Protein AF-A0AAI9WXQ4-F1 (afdb_monomer_lite)

Radius of gyration: 33.04 Å; chains: 1; bounding box: 94×79×83 Å

pLDDT: mean 75.21, std 23.81, range [31.05, 97.88]

Secondary structure (DSSP, 8-state):
----PPPPPB--SSGGGPPPHHHHTTTT--BEEEEEEEEEEEEES-SS-TTTSPEEEEEE-SSPPPTTBTTTTT-S-HHHHHHHHH-TTS-GGG-EEEEE-HHHHHHHHHHHHHH-PPSSEEEEEEEEEEEETTTEEEEEEEEEEE--TTTHHHHTTT-HHHHHHHHHHHHHHH-HHHHHHHHHHTT-HHHHHHH-TTHHHHHHHTT-GGGGS------------------------------------------------------------------------PPPPPPP---PPPPPPPP--PPP-----------S-TTS-----EEE-SHHHHHHHHHH-TT--S-EEEEEEEEEEEEEESSSS--EEEETTEEEEPPEEEEEE-TTS-EEEEEE-SHHHHHHHHT-SSGGGGGSHHHHHHHHHHHHHHHH--S-EEEEEEEEEEE-SSS-EEEEEEESS-HHHHHH-

Foldseek 3Di:
DPPPDPADEDEDLAQQQDDFLLVCVVSVHKYKYWAKWFWPDKDFPDPPCLQATKIKTKIFLLDFHPCQACLNVVVDDPVVVVVQVVCPLHDSRRIAMEIGHSVRSVVVVVVCVVQVDDPRWMKIFMWIWDDDPSRHIHTYGPDIGTDALPCPCVRCPPVLLSVLVSLVSVCVRVNDVVSVVVCVRSVCPVSCVVRVPDPVVVVVCVVDVPPPPDDPDDDDDDDDDDDDDDDDDDDDDDDDDDDDDDDDDDDDDDDDDDDDDDDDDDDDDDDDDDDDDDDDDDDDDDDDDDDDDDDDDDDDDDDDDDDDDDDDDDPPPPDPPPPDDPPDAAEAAAPVVVVVVVVVPPPDPDWRKHWYDQKAFAAKPSNQLWDWDDDPPAIFTQKMWIWIAGPVRDIFTAIQHGQVLVCQQAVHPGRRVPPPPVSVVVSRVLVVLRNPPPGGFIFMKIWDWDDDPDRDIDIHIHGPDYSVRRSVD

Sequence (473 aa):
MVTVIPPKTVTHDLIQELPHPRYIYPLNIKIRLDIPLIIVYAKSWDRDDKSKTPGLLLVTDLSMCPTYTCVRKGLLPPKVLEYISKYKVWPQDHIFSIEMSPKQHQDLSDEFERISPQDPIFARMNFDIRVKNKTAIDGLTNSLRICDRFNINEVMSGVEREFVNLLDRYEKLRGRLELEQVVEYFNLRGFIKRNGGLKEEIENISQFPEFNEERDMGETQFIDLTDEEEEEGEEEKEEKEGEGGGRKEVVELNIESQIGELNNSCDSDSDIDVSASNLTESEIFTAPPPNSFVEQRSAPAPKEATPPSVPTSPLNNTSVYDGLSPRLFEKINTVNKLNQWSKKKTSHTGHQLVNFGPVKLVGMLPFKPFTIRPYRRTLQFAPFRIILEDDNKDTIFVEISNDEEVCHFFNLIEIEDVFEQDRVEKMYNDITRLLDKNSKVQLRLKLQTRQLIGRYQMHYWTFHSTLEEILSS

Organism: NCBI:txid497107

Structure (mmCIF, N/CA/C/O backbone):
data_AF-A0AAI9WXQ4-F1
#
_entry.id   AF-A0AAI9WXQ4-F1
#
loop_
_atom_site.group_PDB
_atom_site.id
_atom_site.type_symbol
_atom_site.label_atom_id
_atom_site.label_alt_id
_atom_site.label_comp_id
_atom_site.label_asym_id
_atom_site.label_entity_id
_atom_site.label_seq_id
_atom_site.pdbx_PDB_ins_code
_atom_site.Cartn_x
_atom_site.Cartn_y
_atom_site.Cartn_z
_atom_site.occupancy
_atom_site.B_iso_or_equiv
_atom_site.auth_seq_id
_atom_site.auth_comp_id
_atom_site.auth_asym_id
_atom_site.auth_atom_id
_atom_site.pdbx_PDB_model_num
ATOM 1 N N . MET A 1 1 ? -30.256 -14.413 9.525 1.00 38.19 1 MET A N 1
ATOM 2 C CA . MET A 1 1 ? -29.745 -13.831 8.266 1.00 38.19 1 MET A CA 1
ATOM 3 C C . MET A 1 1 ? -28.360 -13.283 8.556 1.00 38.19 1 MET A C 1
ATOM 5 O O . MET A 1 1 ? -28.254 -12.390 9.383 1.00 38.19 1 MET A O 1
ATOM 9 N N . VAL A 1 2 ? -27.309 -13.874 7.985 1.00 34.47 2 VAL A N 1
ATOM 10 C CA . VAL A 1 2 ? -25.938 -13.356 8.120 1.00 34.47 2 VAL A CA 1
ATOM 11 C C . VAL A 1 2 ? -25.798 -12.235 7.101 1.00 34.47 2 VAL A C 1
ATOM 13 O O . VAL A 1 2 ? -25.844 -12.486 5.899 1.00 34.47 2 VAL A O 1
ATOM 16 N N . THR A 1 3 ? -25.716 -10.993 7.565 1.00 31.88 3 THR A N 1
ATOM 17 C CA . THR A 1 3 ? -25.446 -9.839 6.707 1.00 31.88 3 THR A CA 1
ATOM 18 C C . THR A 1 3 ? -24.022 -9.982 6.183 1.00 31.88 3 THR A C 1
ATOM 20 O O . THR A 1 3 ? -23.061 -9.791 6.925 1.00 31.88 3 THR A O 1
ATOM 23 N N . VAL A 1 4 ? -23.876 -10.374 4.917 1.00 38.50 4 VAL A N 1
ATOM 24 C CA . VAL A 1 4 ? -22.577 -10.391 4.239 1.00 38.50 4 VAL A CA 1
ATOM 25 C C . VAL A 1 4 ? -22.183 -8.935 4.021 1.00 38.50 4 VAL A C 1
ATOM 27 O O . VAL A 1 4 ? -22.691 -8.272 3.121 1.00 38.50 4 VAL A O 1
ATOM 30 N N . ILE A 1 5 ? -21.337 -8.406 4.904 1.00 45.78 5 ILE A N 1
ATOM 31 C CA . ILE A 1 5 ? -20.746 -7.082 4.721 1.00 45.78 5 ILE A CA 1
ATOM 32 C C . ILE A 1 5 ? -19.850 -7.185 3.479 1.00 45.78 5 ILE A C 1
ATOM 34 O O . ILE A 1 5 ? -18.974 -8.055 3.451 1.00 45.78 5 ILE A O 1
ATOM 38 N N . PRO A 1 6 ? -20.068 -6.362 2.438 1.00 47.44 6 PRO A N 1
ATOM 39 C CA . PRO A 1 6 ? -19.232 -6.411 1.252 1.00 47.44 6 PRO A CA 1
ATOM 40 C C . PRO A 1 6 ? -17.783 -6.100 1.648 1.00 47.44 6 PRO A C 1
ATOM 42 O O . PRO A 1 6 ? -17.551 -5.192 2.455 1.00 47.44 6 PRO A O 1
ATOM 45 N N . PRO A 1 7 ? -16.801 -6.848 1.121 1.00 54.16 7 PRO A N 1
ATOM 46 C CA . PRO A 1 7 ? -15.405 -6.626 1.453 1.00 54.16 7 PRO A CA 1
ATOM 47 C C . PRO A 1 7 ? -15.015 -5.195 1.079 1.00 54.16 7 PRO A C 1
ATOM 49 O O . PRO A 1 7 ? -15.236 -4.742 -0.043 1.00 54.16 7 PRO A O 1
ATOM 52 N N . LYS A 1 8 ? -14.451 -4.468 2.044 1.00 59.28 8 LYS A N 1
ATOM 53 C CA . LYS A 1 8 ? -13.984 -3.099 1.841 1.00 59.28 8 LYS A CA 1
ATOM 54 C C . LYS A 1 8 ? -12.694 -3.135 1.028 1.00 59.28 8 LYS A C 1
ATOM 56 O O . LYS A 1 8 ? -11.696 -3.655 1.518 1.00 59.28 8 LYS A O 1
ATOM 61 N N . THR A 1 9 ? -12.720 -2.571 -0.177 1.00 56.75 9 THR A N 1
ATOM 62 C CA . THR A 1 9 ? -11.514 -2.385 -0.989 1.00 56.75 9 THR A CA 1
ATOM 63 C C . THR A 1 9 ? -10.651 -1.299 -0.361 1.00 56.75 9 THR A C 1
ATOM 65 O O . THR A 1 9 ? -11.103 -0.167 -0.184 1.00 56.75 9 THR A O 1
ATOM 68 N N . VAL A 1 10 ? -9.419 -1.650 -0.007 1.00 64.06 10 VAL A N 1
ATOM 69 C CA . VAL A 1 10 ? -8.378 -0.695 0.387 1.00 64.06 10 VAL A CA 1
ATOM 70 C C . VAL A 1 10 ? -7.315 -0.713 -0.702 1.00 64.06 10 VAL A C 1
ATOM 72 O O . VAL A 1 10 ? -6.842 -1.790 -1.072 1.00 64.06 10 VAL A O 1
ATOM 75 N N . THR A 1 11 ? -6.993 0.464 -1.233 1.00 67.12 11 THR A N 1
ATOM 76 C CA . THR A 1 11 ? -5.933 0.669 -2.224 1.00 67.12 11 THR A CA 1
ATOM 77 C C . THR A 1 11 ? -4.661 1.116 -1.514 1.00 67.12 11 THR A C 1
ATOM 79 O O . THR A 1 11 ? -4.724 1.905 -0.571 1.00 67.12 11 THR A O 1
ATOM 82 N N . HIS A 1 12 ? -3.523 0.579 -1.944 1.00 70.44 12 HIS A N 1
ATOM 83 C CA . HIS A 1 12 ? -2.195 0.966 -1.472 1.00 70.44 12 HIS A CA 1
ATOM 84 C C . HIS A 1 12 ? -1.359 1.416 -2.662 1.00 70.44 12 HIS A C 1
ATOM 86 O O . HIS A 1 12 ? -1.439 0.793 -3.723 1.00 70.44 12 HIS A O 1
ATOM 92 N N . ASP A 1 13 ? -0.535 2.438 -2.447 1.00 77.12 13 ASP A N 1
ATOM 93 C CA . ASP A 1 13 ? 0.261 3.053 -3.512 1.00 77.12 13 ASP A CA 1
ATOM 94 C C . ASP A 1 13 ? 1.588 2.304 -3.738 1.00 77.12 13 ASP A C 1
ATOM 96 O O . ASP A 1 13 ? 2.159 2.366 -4.823 1.00 77.12 13 ASP A O 1
ATOM 100 N N . LEU A 1 14 ? 2.087 1.582 -2.721 1.00 90.19 14 LEU A N 1
ATOM 101 C CA . LEU A 1 14 ? 3.370 0.865 -2.745 1.00 90.19 14 LEU A CA 1
ATOM 102 C C . LEU A 1 14 ? 3.297 -0.488 -2.021 1.00 90.19 14 LEU A C 1
ATOM 104 O O . LEU A 1 14 ? 2.545 -0.662 -1.056 1.00 90.19 14 LEU A O 1
ATOM 108 N N . ILE A 1 15 ? 4.160 -1.427 -2.418 1.00 93.81 15 ILE A N 1
ATOM 109 C CA . ILE A 1 15 ? 4.261 -2.769 -1.815 1.00 93.81 15 ILE A CA 1
ATOM 110 C C . ILE A 1 15 ? 4.749 -2.697 -0.358 1.00 93.81 15 ILE A C 1
ATOM 112 O O . ILE A 1 15 ? 4.295 -3.468 0.492 1.00 93.81 15 ILE A O 1
ATOM 116 N N . GLN A 1 16 ? 5.620 -1.742 -0.025 1.00 93.81 16 GLN A N 1
ATOM 117 C CA . GLN A 1 16 ? 6.078 -1.520 1.355 1.00 93.81 16 GLN A CA 1
ATOM 118 C C . GLN A 1 16 ? 4.946 -1.177 2.343 1.00 93.81 16 GLN A C 1
ATOM 120 O O . GLN A 1 16 ? 5.120 -1.317 3.552 1.00 93.81 16 GLN A O 1
ATOM 125 N N . GLU A 1 17 ? 3.798 -0.703 1.848 1.00 90.62 17 GLU A N 1
ATOM 126 C CA . GLU A 1 17 ? 2.677 -0.230 2.674 1.00 90.62 17 GLU A CA 1
ATOM 127 C C . GLU A 1 17 ? 1.594 -1.285 2.887 1.00 90.62 17 GLU A C 1
ATOM 129 O O . GLU A 1 17 ? 0.577 -1.011 3.531 1.00 90.62 17 GLU A O 1
ATOM 134 N N . LEU A 1 18 ? 1.804 -2.494 2.360 1.00 91.19 18 LEU A N 1
ATOM 135 C CA . LEU A 1 18 ? 0.904 -3.614 2.586 1.00 91.19 18 LEU A CA 1
ATOM 136 C C . LEU A 1 18 ? 0.771 -3.888 4.090 1.00 91.19 18 LEU A C 1
ATOM 138 O O . LEU A 1 18 ? 1.756 -3.771 4.812 1.00 91.19 18 LEU A O 1
ATOM 142 N N . PRO A 1 19 ? -0.418 -4.259 4.591 1.00 89.12 19 PRO A N 1
ATOM 143 C CA . PRO A 1 19 ? -0.599 -4.535 6.005 1.00 89.12 19 PRO A CA 1
ATOM 144 C C . PRO A 1 19 ? -0.137 -5.931 6.400 1.00 89.12 19 PRO A C 1
ATOM 146 O O . PRO A 1 19 ? -0.158 -6.884 5.618 1.00 89.12 19 PRO A O 1
ATOM 149 N N . HIS A 1 20 ? 0.182 -6.079 7.685 1.00 91.50 20 HIS A N 1
ATOM 150 C CA . HIS A 1 20 ? 0.529 -7.376 8.248 1.00 91.50 20 HIS A CA 1
ATOM 151 C C . HIS A 1 20 ? -0.637 -8.381 8.085 1.00 91.50 20 HIS A C 1
ATOM 153 O O . HIS A 1 20 ? -1.782 -8.030 8.391 1.00 91.50 20 HIS A O 1
ATOM 159 N N . PRO A 1 21 ? -0.379 -9.657 7.715 1.00 92.31 21 PRO A N 1
ATOM 160 C CA . PRO A 1 21 ? -1.408 -10.678 7.482 1.00 92.31 21 PRO A CA 1
ATOM 161 C C . PRO A 1 21 ? -2.432 -10.828 8.615 1.00 92.31 21 PRO A C 1
ATOM 163 O O . PRO A 1 21 ? -3.599 -11.125 8.370 1.00 92.31 21 PRO A O 1
ATOM 166 N N . ARG A 1 22 ? -1.995 -10.580 9.859 1.00 90.38 22 ARG A N 1
ATOM 167 C CA . ARG A 1 22 ? -2.834 -10.586 11.074 1.00 90.38 22 ARG A CA 1
ATOM 168 C C . ARG A 1 22 ? -4.016 -9.616 11.022 1.00 90.38 22 ARG A C 1
ATOM 170 O O . ARG A 1 22 ? -4.983 -9.841 11.732 1.00 90.38 22 ARG A O 1
ATOM 177 N N . TYR A 1 23 ? -3.928 -8.558 10.220 1.00 86.12 23 TYR A N 1
ATOM 178 C CA . TYR A 1 23 ? -4.996 -7.575 10.044 1.00 86.12 23 TYR A CA 1
ATOM 179 C C . TYR A 1 23 ? -5.903 -7.906 8.859 1.00 86.12 23 TYR A C 1
ATOM 181 O O . TYR A 1 23 ? -7.068 -7.534 8.854 1.00 86.12 23 TYR A O 1
ATOM 189 N N . ILE A 1 24 ? -5.389 -8.639 7.871 1.00 86.12 24 ILE A N 1
ATOM 190 C CA . ILE A 1 24 ? -6.144 -9.016 6.672 1.00 86.12 24 ILE A CA 1
ATOM 191 C C . ILE A 1 24 ? -7.023 -10.237 6.964 1.00 86.12 24 ILE A C 1
ATOM 193 O O . ILE A 1 24 ? -8.219 -10.232 6.678 1.00 86.12 24 ILE A O 1
ATOM 197 N N . TYR A 1 25 ? -6.432 -11.280 7.561 1.00 83.50 25 TYR A N 1
ATOM 198 C CA . TYR A 1 25 ? -7.066 -12.591 7.711 1.00 83.50 25 TYR A CA 1
ATOM 199 C C . TYR A 1 25 ? -8.333 -12.580 8.592 1.00 83.50 25 TYR A C 1
ATOM 201 O O . TYR A 1 25 ? -9.342 -13.124 8.148 1.00 83.50 25 TYR A O 1
ATOM 209 N N . PRO A 1 26 ? -8.354 -11.970 9.796 1.00 81.00 26 PRO A N 1
ATOM 210 C CA . PRO A 1 26 ? -9.548 -11.988 10.646 1.00 81.00 26 PRO A CA 1
ATOM 211 C C . PRO A 1 26 ? -10.679 -11.104 10.118 1.00 81.00 26 PRO A C 1
ATOM 213 O O . PRO A 1 26 ? -11.846 -11.407 10.340 1.00 81.00 26 PRO A O 1
ATOM 216 N N . LEU A 1 27 ? -10.330 -10.014 9.430 1.00 76.44 27 LEU A N 1
ATOM 217 C CA . LEU A 1 27 ? -11.283 -9.002 8.975 1.00 76.44 27 LEU A CA 1
ATOM 218 C C . LEU A 1 27 ? -11.844 -9.292 7.575 1.00 76.44 27 LEU A C 1
ATOM 220 O O . LEU A 1 27 ? -12.714 -8.560 7.110 1.00 76.44 27 LEU A O 1
ATOM 224 N N . ASN A 1 28 ? -11.345 -10.335 6.898 1.00 79.38 28 ASN A N 1
ATOM 225 C CA . ASN A 1 28 ? -11.707 -10.695 5.524 1.00 79.38 28 ASN A CA 1
ATOM 226 C C . ASN A 1 28 ? -11.669 -9.484 4.565 1.00 79.38 28 ASN A C 1
ATOM 228 O O . ASN A 1 28 ? -12.548 -9.296 3.720 1.00 79.38 28 ASN A O 1
ATOM 232 N N . ILE A 1 29 ? -10.665 -8.616 4.742 1.00 83.19 29 ILE A N 1
ATOM 233 C CA . ILE A 1 29 ? -10.505 -7.398 3.943 1.00 83.19 29 ILE A CA 1
ATOM 234 C C . ILE A 1 29 ? -9.923 -7.782 2.589 1.00 83.19 29 ILE A C 1
ATOM 236 O O . ILE A 1 29 ? -8.884 -8.440 2.514 1.00 83.19 29 ILE A O 1
ATOM 240 N N . LYS A 1 30 ? -10.568 -7.321 1.516 1.00 88.56 30 LYS A N 1
ATOM 241 C CA . LYS A 1 30 ? -10.038 -7.450 0.164 1.00 88.56 30 LYS A CA 1
ATOM 242 C C . LYS A 1 30 ? -9.158 -6.246 -0.144 1.00 88.56 30 LYS A C 1
ATOM 244 O O . LYS A 1 30 ? -9.643 -5.123 -0.234 1.00 88.56 30 LYS A O 1
ATOM 249 N N . ILE A 1 31 ? -7.866 -6.487 -0.311 1.00 90.62 31 ILE A N 1
ATOM 250 C CA . ILE A 1 31 ? -6.901 -5.448 -0.668 1.00 90.62 31 ILE A CA 1
ATOM 251 C C . ILE A 1 31 ? -6.540 -5.628 -2.133 1.00 90.62 31 ILE A C 1
ATOM 253 O O . ILE A 1 31 ? -6.207 -6.740 -2.545 1.00 90.62 31 ILE A O 1
ATOM 257 N N . ARG A 1 32 ? -6.628 -4.543 -2.902 1.00 93.94 32 ARG A N 1
ATOM 258 C CA . ARG A 1 32 ? -6.326 -4.520 -4.333 1.00 93.94 32 ARG A CA 1
ATOM 259 C C . ARG A 1 32 ? -5.345 -3.401 -4.623 1.00 93.94 32 ARG A C 1
ATOM 261 O O . ARG A 1 32 ? -5.547 -2.280 -4.163 1.00 93.94 32 ARG A O 1
ATOM 268 N N . LEU A 1 33 ? -4.318 -3.716 -5.397 1.00 94.19 33 LEU A N 1
ATOM 269 C CA . LEU A 1 33 ? -3.322 -2.761 -5.859 1.00 94.19 33 LEU A CA 1
ATOM 270 C C . LEU A 1 33 ? -3.420 -2.641 -7.375 1.00 94.19 33 LEU A C 1
ATOM 272 O O . LEU A 1 33 ? -3.728 -3.623 -8.050 1.00 94.19 33 LEU A O 1
ATOM 276 N N . ASP A 1 34 ? -3.175 -1.436 -7.876 1.00 95.19 34 ASP A N 1
ATOM 277 C CA . ASP A 1 34 ? -2.993 -1.115 -9.291 1.00 95.19 34 ASP A CA 1
ATOM 278 C C . ASP A 1 34 ? -1.786 -0.187 -9.390 1.00 95.19 34 ASP A C 1
ATOM 280 O O . ASP A 1 34 ? -1.908 1.006 -9.126 1.00 95.19 34 ASP A O 1
ATOM 284 N N . ILE A 1 35 ? -0.611 -0.756 -9.651 1.00 96.25 35 ILE A N 1
ATOM 285 C CA . ILE A 1 35 ? 0.656 -0.028 -9.536 1.00 96.25 35 ILE A CA 1
ATOM 286 C C . ILE A 1 35 ? 1.579 -0.302 -10.730 1.00 96.25 35 ILE A C 1
ATOM 288 O O . ILE A 1 35 ? 1.525 -1.389 -11.324 1.00 96.25 35 ILE A O 1
ATOM 292 N N . PRO A 1 36 ? 2.448 0.661 -11.080 1.00 97.56 36 PRO A N 1
ATOM 293 C CA . PRO A 1 36 ? 3.586 0.413 -11.951 1.00 97.56 36 PRO A CA 1
ATOM 294 C C . PRO A 1 36 ? 4.649 -0.424 -11.232 1.00 97.56 36 PRO A C 1
ATOM 296 O O . PRO A 1 36 ? 4.919 -0.229 -10.045 1.00 97.56 36 PRO A O 1
ATOM 299 N N . LEU A 1 37 ? 5.273 -1.347 -11.958 1.00 97.62 37 LEU A N 1
ATOM 300 C CA . LEU A 1 37 ? 6.283 -2.264 -11.435 1.00 97.62 37 LEU A CA 1
ATOM 301 C C . LEU A 1 37 ? 7.265 -2.719 -12.523 1.00 97.62 37 LEU A C 1
ATOM 303 O O . LEU A 1 37 ? 7.068 -2.466 -13.711 1.00 97.62 37 LEU A O 1
ATOM 307 N N . ILE A 1 38 ? 8.322 -3.407 -12.100 1.00 97.38 38 ILE A N 1
ATOM 308 C CA . ILE A 1 38 ? 9.303 -4.076 -12.957 1.00 97.38 38 ILE A CA 1
ATOM 309 C C . ILE A 1 38 ? 9.118 -5.583 -12.806 1.00 97.38 38 ILE A C 1
ATOM 311 O O . ILE A 1 38 ? 9.073 -6.096 -11.682 1.00 97.38 38 ILE A O 1
ATOM 315 N N . ILE A 1 39 ? 9.017 -6.299 -13.925 1.00 96.31 39 ILE A N 1
ATOM 316 C CA . ILE A 1 39 ? 9.003 -7.762 -13.932 1.00 96.31 39 ILE A CA 1
ATOM 317 C C . ILE A 1 39 ? 10.442 -8.259 -13.798 1.00 96.31 39 ILE A C 1
ATOM 319 O O . ILE A 1 39 ? 11.284 -7.998 -14.649 1.00 96.31 39 ILE A O 1
ATOM 323 N N . VAL A 1 40 ? 10.709 -9.003 -12.728 1.00 93.38 40 VAL A N 1
ATOM 324 C CA . VAL A 1 40 ? 12.032 -9.571 -12.431 1.00 93.38 40 VAL A CA 1
ATOM 325 C C . VAL A 1 40 ? 12.164 -10.979 -13.003 1.00 93.38 40 VAL A C 1
ATOM 327 O O . VAL A 1 40 ? 13.234 -11.390 -13.449 1.00 93.38 40 VAL A O 1
ATOM 330 N N . TYR A 1 41 ? 11.086 -11.759 -12.931 1.00 90.19 41 TYR A N 1
ATOM 331 C CA . TYR A 1 41 ? 11.094 -13.158 -13.335 1.00 90.19 41 TYR A CA 1
ATOM 332 C C . TYR A 1 41 ? 9.675 -13.660 -13.581 1.00 90.19 41 TYR A C 1
ATOM 334 O O . TYR A 1 41 ? 8.785 -13.396 -12.777 1.00 90.19 41 TYR A O 1
ATOM 342 N N . ALA A 1 42 ? 9.478 -14.453 -14.629 1.00 88.56 42 ALA A N 1
ATOM 343 C CA . ALA A 1 42 ? 8.231 -15.166 -14.889 1.00 88.56 42 ALA A CA 1
ATOM 344 C C . ALA A 1 42 ? 8.533 -16.652 -15.104 1.00 88.56 42 ALA A C 1
ATOM 346 O O . ALA A 1 42 ? 9.482 -17.004 -15.810 1.00 88.56 42 ALA A O 1
ATOM 347 N N . LYS A 1 43 ? 7.757 -17.539 -14.472 1.00 83.25 43 LYS A N 1
ATOM 348 C CA . LYS A 1 43 ? 7.911 -18.987 -14.651 1.00 83.25 43 LYS A CA 1
ATOM 349 C C . LYS A 1 43 ? 6.613 -19.745 -14.408 1.00 83.25 43 LYS A C 1
ATOM 351 O O . LYS A 1 43 ? 5.900 -19.467 -13.446 1.00 83.25 43 LYS A O 1
ATOM 356 N N . SER A 1 44 ? 6.394 -20.792 -15.195 1.00 77.12 44 SER A N 1
ATOM 357 C CA . SER A 1 44 ? 5.414 -21.838 -14.903 1.00 77.12 44 SER A CA 1
ATOM 358 C C . SER A 1 44 ? 6.076 -23.001 -14.158 1.00 77.12 44 SER A C 1
ATOM 360 O O . SER A 1 44 ? 7.274 -23.267 -14.320 1.00 77.12 44 SER A O 1
ATOM 362 N N . TRP A 1 45 ? 5.310 -23.677 -13.301 1.00 65.38 45 TRP A N 1
ATOM 363 C CA . TRP A 1 45 ? 5.799 -24.803 -12.501 1.00 65.38 45 TRP A CA 1
ATOM 364 C C . TRP A 1 45 ? 5.950 -26.099 -13.293 1.00 65.38 45 TRP A C 1
ATOM 366 O O . TRP A 1 45 ? 6.724 -26.952 -12.858 1.00 65.38 45 TRP A O 1
ATOM 376 N N . ASP A 1 46 ? 5.282 -26.231 -14.440 1.00 62.09 46 ASP A N 1
ATOM 377 C CA . ASP A 1 46 ? 5.292 -27.464 -15.222 1.00 62.09 46 ASP A CA 1
ATOM 378 C C . ASP A 1 46 ? 5.958 -27.300 -16.589 1.00 62.09 46 ASP A C 1
ATOM 380 O O . ASP A 1 46 ? 5.730 -26.322 -17.307 1.00 62.09 46 ASP A O 1
ATOM 384 N N . ARG A 1 47 ? 6.801 -28.278 -16.934 1.00 56.81 47 ARG A N 1
ATOM 385 C CA . ARG A 1 47 ? 7.409 -28.396 -18.265 1.00 56.81 47 ARG A CA 1
ATOM 386 C C . ARG A 1 47 ? 6.524 -29.201 -19.213 1.00 56.81 47 ARG A C 1
ATOM 388 O O . ARG A 1 47 ? 6.600 -28.952 -20.413 1.00 56.81 47 ARG A O 1
ATOM 395 N N . ASP A 1 48 ? 5.669 -30.075 -18.678 1.00 57.91 48 ASP A N 1
ATOM 396 C CA . ASP A 1 48 ? 5.002 -31.109 -19.472 1.00 57.91 48 ASP A CA 1
ATOM 397 C C . ASP A 1 48 ? 3.501 -30.830 -19.676 1.00 57.91 48 ASP A C 1
ATOM 399 O O . ASP A 1 48 ? 2.948 -31.201 -20.709 1.00 57.91 48 ASP A O 1
ATOM 403 N N . ASP A 1 49 ? 2.843 -30.105 -18.760 1.00 60.91 49 ASP A N 1
ATOM 404 C CA . ASP A 1 49 ? 1.445 -29.672 -18.918 1.00 60.91 49 ASP A CA 1
ATOM 405 C C . ASP A 1 49 ? 1.253 -28.194 -18.528 1.00 60.91 49 ASP A C 1
ATOM 407 O O . ASP A 1 49 ? 0.681 -27.844 -17.489 1.00 60.91 49 ASP A O 1
ATOM 411 N N . LYS A 1 50 ? 1.719 -27.295 -19.412 1.00 58.09 50 LYS A N 1
ATOM 412 C CA . LYS A 1 50 ? 1.569 -25.829 -19.281 1.00 58.09 50 LYS A CA 1
ATOM 413 C C . LYS A 1 50 ? 0.118 -25.384 -19.032 1.00 58.09 50 LYS A C 1
ATOM 415 O O . LYS A 1 50 ? -0.099 -24.278 -18.545 1.00 58.09 50 LYS A O 1
ATOM 420 N N . SER A 1 51 ? -0.873 -26.225 -19.344 1.00 63.47 51 SER A N 1
ATOM 421 C CA . SER A 1 51 ? -2.291 -25.869 -19.276 1.00 63.47 51 SER A CA 1
ATOM 422 C C . SER A 1 51 ? -2.887 -25.892 -17.861 1.00 63.47 51 SER A C 1
ATOM 424 O O . SER A 1 51 ? -3.956 -25.315 -17.651 1.00 63.47 51 SER A O 1
ATOM 426 N N . LYS A 1 52 ? -2.222 -26.515 -16.873 1.00 71.25 52 LYS A N 1
ATOM 427 C CA . LYS A 1 52 ? -2.830 -26.751 -15.545 1.00 71.25 52 LYS A CA 1
ATOM 428 C C . LYS A 1 52 ? -2.141 -26.076 -14.374 1.00 71.25 52 LYS A C 1
ATOM 430 O O . LYS A 1 52 ? -2.809 -25.796 -13.377 1.00 71.25 52 LYS A O 1
ATOM 435 N N . THR A 1 53 ? -0.841 -25.809 -14.444 1.00 76.25 53 THR A N 1
ATOM 436 C CA . THR A 1 53 ? -0.140 -25.240 -13.289 1.00 76.25 53 THR A CA 1
ATOM 437 C C . THR A 1 53 ? -0.200 -23.718 -13.265 1.00 76.25 53 THR A C 1
ATOM 439 O O . THR A 1 53 ? 0.086 -23.089 -14.285 1.00 76.25 53 THR A O 1
ATOM 442 N N . PRO A 1 54 ? -0.528 -23.103 -12.114 1.00 84.25 54 PRO A N 1
ATOM 443 C CA . PRO A 1 54 ? -0.480 -21.653 -11.977 1.00 84.25 54 PRO A CA 1
ATOM 444 C C . PRO A 1 54 ? 0.933 -21.130 -12.257 1.00 84.25 54 PRO A C 1
ATOM 446 O O . PRO A 1 54 ? 1.923 -21.780 -11.929 1.00 84.25 54 PRO A O 1
ATOM 449 N N . GLY A 1 55 ? 1.033 -19.950 -12.857 1.00 90.00 55 GLY A N 1
ATOM 450 C CA . GLY A 1 55 ? 2.304 -19.261 -13.041 1.00 90.00 55 GLY A CA 1
ATOM 451 C C . GLY A 1 55 ? 2.751 -18.551 -11.765 1.00 90.00 55 GLY A C 1
ATOM 452 O O . GLY A 1 55 ? 1.932 -18.170 -10.927 1.00 90.00 55 GLY A O 1
ATOM 453 N N . LEU A 1 56 ? 4.057 -18.337 -11.633 1.00 93.75 56 LEU A N 1
ATOM 454 C CA . LEU A 1 56 ? 4.646 -17.430 -10.656 1.00 93.75 56 LEU A CA 1
ATOM 455 C C . LEU A 1 56 ? 5.301 -16.257 -11.388 1.00 93.75 56 LEU A C 1
ATOM 457 O O . LEU A 1 56 ? 6.134 -16.454 -12.274 1.00 93.75 56 LEU A O 1
ATOM 461 N N . LEU A 1 57 ? 4.960 -15.047 -10.958 1.00 95.56 57 LEU A N 1
ATOM 462 C CA . LEU A 1 57 ? 5.609 -13.807 -11.352 1.00 95.56 57 LEU A CA 1
ATOM 463 C C . LEU A 1 57 ? 6.351 -13.232 -10.143 1.00 95.56 57 LEU A C 1
ATOM 465 O O . LEU A 1 57 ? 5.801 -13.164 -9.043 1.00 95.56 57 LEU A O 1
ATOM 469 N N . LEU A 1 58 ? 7.600 -12.827 -10.337 1.00 95.88 58 LEU A N 1
ATOM 470 C CA . LEU A 1 58 ? 8.343 -12.009 -9.389 1.00 95.88 58 LEU A CA 1
ATOM 471 C C . LEU A 1 58 ? 8.439 -10.600 -9.948 1.00 95.88 58 LEU A C 1
ATOM 473 O O . LEU A 1 58 ? 8.845 -10.406 -11.095 1.00 95.88 58 LEU A O 1
ATOM 477 N N . VAL A 1 59 ? 8.086 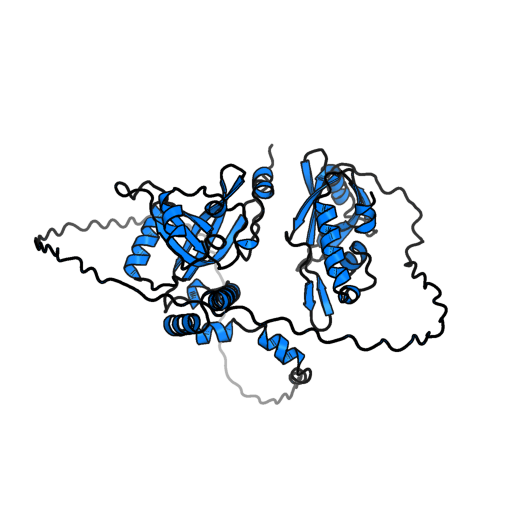-9.629 -9.120 1.00 96.94 59 VAL A N 1
ATOM 478 C CA . VAL A 1 59 ? 8.064 -8.215 -9.483 1.00 96.94 59 VAL A CA 1
ATOM 479 C C . VAL A 1 59 ? 8.754 -7.381 -8.421 1.00 96.94 59 VAL A C 1
ATOM 481 O O . VAL A 1 59 ? 8.969 -7.832 -7.294 1.00 96.94 59 VAL A O 1
ATOM 484 N N . THR A 1 60 ? 9.041 -6.133 -8.759 1.00 96.88 60 THR A N 1
ATOM 485 C CA . THR A 1 60 ? 9.457 -5.125 -7.790 1.00 96.88 60 THR A CA 1
ATOM 486 C C . THR A 1 60 ? 8.897 -3.757 -8.166 1.00 96.88 60 THR A C 1
ATOM 488 O O . THR A 1 60 ? 8.885 -3.383 -9.335 1.00 96.88 60 THR A O 1
ATOM 491 N N . ASP A 1 61 ? 8.433 -2.999 -7.175 1.00 96.50 61 ASP A N 1
ATOM 492 C CA . ASP A 1 61 ? 8.198 -1.554 -7.295 1.00 96.50 61 ASP A CA 1
ATOM 493 C C . ASP A 1 61 ? 9.388 -0.751 -6.734 1.00 96.50 61 ASP A C 1
ATOM 495 O O . ASP A 1 61 ? 9.284 0.460 -6.519 1.00 96.50 61 ASP A O 1
ATOM 499 N N . LEU A 1 62 ? 10.509 -1.435 -6.464 1.00 95.75 62 LEU A N 1
ATOM 500 C CA . LEU A 1 62 ? 11.728 -0.925 -5.838 1.00 95.75 62 LEU A CA 1
ATOM 501 C C . LEU A 1 62 ? 11.520 -0.348 -4.431 1.00 95.75 62 LEU A C 1
ATOM 503 O O . LEU A 1 62 ? 12.383 0.369 -3.926 1.00 95.75 62 LEU A O 1
ATOM 507 N N . SER A 1 63 ? 10.395 -0.656 -3.782 1.00 94.94 63 SER A N 1
ATOM 508 C CA . SER A 1 63 ? 10.187 -0.399 -2.358 1.00 94.94 63 SER A CA 1
ATOM 509 C C . SER A 1 63 ? 10.546 -1.633 -1.527 1.00 94.94 63 SER A C 1
ATOM 511 O O . SER A 1 63 ? 10.468 -2.774 -1.994 1.00 94.94 63 SER A O 1
ATOM 513 N N . MET A 1 64 ? 10.987 -1.414 -0.289 1.00 94.06 64 MET A N 1
ATOM 514 C CA . MET A 1 64 ? 11.354 -2.513 0.599 1.00 94.06 64 MET A CA 1
ATOM 515 C C . MET A 1 64 ? 10.094 -3.299 0.977 1.00 94.06 64 MET A C 1
ATOM 517 O O . MET A 1 64 ? 9.188 -2.785 1.635 1.00 94.06 64 MET A O 1
ATOM 521 N N . CYS A 1 65 ? 10.037 -4.567 0.585 1.00 93.38 65 CYS A N 1
ATOM 522 C CA . CYS A 1 65 ? 8.925 -5.447 0.898 1.00 93.38 65 CYS A CA 1
ATOM 523 C C . CYS A 1 65 ? 8.853 -5.721 2.408 1.00 93.38 65 CYS A C 1
ATOM 525 O O . CYS A 1 65 ? 9.880 -5.980 3.049 1.00 93.38 65 CYS A O 1
ATOM 527 N N . PRO A 1 66 ? 7.642 -5.778 2.990 1.00 89.81 66 PRO A N 1
ATOM 528 C CA . PRO A 1 66 ? 7.494 -6.138 4.390 1.00 89.81 66 PRO A CA 1
ATOM 529 C C . PRO A 1 66 ? 8.063 -7.531 4.694 1.00 89.81 66 PRO A C 1
ATOM 531 O O . PRO A 1 66 ? 8.003 -8.448 3.875 1.00 89.81 66 PRO A O 1
ATOM 534 N N . THR A 1 67 ? 8.549 -7.747 5.917 1.00 89.88 67 THR A N 1
ATOM 535 C CA . THR A 1 67 ? 9.190 -9.017 6.332 1.00 89.88 67 THR A CA 1
ATOM 536 C C . THR A 1 67 ? 8.273 -10.244 6.261 1.00 89.88 67 THR A C 1
ATOM 538 O O . THR A 1 67 ? 8.728 -11.381 6.382 1.00 89.88 67 THR A O 1
ATOM 541 N N . TYR A 1 68 ? 6.975 -10.029 6.059 1.00 92.38 68 TYR A N 1
ATOM 542 C CA . TYR A 1 68 ? 5.941 -11.049 5.979 1.00 92.38 68 TYR A CA 1
ATOM 543 C C . TYR A 1 68 ? 5.460 -11.350 4.552 1.00 92.38 68 TYR A C 1
ATOM 545 O O . TYR A 1 68 ? 4.382 -11.914 4.390 1.00 92.38 68 TYR A O 1
ATOM 553 N N . THR A 1 69 ? 6.219 -11.028 3.507 1.00 94.38 69 THR A N 1
ATOM 554 C CA . THR A 1 69 ? 5.927 -11.524 2.147 1.00 94.38 69 THR A CA 1
ATOM 555 C C . THR A 1 69 ? 6.424 -12.960 1.951 1.00 94.38 69 THR A C 1
ATOM 557 O O . THR A 1 69 ? 7.297 -13.442 2.679 1.00 94.38 69 THR A O 1
ATOM 560 N N . CYS A 1 70 ? 5.876 -13.679 0.968 1.00 94.88 70 CYS A N 1
ATOM 561 C CA . CYS A 1 70 ? 6.278 -15.066 0.697 1.00 94.88 70 CYS A CA 1
ATOM 562 C C . CYS A 1 70 ? 7.758 -15.201 0.313 1.00 94.88 70 CYS A C 1
ATOM 564 O O . CYS A 1 70 ? 8.415 -16.136 0.773 1.00 94.88 70 CYS A O 1
ATOM 566 N N . VAL A 1 71 ? 8.293 -14.243 -0.451 1.00 93.12 71 VAL A N 1
ATOM 567 C CA . VAL A 1 71 ? 9.724 -14.150 -0.787 1.00 93.12 71 VAL A CA 1
ATOM 568 C C . VAL A 1 71 ? 10.564 -13.998 0.484 1.00 93.12 71 VAL A C 1
ATOM 570 O O . VAL A 1 71 ? 11.463 -14.802 0.732 1.00 93.12 71 VAL A O 1
ATOM 573 N N . ARG A 1 72 ? 10.230 -13.016 1.336 1.00 93.00 72 ARG A N 1
ATOM 574 C CA . ARG A 1 72 ? 10.946 -12.714 2.589 1.00 93.00 72 ARG A CA 1
ATOM 575 C C . ARG A 1 72 ? 10.902 -13.854 3.606 1.00 93.00 72 ARG A C 1
ATOM 577 O O . ARG A 1 72 ? 11.833 -13.988 4.395 1.00 93.00 72 ARG A O 1
ATOM 584 N N . LYS A 1 73 ? 9.836 -14.659 3.596 1.00 93.25 73 LYS A N 1
ATOM 585 C CA . LYS A 1 73 ? 9.678 -15.835 4.465 1.00 93.25 73 LYS A CA 1
ATOM 586 C C . LYS A 1 73 ? 10.239 -17.132 3.880 1.00 93.25 73 LYS A C 1
ATOM 588 O O . LYS A 1 73 ? 10.120 -18.165 4.532 1.00 93.25 73 LYS A O 1
ATOM 593 N N . GLY A 1 74 ? 10.804 -17.108 2.670 1.00 92.62 74 GLY A N 1
ATOM 594 C CA . GLY A 1 74 ? 11.322 -18.315 2.021 1.00 92.62 74 GLY A CA 1
ATOM 595 C C . GLY A 1 74 ? 10.237 -19.357 1.729 1.00 92.62 74 GLY A C 1
ATOM 596 O O . GLY A 1 74 ? 10.504 -20.551 1.766 1.00 92.62 74 GLY A O 1
ATOM 597 N N . LEU A 1 75 ? 9.000 -18.915 1.474 1.00 92.50 75 LEU A N 1
ATOM 598 C CA . LEU A 1 75 ? 7.862 -19.799 1.185 1.00 92.50 75 LEU A CA 1
ATOM 599 C C . LEU A 1 75 ? 7.705 -20.104 -0.309 1.00 92.50 75 LEU A C 1
ATOM 601 O O . LEU A 1 75 ? 6.777 -20.812 -0.701 1.00 92.50 75 LEU A O 1
ATOM 605 N N . LEU A 1 76 ? 8.581 -19.548 -1.145 1.00 89.88 76 LEU A N 1
ATOM 606 C CA . LEU A 1 76 ? 8.643 -19.888 -2.559 1.00 89.88 76 LEU A CA 1
ATOM 607 C C . LEU A 1 76 ? 9.380 -21.216 -2.760 1.00 89.88 76 LEU A C 1
ATOM 609 O O . LEU A 1 76 ? 10.253 -21.564 -1.965 1.00 89.88 76 LEU A O 1
ATOM 613 N N . PRO A 1 77 ? 9.082 -21.956 -3.838 1.00 87.75 77 PRO A N 1
ATOM 614 C CA . PRO A 1 77 ? 9.796 -23.190 -4.121 1.00 87.75 77 PRO A CA 1
ATOM 615 C C . PRO A 1 77 ? 11.320 -23.002 -4.251 1.00 87.75 77 PRO A C 1
ATOM 617 O O . PRO A 1 77 ? 11.769 -21.992 -4.806 1.00 87.75 77 PRO A O 1
ATOM 620 N N . PRO A 1 78 ? 12.133 -23.986 -3.811 1.00 85.06 78 PRO A N 1
ATOM 621 C CA . PRO A 1 78 ? 13.583 -23.824 -3.655 1.00 85.06 78 PRO A CA 1
ATOM 622 C C . PRO A 1 78 ? 14.321 -23.344 -4.908 1.00 85.06 78 PRO A C 1
ATOM 624 O O . PRO A 1 78 ? 15.181 -22.477 -4.815 1.00 85.06 78 PRO A O 1
ATOM 627 N N . LYS A 1 79 ? 13.940 -23.838 -6.096 1.00 85.50 79 LYS A N 1
ATOM 628 C CA . LYS A 1 79 ? 14.559 -23.435 -7.374 1.00 85.50 79 LYS A CA 1
ATOM 629 C C . LYS A 1 79 ? 14.377 -21.947 -7.687 1.00 85.50 79 LYS A C 1
ATOM 631 O O . LYS A 1 79 ? 15.205 -21.363 -8.375 1.00 85.50 79 LYS A O 1
ATOM 636 N N . VAL A 1 80 ? 13.283 -21.342 -7.224 1.00 85.12 80 VAL A N 1
ATOM 637 C CA . VAL A 1 80 ? 13.029 -19.908 -7.414 1.00 85.12 80 VAL A CA 1
ATOM 638 C C . VAL A 1 80 ? 13.823 -19.090 -6.408 1.00 85.12 80 VAL A C 1
ATOM 640 O O . VAL A 1 80 ? 14.412 -18.085 -6.786 1.00 85.12 80 VAL A O 1
ATOM 643 N N . LEU A 1 81 ? 13.910 -19.544 -5.156 1.00 82.12 81 LEU A N 1
ATOM 644 C CA . LEU A 1 81 ? 14.772 -18.903 -4.161 1.00 82.12 81 LEU A CA 1
ATOM 645 C C . LEU A 1 81 ? 16.240 -18.924 -4.602 1.00 82.12 81 LEU A C 1
ATOM 647 O O . LEU A 1 81 ? 16.904 -17.897 -4.535 1.00 82.12 81 LEU A O 1
ATOM 651 N N . GLU A 1 82 ? 16.715 -20.051 -5.134 1.00 83.25 82 GLU A N 1
ATOM 652 C CA . GLU A 1 82 ? 18.063 -20.167 -5.696 1.00 83.25 82 GLU A CA 1
ATOM 653 C C . GLU A 1 82 ? 18.281 -19.196 -6.867 1.00 83.25 82 GLU A C 1
ATOM 655 O O . GLU A 1 82 ? 19.327 -18.552 -6.943 1.00 83.25 82 GLU A O 1
ATOM 660 N N . TYR A 1 83 ? 17.293 -19.057 -7.759 1.00 82.12 83 TYR A N 1
ATOM 661 C CA . TYR A 1 83 ? 17.346 -18.084 -8.851 1.00 82.12 83 TYR A CA 1
ATOM 662 C C . TYR A 1 83 ? 17.465 -16.653 -8.319 1.00 82.12 83 TYR A C 1
ATOM 664 O O . TYR A 1 83 ? 18.377 -15.937 -8.721 1.00 82.12 83 TYR A O 1
ATOM 672 N N . ILE A 1 84 ? 16.610 -16.264 -7.366 1.00 81.44 84 ILE A N 1
ATOM 673 C CA . ILE A 1 84 ? 16.646 -14.937 -6.734 1.00 81.44 84 ILE A CA 1
ATOM 674 C C . ILE A 1 84 ? 18.015 -14.679 -6.093 1.00 81.44 84 ILE A C 1
ATOM 676 O O . ILE A 1 84 ? 18.594 -13.619 -6.294 1.00 81.44 84 ILE A O 1
ATOM 680 N N . SER A 1 85 ? 18.572 -15.653 -5.367 1.00 78.12 85 SER A N 1
ATOM 681 C CA . SER A 1 85 ? 19.885 -15.508 -4.725 1.00 78.12 85 SER A CA 1
ATOM 682 C C . SER A 1 85 ? 21.040 -15.365 -5.723 1.00 78.12 85 SER A C 1
ATOM 684 O O . SER A 1 85 ? 22.046 -14.732 -5.404 1.00 78.12 85 SER A O 1
ATOM 686 N N . LYS A 1 86 ? 20.919 -15.943 -6.925 1.00 79.31 86 LYS A N 1
ATOM 687 C CA . LYS A 1 86 ? 21.908 -15.790 -8.006 1.00 79.31 86 LYS A CA 1
ATOM 688 C C . LYS A 1 86 ? 21.754 -14.464 -8.749 1.00 79.31 86 LYS A C 1
ATOM 690 O O . LYS A 1 86 ? 22.750 -13.906 -9.210 1.00 79.31 86 LYS A O 1
ATOM 695 N N . TYR A 1 87 ? 20.531 -13.952 -8.850 1.00 71.56 87 TYR A N 1
ATOM 696 C CA . TYR A 1 87 ? 20.219 -12.710 -9.546 1.00 71.56 87 TYR A CA 1
ATOM 697 C C . TYR A 1 87 ? 20.550 -11.492 -8.670 1.00 71.56 87 TYR A C 1
ATOM 699 O O . TYR A 1 87 ? 19.692 -10.899 -8.027 1.00 71.56 87 TYR A O 1
ATOM 707 N N . LYS A 1 88 ? 21.827 -11.085 -8.661 1.00 70.69 88 LYS A N 1
ATOM 708 C CA . LYS A 1 88 ? 22.323 -9.938 -7.867 1.00 70.69 88 LYS A CA 1
ATOM 709 C C . LYS A 1 88 ? 21.768 -8.569 -8.294 1.00 70.69 88 LYS A C 1
ATOM 711 O O . LYS A 1 88 ? 22.049 -7.573 -7.639 1.00 70.69 88 LYS A O 1
ATOM 716 N N . VAL A 1 89 ? 21.028 -8.522 -9.399 1.00 77.88 89 VAL A N 1
ATOM 717 C CA . VAL A 1 89 ? 20.497 -7.304 -10.032 1.00 77.88 89 VAL A CA 1
ATOM 718 C C . VAL A 1 89 ? 19.490 -6.595 -9.120 1.00 77.88 89 VAL A C 1
ATOM 720 O O . VAL A 1 89 ? 19.489 -5.366 -9.064 1.00 77.88 89 VAL A O 1
ATOM 723 N N . TRP A 1 90 ? 18.682 -7.361 -8.380 1.00 84.88 90 TRP A N 1
ATOM 724 C CA . TRP A 1 90 ? 17.602 -6.849 -7.538 1.00 84.88 90 TRP A CA 1
ATOM 725 C C . TRP A 1 90 ? 17.766 -7.351 -6.102 1.00 84.88 90 TRP A C 1
ATOM 727 O O . TRP A 1 90 ? 17.884 -8.562 -5.897 1.00 84.88 90 TRP A O 1
ATOM 737 N N . PRO A 1 91 ? 17.751 -6.473 -5.086 1.00 87.88 91 PRO A N 1
ATOM 738 C CA . PRO A 1 91 ? 17.823 -6.930 -3.708 1.00 87.88 91 PRO A CA 1
ATOM 739 C C . PRO A 1 91 ? 16.601 -7.794 -3.358 1.00 87.88 91 PRO A C 1
ATOM 741 O O . PRO A 1 91 ? 15.458 -7.430 -3.638 1.00 87.88 91 PRO A O 1
ATOM 744 N N . GLN A 1 92 ? 16.830 -8.949 -2.725 1.00 88.56 92 GLN A N 1
ATOM 745 C CA . GLN A 1 92 ? 15.773 -9.924 -2.419 1.00 88.56 92 GLN A CA 1
ATOM 746 C C . GLN A 1 92 ? 14.635 -9.338 -1.570 1.00 88.56 92 GLN A C 1
ATOM 748 O O . GLN A 1 92 ? 13.487 -9.767 -1.672 1.00 88.56 92 GLN A O 1
ATOM 753 N N . ASP A 1 93 ? 14.944 -8.367 -0.718 1.00 92.31 93 ASP A N 1
ATOM 754 C CA . ASP A 1 93 ? 13.985 -7.673 0.130 1.00 92.31 93 ASP A CA 1
ATOM 755 C C . ASP A 1 93 ? 13.121 -6.645 -0.606 1.00 92.31 93 ASP A C 1
ATOM 757 O O . ASP A 1 93 ? 12.210 -6.114 0.011 1.00 92.31 93 ASP A O 1
ATOM 761 N N . HIS A 1 94 ? 13.340 -6.417 -1.899 1.00 94.25 94 HIS A N 1
ATOM 762 C CA . HIS A 1 94 ? 12.497 -5.582 -2.759 1.00 94.25 94 HIS A CA 1
ATOM 763 C C . HIS A 1 94 ? 11.638 -6.411 -3.727 1.00 94.25 94 HIS A C 1
ATOM 765 O O . HIS A 1 94 ? 10.862 -5.851 -4.501 1.00 94.25 94 HIS A O 1
ATOM 771 N N . ILE A 1 95 ? 11.773 -7.742 -3.708 1.00 95.69 95 ILE A N 1
ATOM 772 C CA . ILE A 1 95 ? 11.054 -8.642 -4.612 1.00 95.69 95 ILE A CA 1
ATOM 773 C C . ILE A 1 95 ? 9.756 -9.116 -3.958 1.00 95.69 95 ILE A C 1
ATOM 775 O O . ILE A 1 95 ? 9.742 -9.656 -2.846 1.00 95.69 95 ILE A O 1
ATOM 779 N N . PHE A 1 96 ? 8.666 -8.978 -4.704 1.00 97.00 96 PHE A N 1
ATOM 780 C CA . PHE A 1 96 ? 7.341 -9.465 -4.358 1.00 97.00 96 PHE A CA 1
ATOM 781 C C . PHE A 1 96 ? 6.925 -10.579 -5.318 1.00 97.00 96 PHE A C 1
ATOM 783 O O . PHE A 1 96 ? 7.232 -10.540 -6.508 1.00 97.00 96 PHE A O 1
ATOM 790 N N . SER A 1 97 ? 6.243 -11.592 -4.798 1.00 96.94 97 SER A N 1
ATOM 791 C CA . SER A 1 97 ? 5.694 -12.675 -5.609 1.00 96.94 97 SER A CA 1
ATOM 792 C C . SER A 1 97 ? 4.231 -12.403 -5.939 1.00 96.94 97 SER A C 1
ATOM 794 O O . SER A 1 97 ? 3.520 -11.737 -5.185 1.00 96.94 97 SER A O 1
ATOM 796 N N . ILE A 1 98 ? 3.785 -12.906 -7.085 1.00 97.25 98 ILE A N 1
ATOM 797 C CA . ILE A 1 98 ? 2.394 -12.882 -7.518 1.00 97.25 98 ILE A CA 1
ATOM 798 C C . ILE A 1 98 ? 2.089 -14.204 -8.226 1.00 97.25 98 ILE A C 1
ATOM 800 O O . ILE A 1 98 ? 2.832 -14.646 -9.104 1.00 97.25 98 ILE A O 1
ATOM 804 N N . GLU A 1 99 ? 0.973 -14.828 -7.871 1.00 95.56 99 GLU A N 1
ATOM 805 C CA . GLU A 1 99 ? 0.446 -15.989 -8.580 1.00 95.56 99 GLU A CA 1
ATOM 806 C C . GLU A 1 99 ? -0.420 -15.582 -9.775 1.00 95.56 99 GLU A C 1
ATOM 808 O O . GLU A 1 99 ? -1.253 -14.676 -9.692 1.00 95.56 99 GLU A O 1
ATOM 813 N N . MET A 1 100 ? -0.263 -16.321 -10.870 1.00 95.00 100 MET A N 1
ATOM 814 C CA . MET A 1 100 ? -1.031 -16.184 -12.104 1.00 95.00 100 MET A CA 1
ATOM 815 C C . MET A 1 100 ? -1.799 -17.471 -12.389 1.00 95.00 100 MET A C 1
ATOM 817 O O . MET A 1 100 ? -1.322 -18.573 -12.112 1.00 95.00 100 MET A O 1
ATOM 821 N N . SER A 1 101 ? -2.973 -17.356 -13.001 1.00 93.69 101 SER A N 1
ATOM 822 C CA . SER A 1 101 ? -3.625 -18.517 -13.615 1.00 93.69 101 SER A CA 1
ATOM 823 C C . SER A 1 101 ? -2.789 -19.060 -14.790 1.00 93.69 101 SER A C 1
ATOM 825 O O . SER A 1 101 ? -1.999 -18.309 -15.370 1.00 93.69 101 SER A O 1
ATOM 827 N N . PRO A 1 102 ? -2.967 -20.336 -15.186 1.00 91.62 102 PRO A N 1
ATOM 828 C CA . PRO A 1 102 ? -2.262 -20.904 -16.340 1.00 91.62 102 PRO A CA 1
ATOM 829 C C . PRO A 1 102 ? -2.470 -20.083 -17.618 1.00 91.62 102 PRO A C 1
ATOM 831 O O . PRO A 1 102 ? -1.515 -19.794 -18.331 1.00 91.62 102 PRO A O 1
ATOM 834 N N . LYS A 1 103 ? -3.707 -19.622 -17.854 1.00 92.25 103 LYS A N 1
ATOM 835 C CA . LYS A 1 103 ? -4.043 -18.760 -18.992 1.00 92.25 103 LYS A CA 1
ATOM 836 C C . LYS A 1 103 ? -3.265 -17.441 -18.960 1.00 92.25 103 LYS A C 1
ATOM 838 O O . LYS A 1 103 ? -2.596 -17.123 -19.927 1.00 92.25 103 LYS A O 1
ATOM 843 N N . GLN A 1 104 ? -3.281 -16.726 -17.831 1.00 94.25 104 GLN A N 1
ATOM 844 C CA . GLN A 1 104 ? -2.532 -15.467 -17.688 1.00 94.25 104 GLN A CA 1
ATOM 845 C C . GLN A 1 104 ? -1.023 -15.654 -17.899 1.00 94.25 104 GLN A C 1
ATOM 847 O O . GLN A 1 104 ? -0.369 -14.775 -18.447 1.00 94.25 104 GLN A O 1
ATOM 852 N N . HIS A 1 105 ? -0.459 -16.785 -17.465 1.00 93.06 105 HIS A N 1
ATOM 853 C CA . HIS A 1 105 ? 0.947 -17.093 -17.718 1.00 93.06 105 HIS A CA 1
ATOM 854 C C . HIS A 1 105 ? 1.218 -17.341 -19.209 1.00 93.06 105 HIS A C 1
ATOM 856 O O . HIS A 1 105 ? 2.256 -16.916 -19.716 1.00 93.06 105 HIS A O 1
ATOM 862 N N . GLN A 1 106 ? 0.325 -18.050 -19.904 1.00 91.12 106 GLN A N 1
ATOM 863 C CA . GLN A 1 106 ? 0.456 -18.268 -21.344 1.00 91.12 106 GLN A CA 1
ATOM 864 C C . GLN A 1 106 ? 0.350 -16.943 -22.105 1.00 91.12 106 GLN A C 1
ATOM 866 O O . GLN A 1 106 ? 1.262 -16.634 -22.860 1.00 91.12 106 GLN A O 1
ATOM 871 N N . ASP A 1 107 ? -0.662 -16.122 -21.802 1.00 92.94 107 ASP A N 1
ATOM 872 C CA . ASP A 1 107 ? -0.845 -14.794 -22.402 1.00 92.94 107 ASP A CA 1
ATOM 873 C C . ASP A 1 107 ? 0.415 -13.918 -22.213 1.00 92.94 107 ASP A C 1
ATOM 875 O O . ASP A 1 107 ? 0.886 -13.275 -23.149 1.00 92.94 107 ASP A O 1
ATOM 879 N N . LEU A 1 108 ? 1.018 -13.951 -21.015 1.00 93.88 108 LEU A N 1
ATOM 880 C CA . LEU A 1 108 ? 2.286 -13.273 -20.721 1.00 93.88 108 LEU A CA 1
ATOM 881 C C . LEU A 1 108 ? 3.462 -13.826 -21.542 1.00 93.88 108 LEU A C 1
ATOM 883 O O . LEU A 1 108 ? 4.324 -13.067 -21.980 1.00 93.88 108 LEU A O 1
ATOM 887 N N . SER A 1 109 ? 3.524 -15.145 -21.726 1.00 91.62 109 SER A N 1
ATOM 888 C CA . SER A 1 109 ? 4.598 -15.792 -22.491 1.00 91.62 109 SER A CA 1
ATOM 889 C C . SER A 1 109 ? 4.519 -15.401 -23.967 1.00 91.62 109 SER A C 1
ATOM 891 O O . SER A 1 109 ? 5.525 -14.992 -24.541 1.00 91.62 109 SER A O 1
ATOM 893 N N . ASP A 1 110 ? 3.316 -15.437 -24.540 1.00 92.00 110 ASP A N 1
ATOM 894 C CA . ASP A 1 110 ? 3.055 -15.027 -25.922 1.00 92.00 110 ASP A CA 1
ATOM 895 C C . ASP A 1 110 ? 3.384 -13.535 -26.118 1.00 92.00 110 ASP A C 1
ATOM 897 O O . ASP A 1 110 ? 3.959 -13.127 -27.130 1.00 92.00 110 ASP A O 1
ATOM 901 N N . GLU A 1 111 ? 3.075 -12.696 -25.122 1.00 93.31 111 GLU A N 1
ATOM 902 C CA . GLU A 1 111 ? 3.419 -11.275 -25.145 1.00 93.31 111 GLU A CA 1
ATOM 903 C C . GLU A 1 111 ? 4.936 -11.030 -25.062 1.00 93.31 111 GLU A C 1
ATOM 905 O O . GLU A 1 111 ? 5.455 -10.170 -25.778 1.00 93.31 111 GLU A O 1
ATOM 910 N N . PHE A 1 112 ? 5.666 -11.807 -24.257 1.00 92.81 112 PHE A N 1
ATOM 911 C CA . PHE A 1 112 ? 7.131 -11.759 -24.203 1.00 92.81 112 PHE A CA 1
ATOM 912 C C . PHE A 1 112 ? 7.776 -12.173 -25.526 1.00 92.81 112 PHE A C 1
ATOM 914 O O . PHE A 1 112 ? 8.716 -11.510 -25.963 1.00 92.81 112 PHE A O 1
ATOM 921 N N . GLU A 1 113 ? 7.264 -13.212 -26.186 1.00 90.88 113 GLU A N 1
ATOM 922 C CA . GLU A 1 113 ? 7.737 -13.626 -27.512 1.00 90.88 113 GLU A CA 1
ATOM 923 C C . GLU A 1 113 ? 7.465 -12.548 -28.569 1.00 90.88 113 GLU A C 1
ATOM 925 O O . GLU A 1 113 ? 8.320 -12.264 -29.408 1.00 90.88 113 GLU A O 1
ATOM 930 N N . ARG A 1 114 ? 6.301 -11.888 -28.495 1.00 91.69 114 ARG A N 1
ATOM 931 C CA . ARG A 1 114 ? 5.907 -10.827 -29.431 1.00 91.69 114 ARG A CA 1
ATOM 932 C C . ARG A 1 114 ? 6.725 -9.545 -29.269 1.00 91.69 114 ARG A C 1
ATOM 934 O O . ARG A 1 114 ? 7.103 -8.939 -30.269 1.00 91.69 114 ARG A O 1
ATOM 941 N N . ILE A 1 115 ? 6.919 -9.079 -28.035 1.00 89.12 115 ILE A N 1
ATOM 942 C CA . ILE A 1 115 ? 7.569 -7.786 -27.753 1.00 89.12 115 ILE A CA 1
ATOM 943 C C . ILE A 1 115 ? 9.094 -7.938 -27.687 1.00 89.12 115 ILE A C 1
ATOM 945 O O . ILE A 1 115 ? 9.810 -6.983 -27.985 1.00 89.12 115 ILE A O 1
ATOM 949 N N . SER A 1 116 ? 9.598 -9.120 -27.311 1.00 88.94 116 SER A N 1
ATOM 950 C CA . SER A 1 116 ? 11.010 -9.352 -26.980 1.00 88.94 116 SER A CA 1
ATOM 951 C C . SER A 1 116 ? 11.553 -8.260 -26.038 1.00 88.94 116 SER A C 1
ATOM 953 O O . SER A 1 116 ? 12.483 -7.528 -26.406 1.00 88.94 116 SER A O 1
ATOM 955 N N . PRO A 1 117 ? 10.942 -8.092 -24.848 1.00 85.38 117 PRO A N 1
ATOM 956 C CA . PRO A 1 117 ? 11.206 -6.949 -23.986 1.00 85.38 117 PRO A CA 1
ATOM 957 C C . PRO A 1 117 ? 12.669 -6.914 -23.526 1.00 85.38 117 PRO A C 1
ATOM 959 O O . PRO A 1 117 ? 13.272 -7.946 -23.231 1.00 85.38 117 PRO A O 1
ATOM 962 N N . GLN A 1 118 ? 13.230 -5.707 -23.462 1.00 85.00 118 GLN A N 1
ATOM 963 C CA . GLN A 1 118 ? 14.561 -5.459 -22.909 1.00 85.00 118 GLN A CA 1
ATOM 964 C C . GLN A 1 118 ? 14.456 -5.215 -21.399 1.00 85.00 118 GLN A C 1
ATOM 966 O O . GLN A 1 118 ? 13.475 -4.638 -20.932 1.00 85.00 118 GLN A O 1
ATOM 971 N N . ASP A 1 119 ? 15.459 -5.651 -20.638 1.00 86.06 119 ASP A N 1
ATOM 972 C CA . ASP A 1 119 ? 15.570 -5.339 -19.207 1.00 86.06 119 ASP A CA 1
ATOM 973 C C . ASP A 1 119 ? 15.935 -3.844 -19.050 1.00 86.06 119 ASP A C 1
ATOM 975 O O . ASP A 1 119 ? 16.858 -3.390 -19.735 1.00 86.06 119 ASP A O 1
ATOM 979 N N . PRO A 1 120 ? 15.250 -3.056 -18.197 1.00 93.81 120 PRO A N 1
ATOM 980 C CA . PRO A 1 120 ? 14.116 -3.411 -17.338 1.00 93.81 120 PRO A CA 1
ATOM 981 C C . PRO A 1 120 ? 12.770 -3.557 -18.059 1.00 93.81 120 PRO A C 1
ATOM 983 O O . PRO A 1 120 ? 12.344 -2.693 -18.827 1.00 93.81 120 PRO A O 1
ATOM 986 N N . ILE A 1 121 ? 12.035 -4.615 -17.699 1.00 95.94 121 ILE A N 1
ATOM 987 C CA . ILE A 1 121 ? 10.676 -4.874 -18.193 1.00 95.94 121 ILE A CA 1
ATOM 988 C C . ILE A 1 121 ? 9.661 -4.138 -17.311 1.00 95.94 121 ILE A C 1
ATOM 990 O O . ILE A 1 121 ? 9.199 -4.668 -16.295 1.00 95.94 121 ILE A O 1
ATOM 994 N N . PHE A 1 122 ? 9.299 -2.913 -17.689 1.00 97.31 122 PHE A N 1
ATOM 995 C CA . PHE A 1 122 ? 8.231 -2.176 -17.011 1.00 97.31 122 PHE A CA 1
ATOM 996 C C . PHE A 1 122 ? 6.852 -2.739 -17.347 1.00 97.31 122 PHE A C 1
ATOM 998 O O . PHE A 1 122 ? 6.569 -3.130 -18.480 1.00 97.31 122 PHE A O 1
ATOM 1005 N N . ALA A 1 123 ? 5.968 -2.739 -16.358 1.00 97.88 123 ALA A N 1
ATOM 1006 C CA . ALA A 1 123 ? 4.578 -3.112 -16.530 1.00 97.88 123 ALA A CA 1
ATOM 1007 C C . ALA A 1 123 ? 3.685 -2.352 -15.547 1.00 97.88 123 ALA A C 1
ATOM 1009 O O . ALA A 1 123 ? 4.135 -1.861 -14.510 1.00 97.88 123 ALA A O 1
ATOM 1010 N N . ARG A 1 124 ? 2.390 -2.299 -15.849 1.00 97.44 124 ARG A N 1
ATOM 1011 C CA . ARG A 1 124 ? 1.352 -1.939 -14.882 1.00 97.44 124 ARG A CA 1
ATOM 1012 C C . ARG A 1 124 ? 0.571 -3.179 -14.513 1.00 97.44 124 ARG A C 1
ATOM 1014 O O . ARG A 1 124 ? 0.160 -3.946 -15.390 1.00 97.44 124 ARG A O 1
ATOM 1021 N N . MET A 1 125 ? 0.320 -3.351 -13.223 1.00 96.94 125 MET A N 1
ATOM 1022 C CA . MET A 1 125 ? -0.347 -4.546 -12.748 1.00 96.94 125 MET A CA 1
ATOM 1023 C C . MET A 1 125 ? -1.428 -4.253 -11.723 1.00 96.94 125 MET A C 1
ATOM 1025 O O . MET A 1 125 ? -1.207 -3.531 -10.754 1.00 96.94 125 MET A O 1
ATOM 1029 N N . ASN A 1 126 ? -2.572 -4.910 -11.918 1.00 96.00 126 ASN A N 1
ATOM 1030 C CA . ASN A 1 126 ? -3.655 -4.970 -10.955 1.00 96.00 126 ASN A CA 1
ATOM 1031 C C . ASN A 1 126 ? -3.676 -6.351 -10.295 1.00 96.00 126 ASN A C 1
ATOM 1033 O O . ASN A 1 126 ? -3.751 -7.370 -10.991 1.00 96.00 126 ASN A O 1
ATOM 1037 N N . PHE A 1 127 ? -3.646 -6.404 -8.967 1.00 96.94 127 PHE A N 1
ATOM 1038 C CA . PHE A 1 127 ? -3.689 -7.664 -8.228 1.00 96.94 127 PHE A CA 1
ATOM 1039 C C . PHE A 1 127 ? -4.383 -7.547 -6.882 1.00 96.94 127 PHE A C 1
ATOM 1041 O O . PHE A 1 127 ? -4.395 -6.496 -6.244 1.00 96.94 127 PHE A O 1
ATOM 1048 N N . ASP A 1 128 ? -4.948 -8.669 -6.451 1.00 95.88 128 ASP A N 1
ATOM 1049 C CA . ASP A 1 128 ? -5.512 -8.829 -5.119 1.00 95.88 128 ASP A CA 1
ATOM 1050 C C . ASP A 1 128 ? -4.446 -9.415 -4.177 1.00 95.88 128 ASP A C 1
ATOM 1052 O O . ASP A 1 128 ? -3.685 -10.307 -4.553 1.00 95.88 128 ASP A O 1
ATOM 1056 N N . ILE A 1 129 ? -4.391 -8.943 -2.932 1.00 95.88 129 ILE A N 1
ATOM 1057 C CA . ILE A 1 129 ? -3.510 -9.523 -1.911 1.00 95.88 129 ILE A CA 1
ATOM 1058 C C . ILE A 1 129 ? -4.135 -10.796 -1.352 1.00 95.88 129 ILE A C 1
ATOM 1060 O O . ILE A 1 129 ? -5.289 -10.806 -0.918 1.00 95.88 129 ILE A O 1
ATOM 1064 N N . ARG A 1 130 ? -3.337 -11.862 -1.281 1.00 94.69 130 ARG A N 1
ATOM 1065 C CA . ARG A 1 130 ? -3.712 -13.133 -0.662 1.00 94.69 130 ARG A CA 1
ATOM 1066 C C . ARG A 1 130 ? -2.839 -13.428 0.547 1.00 94.69 130 ARG A C 1
ATOM 1068 O O . ARG A 1 130 ? -1.615 -13.402 0.473 1.00 94.69 130 ARG A O 1
ATOM 1075 N N . VAL A 1 131 ? -3.470 -13.803 1.657 1.00 95.06 131 VAL A N 1
ATOM 1076 C CA . VAL A 1 131 ? -2.758 -14.322 2.829 1.00 95.06 131 VAL A CA 1
ATOM 1077 C C . VAL A 1 131 ? -2.486 -15.818 2.647 1.00 95.06 131 VAL A C 1
ATOM 1079 O O . VAL A 1 131 ? -3.418 -16.614 2.541 1.00 95.06 131 VAL A O 1
ATOM 1082 N N . LYS A 1 132 ? -1.213 -16.223 2.662 1.00 92.50 132 LYS A N 1
ATOM 1083 C CA . LYS A 1 132 ? -0.771 -17.625 2.687 1.00 92.50 132 LYS A CA 1
ATOM 1084 C C . LYS A 1 132 ? -0.402 -18.056 4.104 1.00 92.50 132 LYS A C 1
ATOM 1086 O O . LYS A 1 132 ? 0.260 -17.329 4.847 1.00 92.50 132 LYS A O 1
ATOM 1091 N N . ASN A 1 133 ? -0.833 -19.258 4.488 1.00 91.38 133 ASN A N 1
ATOM 1092 C CA . ASN A 1 133 ? -0.517 -19.891 5.776 1.00 91.38 133 ASN A CA 1
ATOM 1093 C C . ASN A 1 133 ? -0.747 -18.981 6.999 1.00 91.38 133 ASN A C 1
ATOM 1095 O O . ASN A 1 133 ? -0.005 -19.069 7.975 1.00 91.38 133 ASN A O 1
ATOM 1099 N N . LYS A 1 134 ? -1.724 -18.059 6.927 1.00 91.69 134 LYS A N 1
ATOM 1100 C CA . LYS A 1 134 ? -2.053 -17.031 7.945 1.00 91.69 134 LYS A CA 1
ATOM 1101 C C . LYS A 1 134 ? -0.901 -16.100 8.354 1.00 91.69 134 LYS A C 1
ATOM 1103 O O . LYS A 1 134 ? -1.063 -15.274 9.247 1.00 91.69 134 LYS A O 1
ATOM 1108 N N . THR A 1 135 ? 0.264 -16.237 7.734 1.00 92.69 135 THR A N 1
ATOM 1109 C CA . THR A 1 135 ? 1.516 -15.650 8.218 1.00 92.69 135 THR A CA 1
ATOM 1110 C C . THR A 1 135 ? 2.268 -14.911 7.130 1.00 92.69 135 THR A C 1
ATOM 1112 O O . THR A 1 135 ? 3.141 -14.121 7.479 1.00 92.69 135 THR A O 1
ATOM 1115 N N . ALA A 1 136 ? 1.959 -15.138 5.856 1.00 95.88 136 ALA A N 1
ATOM 1116 C CA . ALA A 1 136 ? 2.596 -14.457 4.744 1.00 95.88 136 ALA A CA 1
ATOM 1117 C C . ALA A 1 136 ? 1.572 -13.841 3.795 1.00 95.88 136 ALA A C 1
ATOM 1119 O O . ALA A 1 136 ? 0.424 -14.282 3.758 1.00 95.88 136 ALA A O 1
ATOM 1120 N N . ILE A 1 137 ? 1.998 -12.850 3.021 1.00 96.06 137 ILE A N 1
ATOM 1121 C CA . ILE A 1 137 ? 1.218 -12.292 1.914 1.00 96.06 137 ILE A CA 1
ATOM 1122 C C . ILE A 1 137 ? 1.878 -12.572 0.566 1.00 96.06 137 ILE A C 1
ATOM 1124 O O . ILE A 1 137 ? 3.104 -12.684 0.466 1.00 96.06 137 ILE A O 1
ATOM 1128 N N . ASP A 1 138 ? 1.032 -12.685 -0.448 1.00 95.88 138 ASP A N 1
ATOM 1129 C CA . ASP A 1 138 ? 1.374 -12.851 -1.856 1.00 95.88 138 ASP A CA 1
ATOM 1130 C C . ASP A 1 138 ? 0.374 -12.077 -2.729 1.00 95.88 138 ASP A C 1
ATOM 1132 O O . ASP A 1 138 ? -0.686 -11.678 -2.233 1.00 95.88 138 ASP A O 1
ATOM 1136 N N . GLY A 1 139 ? 0.676 -11.884 -4.010 1.00 96.88 139 GLY A N 1
ATOM 1137 C CA . GLY A 1 139 ? -0.278 -11.338 -4.980 1.00 96.88 139 GLY A CA 1
ATOM 1138 C C . GLY A 1 139 ? -1.078 -12.416 -5.718 1.00 96.88 139 GLY A C 1
ATOM 1139 O O . GLY A 1 139 ? -0.614 -13.542 -5.889 1.00 96.88 139 GLY A O 1
ATOM 1140 N N . LEU A 1 140 ? -2.270 -12.061 -6.197 1.00 96.56 140 LEU A N 1
ATOM 1141 C CA . LEU A 1 140 ? -3.043 -12.818 -7.183 1.00 96.56 140 LEU A CA 1
ATOM 1142 C C . LEU A 1 140 ? -3.399 -11.896 -8.352 1.00 96.56 140 LEU A C 1
ATOM 1144 O O . LEU A 1 140 ? -4.107 -10.905 -8.162 1.00 96.56 140 LEU A O 1
ATOM 1148 N N . THR A 1 141 ? -2.905 -12.213 -9.548 1.00 97.06 141 THR A N 1
ATOM 1149 C CA . THR A 1 141 ? -3.057 -11.348 -10.725 1.00 97.06 141 THR A CA 1
ATOM 1150 C C . THR A 1 141 ? -4.514 -11.202 -11.147 1.00 97.06 141 THR A C 1
ATOM 1152 O O . THR A 1 141 ? -5.196 -12.191 -11.419 1.00 97.06 141 THR A O 1
ATOM 1155 N N . ASN A 1 142 ? -4.958 -9.954 -11.306 1.00 96.00 142 ASN A N 1
ATOM 1156 C CA . ASN A 1 142 ? -6.205 -9.623 -11.992 1.00 96.00 142 ASN A CA 1
ATOM 1157 C C . ASN A 1 142 ? -5.917 -9.237 -13.450 1.00 96.00 142 ASN A C 1
ATOM 1159 O O . ASN A 1 142 ? -6.480 -9.832 -14.365 1.00 96.00 142 ASN A O 1
ATOM 1163 N N . SER A 1 143 ? -5.006 -8.282 -13.667 1.00 96.31 143 SER A N 1
ATOM 1164 C CA . SER A 1 143 ? -4.579 -7.836 -14.999 1.00 96.31 143 SER A CA 1
ATOM 1165 C C . SER A 1 143 ? -3.110 -7.422 -15.007 1.00 96.31 143 SER A C 1
ATOM 1167 O O . SER A 1 143 ? -2.619 -6.864 -14.026 1.00 96.31 143 SER A O 1
ATOM 1169 N N . LEU A 1 144 ? -2.440 -7.624 -16.137 1.00 97.31 144 LEU A N 1
ATOM 1170 C CA . LEU A 1 144 ? -1.049 -7.246 -16.378 1.00 97.31 144 LEU A CA 1
ATOM 1171 C C . LEU A 1 144 ? -0.956 -6.612 -17.769 1.00 97.31 144 LEU A C 1
ATOM 1173 O O . LEU A 1 144 ? -1.577 -7.111 -18.702 1.00 97.31 144 LEU A O 1
ATOM 1177 N N . ARG A 1 145 ? -0.225 -5.501 -17.888 1.00 96.88 145 ARG A N 1
ATOM 1178 C CA . ARG A 1 145 ? 0.065 -4.832 -19.163 1.00 96.88 145 ARG A CA 1
ATOM 1179 C C . ARG A 1 145 ? 1.540 -4.465 -19.212 1.00 96.88 145 ARG A C 1
ATOM 1181 O O . ARG A 1 145 ? 2.000 -3.738 -18.330 1.00 96.88 145 ARG A O 1
ATOM 1188 N N . ILE A 1 146 ? 2.261 -4.959 -20.214 1.00 97.25 146 ILE A N 1
ATOM 1189 C CA . ILE A 1 146 ? 3.696 -4.706 -20.382 1.00 97.25 146 ILE A CA 1
ATOM 1190 C C . ILE A 1 146 ? 3.910 -3.420 -21.173 1.00 97.25 146 ILE A C 1
ATOM 1192 O O . ILE A 1 146 ? 3.203 -3.136 -22.142 1.00 97.25 146 ILE A O 1
ATOM 1196 N N . CYS A 1 147 ? 4.899 -2.641 -20.748 1.00 95.75 147 CYS A N 1
ATOM 1197 C CA . CYS A 1 147 ? 5.329 -1.461 -21.470 1.00 95.75 147 CYS A CA 1
ATOM 1198 C C . CYS A 1 147 ? 6.325 -1.818 -22.571 1.00 95.75 147 CYS A C 1
ATOM 1200 O O . CYS A 1 147 ? 7.290 -2.550 -22.358 1.00 95.75 147 CYS A O 1
ATOM 1202 N N . ASP A 1 148 ? 6.137 -1.191 -23.721 1.00 93.94 148 ASP A N 1
ATOM 1203 C CA . ASP A 1 148 ? 7.131 -1.035 -24.765 1.00 93.94 148 ASP A CA 1
ATOM 1204 C C . ASP A 1 148 ? 7.363 0.463 -25.037 1.00 93.94 148 ASP A C 1
ATOM 1206 O O . ASP A 1 148 ? 6.775 1.349 -24.406 1.00 93.94 148 ASP A O 1
ATOM 1210 N N . ARG A 1 149 ? 8.253 0.770 -25.984 1.00 92.81 149 ARG A N 1
ATOM 1211 C CA . ARG A 1 149 ? 8.588 2.155 -26.354 1.00 92.81 149 ARG A CA 1
ATOM 1212 C C . ARG A 1 149 ? 7.429 2.947 -26.978 1.00 92.81 149 ARG A C 1
ATOM 1214 O O . ARG A 1 149 ? 7.552 4.155 -27.157 1.00 92.81 149 ARG A O 1
ATOM 1221 N N . PHE A 1 150 ? 6.339 2.288 -27.364 1.00 94.75 150 PHE A N 1
ATOM 1222 C CA . PHE A 1 150 ? 5.216 2.886 -28.085 1.00 94.75 150 PHE A CA 1
ATOM 1223 C C . PHE A 1 150 ? 3.977 3.061 -27.203 1.00 94.75 150 PHE A C 1
ATOM 1225 O O . PHE A 1 150 ? 3.250 4.040 -27.363 1.00 94.75 150 PHE A O 1
ATOM 1232 N N . ASN A 1 151 ? 3.744 2.150 -26.258 1.00 95.38 151 ASN A N 1
ATOM 1233 C CA . ASN A 1 151 ? 2.507 2.078 -25.481 1.00 95.38 151 ASN A CA 1
ATOM 1234 C C . ASN A 1 151 ? 2.628 2.636 -24.050 1.00 95.38 151 ASN A C 1
ATOM 1236 O O . ASN A 1 151 ? 1.643 2.647 -23.314 1.00 95.38 151 ASN A O 1
ATOM 1240 N N . ILE A 1 152 ? 3.805 3.118 -23.635 1.00 95.06 152 ILE A N 1
ATOM 1241 C CA . ILE A 1 152 ? 4.056 3.486 -22.233 1.00 95.06 152 ILE A CA 1
ATOM 1242 C C . ILE A 1 152 ? 3.073 4.528 -21.679 1.00 95.06 152 ILE A C 1
ATOM 1244 O O . ILE A 1 152 ? 2.620 4.405 -20.543 1.00 95.06 152 ILE A O 1
ATOM 1248 N N . ASN A 1 153 ? 2.672 5.509 -22.498 1.00 95.25 153 ASN A N 1
ATOM 1249 C CA . ASN A 1 153 ? 1.676 6.515 -22.112 1.00 95.25 153 ASN A CA 1
ATOM 1250 C C . ASN A 1 153 ? 0.294 5.890 -21.859 1.00 95.25 153 ASN A C 1
ATOM 1252 O O . ASN A 1 153 ? -0.404 6.292 -20.935 1.00 95.25 153 ASN A O 1
ATOM 1256 N N . GLU A 1 154 ? -0.101 4.914 -22.677 1.00 96.69 154 GLU A N 1
ATOM 1257 C CA . GLU A 1 154 ? -1.390 4.231 -22.558 1.00 96.69 154 GLU A CA 1
ATOM 1258 C C . GLU A 1 154 ? -1.409 3.314 -21.331 1.00 96.69 154 GLU A C 1
ATOM 1260 O O . GLU A 1 154 ? -2.335 3.359 -20.517 1.00 96.69 154 GLU A O 1
ATOM 1265 N N . VAL A 1 155 ? -0.357 2.507 -21.161 1.00 96.88 155 VAL A N 1
ATOM 1266 C CA . VAL A 1 155 ? -0.246 1.557 -20.047 1.00 96.88 155 VAL A CA 1
ATOM 1267 C C . VAL A 1 155 ? -0.244 2.292 -18.704 1.00 96.88 155 VAL A C 1
ATOM 1269 O O . VAL A 1 155 ? -0.961 1.891 -17.780 1.00 96.88 155 VAL A O 1
ATOM 1272 N N . MET A 1 156 ? 0.493 3.402 -18.609 1.00 96.81 156 MET A N 1
ATOM 1273 C CA . MET A 1 156 ? 0.656 4.176 -17.373 1.00 96.81 156 MET A CA 1
ATOM 1274 C C . MET A 1 156 ? -0.440 5.222 -17.131 1.00 96.81 156 MET A C 1
ATOM 1276 O O . MET A 1 156 ? -0.354 5.972 -16.162 1.00 96.81 156 MET A O 1
ATOM 1280 N N . SER A 1 157 ? -1.493 5.257 -17.955 1.00 95.06 157 SER A N 1
ATOM 1281 C CA . SER A 1 157 ? -2.564 6.249 -17.819 1.00 95.06 157 SER A CA 1
ATOM 1282 C C . SER A 1 157 ? -3.288 6.165 -16.465 1.00 95.06 157 SER A C 1
ATOM 1284 O O . SER A 1 157 ? -3.826 5.117 -16.102 1.00 95.06 157 SER A O 1
ATOM 1286 N N . GLY A 1 158 ? -3.326 7.261 -15.713 1.00 91.56 158 GLY A N 1
ATOM 1287 C CA . GLY A 1 158 ? -3.896 7.342 -14.365 1.00 91.56 158 GLY A CA 1
ATOM 1288 C C . GLY A 1 158 ? -2.985 6.852 -13.231 1.00 91.56 158 GLY A C 1
ATOM 1289 O O . GLY A 1 158 ? -3.433 6.839 -12.088 1.00 91.56 158 GLY A O 1
ATOM 1290 N N . VAL A 1 159 ? -1.750 6.429 -13.531 1.00 93.75 159 VAL A N 1
ATOM 1291 C CA . VAL A 1 159 ? -0.696 6.097 -12.547 1.00 93.75 159 VAL A CA 1
ATOM 1292 C C . VAL A 1 159 ? 0.648 6.731 -12.934 1.00 93.75 159 VAL A C 1
ATOM 1294 O O . VAL A 1 159 ? 1.731 6.205 -12.659 1.00 93.75 159 VAL A O 1
ATOM 1297 N N . GLU A 1 160 ? 0.598 7.850 -13.660 1.00 94.12 160 GLU A N 1
ATOM 1298 C CA . GLU A 1 160 ? 1.772 8.458 -14.276 1.00 94.12 160 GLU A CA 1
ATOM 1299 C C . GLU A 1 160 ? 2.778 8.928 -13.229 1.00 94.12 160 GLU A C 1
ATOM 1301 O O . GLU A 1 160 ? 3.988 8.767 -13.399 1.00 94.12 160 GLU A O 1
ATOM 1306 N N . ARG A 1 161 ? 2.278 9.483 -12.124 1.00 90.06 161 ARG A N 1
ATOM 1307 C CA . ARG A 1 161 ? 3.108 9.994 -11.035 1.00 90.06 161 ARG A CA 1
ATOM 1308 C C . ARG A 1 161 ? 3.785 8.863 -10.271 1.00 90.06 161 ARG A C 1
ATOM 1310 O O . ARG A 1 161 ? 4.960 8.962 -9.925 1.00 90.06 161 ARG A O 1
ATOM 1317 N N . GLU A 1 162 ? 3.068 7.777 -10.021 1.00 92.38 162 GLU A N 1
ATOM 1318 C CA . GLU A 1 162 ? 3.586 6.560 -9.402 1.00 92.38 162 GLU A CA 1
ATOM 1319 C C . GLU A 1 162 ? 4.695 5.957 -10.265 1.00 92.38 162 GLU A C 1
ATOM 1321 O O . GLU A 1 162 ? 5.699 5.483 -9.728 1.00 92.38 162 GLU A O 1
ATOM 1326 N N . PHE A 1 163 ? 4.551 6.033 -11.593 1.00 95.88 163 PHE A N 1
ATOM 1327 C CA . PHE A 1 163 ? 5.569 5.566 -12.525 1.00 95.88 163 PHE A CA 1
ATOM 1328 C C . PHE A 1 163 ? 6.813 6.461 -12.505 1.00 95.88 163 PHE A C 1
ATOM 1330 O O . PHE A 1 163 ? 7.921 5.938 -12.423 1.00 95.88 163 PHE A O 1
ATOM 1337 N N . VAL A 1 164 ? 6.669 7.792 -12.463 1.00 95.06 164 VAL A N 1
ATOM 1338 C CA . VAL A 1 164 ? 7.832 8.681 -12.261 1.00 95.06 164 VAL A CA 1
ATOM 1339 C C . VAL A 1 164 ? 8.523 8.388 -10.926 1.00 95.06 164 VAL A C 1
ATOM 1341 O O . VAL A 1 164 ? 9.739 8.225 -10.886 1.00 95.06 164 VAL A O 1
ATOM 1344 N N . ASN A 1 165 ? 7.763 8.194 -9.845 1.00 93.12 165 ASN A N 1
ATOM 1345 C CA . ASN A 1 165 ? 8.335 7.821 -8.549 1.00 93.12 165 ASN A CA 1
ATOM 1346 C C . ASN A 1 165 ? 9.078 6.468 -8.597 1.00 93.12 165 ASN A C 1
ATOM 1348 O O . ASN A 1 165 ? 10.014 6.256 -7.822 1.00 93.12 165 ASN A O 1
ATOM 1352 N N . LEU A 1 166 ? 8.645 5.526 -9.446 1.00 96.00 166 LEU A N 1
ATOM 1353 C CA . LEU A 1 166 ? 9.354 4.267 -9.691 1.00 96.00 166 LEU A CA 1
ATOM 1354 C C . LEU A 1 166 ? 10.690 4.518 -10.404 1.00 96.00 166 LEU A C 1
ATOM 1356 O O . LEU A 1 166 ? 11.690 3.928 -10.000 1.00 96.00 166 LEU A O 1
ATOM 1360 N N . LEU A 1 167 ? 10.732 5.416 -11.394 1.00 96.31 167 LEU A N 1
ATOM 1361 C CA . LEU A 1 167 ? 11.970 5.812 -12.081 1.00 96.31 167 LEU A CA 1
ATOM 1362 C C . LEU A 1 167 ? 12.964 6.494 -11.130 1.00 96.31 167 LEU A C 1
ATOM 1364 O O . LEU A 1 167 ? 14.149 6.173 -11.161 1.00 96.31 167 LEU A O 1
ATOM 1368 N N . ASP A 1 168 ? 12.493 7.333 -10.206 1.00 93.88 168 ASP A N 1
ATOM 1369 C CA . ASP A 1 168 ? 13.348 7.928 -9.167 1.00 93.88 168 ASP A CA 1
ATOM 1370 C C . ASP A 1 168 ? 13.975 6.861 -8.256 1.00 93.88 168 ASP A C 1
ATOM 1372 O O . ASP A 1 168 ? 15.126 6.968 -7.824 1.00 93.88 168 ASP A O 1
ATOM 1376 N N . ARG A 1 169 ? 13.211 5.813 -7.910 1.00 94.50 169 ARG A N 1
ATOM 1377 C CA . ARG A 1 169 ? 13.741 4.676 -7.138 1.00 94.50 169 ARG A CA 1
ATOM 1378 C C . ARG A 1 169 ? 14.702 3.836 -7.975 1.00 94.50 169 ARG A C 1
ATOM 1380 O O . ARG A 1 169 ? 15.701 3.362 -7.435 1.00 94.50 169 ARG A O 1
ATOM 1387 N N . TYR A 1 170 ? 14.435 3.701 -9.272 1.00 95.25 170 TYR A N 1
ATOM 1388 C CA . TYR A 1 170 ? 15.325 3.043 -10.222 1.00 95.25 170 TYR A CA 1
ATOM 1389 C C . TYR A 1 170 ? 16.677 3.747 -10.282 1.00 95.25 170 TYR A C 1
ATOM 1391 O O . TYR A 1 170 ? 17.697 3.092 -10.097 1.00 95.25 170 TYR A O 1
ATOM 1399 N N . GLU A 1 171 ? 16.698 5.074 -10.433 1.00 94.75 171 GLU A N 1
ATOM 1400 C CA . GLU A 1 171 ? 17.934 5.867 -10.446 1.00 94.75 171 GLU A CA 1
ATOM 1401 C C . GLU A 1 171 ? 18.767 5.652 -9.185 1.00 94.75 171 GLU A C 1
ATOM 1403 O O . GLU A 1 171 ? 19.975 5.439 -9.261 1.00 94.75 171 GLU A O 1
ATOM 1408 N N . LYS A 1 172 ? 18.126 5.664 -8.013 1.00 92.56 172 LYS A N 1
ATOM 1409 C CA . LYS A 1 172 ? 18.822 5.470 -6.733 1.00 92.56 172 LYS A CA 1
ATOM 1410 C C . LYS A 1 172 ? 19.463 4.092 -6.618 1.00 92.56 172 LYS A C 1
ATOM 1412 O O . LYS A 1 172 ? 20.501 3.968 -5.975 1.00 92.56 172 LYS A O 1
ATOM 1417 N N . LEU A 1 173 ? 18.839 3.071 -7.203 1.00 91.50 173 LEU A N 1
ATOM 1418 C CA . LEU A 1 173 ? 19.318 1.694 -7.119 1.00 91.50 173 LEU A CA 1
ATOM 1419 C C . LEU A 1 173 ? 20.343 1.353 -8.211 1.00 91.50 173 LEU A C 1
ATOM 1421 O O . LEU A 1 173 ? 21.316 0.654 -7.940 1.00 91.50 173 LEU A O 1
ATOM 1425 N N . ARG A 1 174 ? 20.109 1.815 -9.441 1.00 91.75 174 ARG A N 1
ATOM 1426 C CA . ARG A 1 174 ? 20.845 1.436 -10.661 1.00 91.75 174 ARG A CA 1
ATOM 1427 C C . ARG A 1 174 ? 21.816 2.509 -11.148 1.00 91.75 174 ARG A C 1
ATOM 1429 O O . ARG A 1 174 ? 22.716 2.243 -11.936 1.00 91.75 174 ARG A O 1
ATOM 1436 N N . GLY A 1 175 ? 21.674 3.721 -10.628 1.00 93.44 175 GLY A N 1
ATOM 1437 C CA . GLY A 1 175 ? 22.456 4.877 -11.020 1.00 93.44 175 GLY A CA 1
ATOM 1438 C C . GLY A 1 175 ? 21.871 5.607 -12.225 1.00 93.44 175 GLY A C 1
ATOM 1439 O O . GLY A 1 175 ? 21.115 5.073 -13.039 1.00 93.44 175 GLY A O 1
ATOM 1440 N N . ARG A 1 176 ? 22.279 6.869 -12.350 1.00 93.81 176 ARG A N 1
ATOM 1441 C CA . ARG A 1 176 ? 21.791 7.796 -13.375 1.00 93.81 176 ARG A CA 1
ATOM 1442 C C . ARG A 1 176 ? 22.107 7.370 -14.807 1.00 93.81 176 ARG A C 1
ATOM 1444 O O . ARG A 1 176 ? 21.284 7.572 -15.688 1.00 93.81 176 ARG A O 1
ATOM 1451 N N . LEU A 1 177 ? 23.280 6.779 -15.046 1.00 95.50 177 LEU A N 1
ATOM 1452 C CA . LEU A 1 177 ? 23.682 6.349 -16.392 1.00 95.50 177 LEU A CA 1
ATOM 1453 C C . LEU A 1 177 ? 22.737 5.283 -16.955 1.00 95.50 177 LEU A C 1
ATOM 1455 O O . LEU A 1 177 ? 22.352 5.360 -18.118 1.00 95.50 177 LEU A O 1
ATOM 1459 N N . GLU A 1 178 ? 22.341 4.318 -16.126 1.00 94.56 178 GLU A N 1
ATOM 1460 C CA . GLU A 1 178 ? 21.406 3.272 -16.531 1.00 94.56 178 GLU A CA 1
ATOM 1461 C C . GLU A 1 178 ? 19.991 3.835 -16.711 1.00 94.56 178 GLU A C 1
ATOM 1463 O O . GLU A 1 178 ? 19.312 3.494 -17.678 1.00 94.56 178 GLU A O 1
ATOM 1468 N N . LEU A 1 179 ? 19.566 4.767 -15.845 1.00 95.56 179 LEU A N 1
ATOM 1469 C CA . LEU A 1 179 ? 18.297 5.470 -16.038 1.00 95.56 179 LEU A CA 1
ATOM 1470 C C . LEU A 1 179 ? 18.267 6.241 -17.370 1.00 95.56 179 LEU A C 1
ATOM 1472 O O . LEU A 1 179 ? 17.260 6.185 -18.063 1.00 95.56 179 LEU A O 1
ATOM 1476 N N . GLU A 1 180 ? 19.333 6.944 -17.760 1.00 94.81 180 GLU A N 1
ATOM 1477 C CA . GLU A 1 180 ? 19.355 7.689 -19.031 1.00 94.81 180 GLU A CA 1
ATOM 1478 C C . GLU A 1 180 ? 19.196 6.761 -20.247 1.00 94.81 180 GLU A C 1
ATOM 1480 O O . GLU A 1 180 ? 18.458 7.100 -21.171 1.00 94.81 180 GLU A O 1
ATOM 1485 N N . GLN A 1 181 ? 19.798 5.564 -20.221 1.00 96.12 181 GLN A N 1
ATOM 1486 C CA . GLN A 1 181 ? 19.606 4.550 -21.271 1.00 96.12 181 GLN A CA 1
ATOM 1487 C C . GLN A 1 181 ? 18.145 4.095 -21.352 1.00 96.12 181 GLN A C 1
ATOM 1489 O O . GLN A 1 181 ? 17.570 4.005 -22.437 1.00 96.12 181 GLN A O 1
ATOM 1494 N N . VAL A 1 182 ? 17.521 3.861 -20.196 1.00 95.75 182 VAL A N 1
ATOM 1495 C CA . VAL A 1 182 ? 16.095 3.529 -20.090 1.00 95.75 182 VAL A CA 1
ATOM 1496 C C . VAL A 1 182 ? 15.222 4.670 -20.621 1.00 95.75 182 VAL A C 1
ATOM 1498 O O . VAL A 1 182 ? 14.296 4.442 -21.401 1.00 95.75 182 VAL A O 1
ATOM 1501 N N . VAL A 1 183 ? 15.527 5.910 -20.236 1.00 95.69 183 VAL A N 1
ATOM 1502 C CA . VAL A 1 183 ? 14.797 7.110 -20.658 1.00 95.69 183 VAL A CA 1
ATOM 1503 C C . VAL A 1 183 ? 14.883 7.315 -22.164 1.00 95.69 183 VAL A C 1
ATOM 1505 O O . VAL A 1 183 ? 13.885 7.692 -22.780 1.00 95.69 183 VAL A O 1
ATOM 1508 N N . GLU A 1 184 ? 16.044 7.064 -22.760 1.00 95.38 184 GLU A N 1
ATOM 1509 C CA . GLU A 1 184 ? 16.242 7.129 -24.203 1.00 95.38 184 GLU A CA 1
ATOM 1510 C C . GLU A 1 184 ? 15.474 6.015 -24.925 1.00 95.38 184 GLU A C 1
ATOM 1512 O O . GLU A 1 184 ? 14.689 6.306 -25.829 1.00 95.38 184 GLU A O 1
ATOM 1517 N N . TYR A 1 185 ? 15.616 4.763 -24.480 1.00 95.06 185 TYR A N 1
ATOM 1518 C CA . TYR A 1 185 ? 14.972 3.605 -25.107 1.00 95.06 185 TYR A CA 1
ATOM 1519 C C . TYR A 1 185 ? 13.438 3.706 -25.118 1.00 95.06 185 TYR A C 1
ATOM 1521 O O . TYR A 1 185 ? 12.805 3.484 -26.153 1.00 95.06 185 TYR A O 1
ATOM 1529 N N . PHE A 1 186 ? 12.833 4.079 -23.985 1.00 94.75 186 PHE A N 1
ATOM 1530 C CA . PHE A 1 186 ? 11.379 4.222 -23.840 1.00 94.75 186 PHE A CA 1
ATOM 1531 C C . PHE A 1 186 ? 10.855 5.622 -24.216 1.00 94.75 186 PHE A C 1
ATOM 1533 O O . PHE A 1 186 ? 9.663 5.889 -24.063 1.00 94.75 186 PHE A O 1
ATOM 1540 N N . ASN A 1 187 ? 11.719 6.532 -24.686 1.00 94.88 187 ASN A N 1
ATOM 1541 C CA . ASN A 1 187 ? 11.382 7.928 -24.995 1.00 94.88 187 ASN A CA 1
ATOM 1542 C C . ASN A 1 187 ? 10.650 8.655 -23.839 1.00 94.88 187 ASN A C 1
ATOM 1544 O O . ASN A 1 187 ? 9.644 9.349 -24.018 1.00 94.88 187 ASN A O 1
ATOM 1548 N N . LEU A 1 188 ? 11.161 8.498 -22.616 1.00 95.38 188 LEU A N 1
ATOM 1549 C CA . LEU A 1 188 ? 10.502 8.961 -21.389 1.00 95.38 188 LEU A CA 1
ATOM 1550 C C . LEU A 1 188 ? 10.684 10.450 -21.102 1.00 95.38 188 LEU A C 1
ATOM 1552 O O . LEU A 1 188 ? 10.021 10.966 -20.207 1.00 95.38 188 LEU A O 1
ATOM 1556 N N . ARG A 1 189 ? 11.525 11.182 -21.844 1.00 94.81 189 ARG A N 1
ATOM 1557 C CA . ARG A 1 189 ? 11.802 12.603 -21.549 1.00 94.81 189 ARG A CA 1
ATOM 1558 C C . ARG A 1 189 ? 10.525 13.447 -21.517 1.00 94.81 189 ARG A C 1
ATOM 1560 O O . ARG A 1 189 ? 10.303 14.203 -20.575 1.00 94.81 189 ARG A O 1
ATOM 1567 N N . GLY A 1 190 ? 9.658 13.283 -22.518 1.00 92.62 190 GLY A N 1
ATOM 1568 C CA . GLY A 1 190 ? 8.370 13.981 -22.575 1.00 92.62 190 GLY A CA 1
ATOM 1569 C C . GLY A 1 190 ? 7.361 13.487 -21.533 1.00 92.62 190 GLY A C 1
ATOM 1570 O O . GLY A 1 190 ? 6.503 14.251 -21.096 1.00 92.62 190 GLY A O 1
ATOM 1571 N N . PHE A 1 191 ? 7.460 12.223 -21.116 1.00 93.50 191 PHE A N 1
ATOM 1572 C CA . PHE A 1 191 ? 6.638 11.664 -20.044 1.00 93.50 191 PHE A CA 1
ATOM 1573 C C . PHE A 1 191 ? 7.029 12.264 -18.688 1.00 93.50 191 PHE A C 1
ATOM 1575 O O . PHE A 1 191 ? 6.189 12.841 -18.004 1.00 93.50 191 PHE A O 1
ATOM 1582 N N . ILE A 1 192 ? 8.317 12.202 -18.342 1.00 93.88 192 ILE A N 1
ATOM 1583 C CA . ILE A 1 192 ? 8.869 12.719 -17.085 1.00 93.88 192 ILE A CA 1
ATOM 1584 C C . ILE A 1 192 ? 8.641 14.225 -16.987 1.00 93.88 192 ILE A C 1
ATOM 1586 O O . ILE A 1 192 ? 8.157 14.694 -15.966 1.00 93.88 192 ILE A O 1
ATOM 1590 N N . LYS A 1 193 ? 8.890 14.992 -18.057 1.00 90.50 193 LYS A N 1
ATOM 1591 C CA . LYS A 1 193 ? 8.662 16.445 -18.046 1.00 90.50 193 LYS A CA 1
ATOM 1592 C C . LYS A 1 193 ? 7.208 16.820 -17.735 1.00 90.50 193 LYS A C 1
ATOM 1594 O O . LYS A 1 193 ? 6.975 17.824 -17.076 1.00 90.50 193 LYS A O 1
ATOM 1599 N N . ARG A 1 194 ? 6.233 16.042 -18.220 1.00 91.00 194 ARG A N 1
ATOM 1600 C CA . ARG A 1 194 ? 4.802 16.307 -17.986 1.00 91.00 194 ARG A CA 1
ATOM 1601 C C . ARG A 1 194 ? 4.330 15.866 -16.601 1.00 91.00 194 ARG A C 1
ATOM 1603 O O . ARG A 1 194 ? 3.443 16.504 -16.053 1.00 91.00 194 ARG A O 1
ATOM 1610 N N . ASN A 1 195 ? 4.909 14.793 -16.058 1.00 89.38 195 ASN A N 1
ATOM 1611 C CA . ASN A 1 195 ? 4.369 14.096 -14.883 1.00 89.38 195 ASN A CA 1
ATOM 1612 C C . ASN A 1 195 ? 5.272 14.148 -13.634 1.00 89.38 195 ASN A C 1
ATOM 1614 O O . ASN A 1 195 ? 4.839 13.757 -12.553 1.00 89.38 195 ASN A O 1
ATOM 1618 N N . GLY A 1 196 ? 6.525 14.591 -13.767 1.00 79.06 196 GLY A N 1
ATOM 1619 C CA . GLY A 1 196 ? 7.543 14.587 -12.707 1.00 79.06 196 GLY A CA 1
ATOM 1620 C C . GLY A 1 196 ? 7.650 15.877 -11.895 1.00 79.06 196 GLY A C 1
ATOM 1621 O O . GLY A 1 196 ? 8.442 15.952 -10.958 1.00 79.06 196 GLY A O 1
ATOM 1622 N N . GLY A 1 197 ? 6.845 16.888 -12.219 1.00 61.56 197 GLY A N 1
ATOM 1623 C CA . GLY A 1 197 ? 6.798 18.144 -11.478 1.00 61.56 197 GLY A CA 1
ATOM 1624 C C . GLY A 1 197 ? 6.171 17.947 -10.102 1.00 61.56 197 GLY A C 1
ATOM 1625 O O . GLY A 1 197 ? 4.985 17.646 -10.003 1.00 61.56 197 GLY A O 1
ATOM 1626 N N . LEU A 1 198 ? 6.989 18.078 -9.051 1.00 53.25 198 LEU A N 1
ATOM 1627 C CA . LEU A 1 198 ? 6.589 18.630 -7.748 1.00 53.25 198 LEU A CA 1
ATOM 1628 C C . LEU A 1 198 ? 7.798 18.898 -6.841 1.00 53.25 198 LEU A C 1
ATOM 1630 O O . LEU A 1 198 ? 7.720 19.805 -6.031 1.00 53.25 198 LEU A O 1
ATOM 1634 N N . LYS A 1 199 ? 8.928 18.184 -6.950 1.00 50.94 199 LYS A N 1
ATOM 1635 C CA . LYS A 1 199 ? 10.040 18.408 -6.002 1.00 50.94 199 LYS A CA 1
ATOM 1636 C C . LYS A 1 199 ? 10.872 19.659 -6.315 1.00 50.94 199 LYS A C 1
ATOM 1638 O O . LYS A 1 199 ? 11.001 20.521 -5.456 1.00 50.94 199 LYS A O 1
ATOM 1643 N N . GLU A 1 200 ? 11.335 19.805 -7.555 1.00 46.00 200 GLU A N 1
ATOM 1644 C CA . GLU A 1 200 ? 12.071 21.006 -7.985 1.00 46.00 200 GLU A CA 1
ATOM 1645 C C . GLU A 1 200 ? 11.156 22.228 -8.148 1.00 46.00 200 GLU A C 1
ATOM 1647 O O . GLU A 1 200 ? 11.576 23.348 -7.888 1.00 46.00 200 GLU A O 1
ATOM 1652 N N . GLU A 1 201 ? 9.884 22.044 -8.516 1.00 47.41 201 GLU A N 1
ATOM 1653 C CA . GLU A 1 201 ? 8.918 23.150 -8.561 1.00 47.41 201 GLU A CA 1
ATOM 1654 C C . GLU A 1 201 ? 8.553 23.648 -7.159 1.00 47.41 201 GLU A C 1
ATOM 1656 O O . GLU A 1 201 ? 8.468 24.852 -6.973 1.00 47.41 201 GLU A O 1
ATOM 1661 N N . ILE A 1 202 ? 8.416 22.784 -6.144 1.00 48.81 202 ILE A N 1
ATOM 1662 C CA . ILE A 1 202 ? 8.222 23.247 -4.758 1.00 48.81 202 ILE A CA 1
ATOM 1663 C C . ILE A 1 202 ? 9.465 23.993 -4.254 1.00 48.81 202 ILE A C 1
ATOM 1665 O O . ILE A 1 202 ? 9.320 25.043 -3.633 1.00 48.81 202 ILE A O 1
ATOM 1669 N N . GLU A 1 203 ? 10.674 23.496 -4.532 1.00 45.53 203 GLU A N 1
ATOM 1670 C CA . GLU A 1 203 ? 11.917 24.164 -4.119 1.00 45.53 203 GLU A CA 1
ATOM 1671 C C . GLU A 1 203 ? 12.126 25.504 -4.851 1.00 45.53 203 GLU A C 1
ATOM 1673 O O . GLU A 1 203 ? 12.500 26.487 -4.214 1.00 45.53 203 GLU A O 1
ATOM 1678 N N . ASN A 1 204 ? 11.783 25.597 -6.140 1.00 42.75 204 ASN A N 1
ATOM 1679 C CA . ASN A 1 204 ? 11.889 26.839 -6.914 1.00 42.75 204 ASN A CA 1
ATOM 1680 C C . ASN A 1 204 ? 10.759 27.841 -6.611 1.00 42.75 204 ASN A C 1
ATOM 1682 O O . ASN A 1 204 ? 11.019 29.039 -6.516 1.00 42.75 204 ASN A O 1
ATOM 1686 N N . ILE A 1 205 ? 9.522 27.384 -6.381 1.00 45.41 205 ILE A N 1
ATOM 1687 C CA . ILE A 1 205 ? 8.398 28.241 -5.951 1.00 45.41 205 ILE A CA 1
ATOM 1688 C C . ILE A 1 205 ? 8.624 28.745 -4.516 1.00 45.41 205 ILE A C 1
ATOM 1690 O O . ILE A 1 205 ? 8.255 29.870 -4.186 1.00 45.41 205 ILE A O 1
ATOM 1694 N N . SER A 1 206 ? 9.286 27.955 -3.664 1.00 43.66 206 SER A N 1
ATOM 1695 C CA . SER A 1 206 ? 9.667 28.371 -2.309 1.00 43.66 206 SER A CA 1
ATOM 1696 C C . SER A 1 206 ? 10.793 29.415 -2.282 1.00 43.66 206 SER A C 1
ATOM 1698 O O . SER A 1 206 ? 10.958 30.068 -1.251 1.00 43.66 206 SER A O 1
ATOM 1700 N N . GLN A 1 207 ? 11.565 29.579 -3.364 1.00 43.72 207 GLN A N 1
ATOM 1701 C CA . GLN A 1 207 ? 12.659 30.558 -3.444 1.00 43.72 207 GLN A CA 1
ATOM 1702 C C . GLN A 1 207 ? 12.281 31.865 -4.159 1.00 43.72 207 GLN A C 1
ATOM 1704 O O . GLN A 1 207 ? 13.007 32.847 -4.018 1.00 43.72 207 GLN A O 1
ATOM 1709 N N . PHE A 1 208 ? 11.134 31.924 -4.849 1.00 38.88 208 PHE A N 1
ATOM 1710 C CA . PHE A 1 208 ? 10.658 33.133 -5.533 1.00 38.88 208 PHE A CA 1
ATOM 1711 C C . PHE A 1 208 ? 9.151 33.362 -5.308 1.00 38.88 208 PHE A C 1
ATOM 1713 O O . PHE A 1 208 ? 8.331 32.980 -6.144 1.00 38.88 208 PHE A O 1
ATOM 1720 N N . PRO A 1 209 ? 8.753 34.006 -4.192 1.00 41.34 209 PRO A N 1
ATOM 1721 C CA . PRO A 1 209 ? 7.345 34.262 -3.880 1.00 41.34 209 PRO A CA 1
ATOM 1722 C C . PRO A 1 209 ? 6.654 35.269 -4.820 1.00 41.34 209 PRO A C 1
ATOM 1724 O O . PRO A 1 209 ? 5.430 35.352 -4.797 1.00 41.34 209 PRO A O 1
ATOM 1727 N N . GLU A 1 210 ? 7.398 36.003 -5.653 1.00 42.06 210 GLU A N 1
ATOM 1728 C CA . GLU A 1 210 ? 6.857 37.034 -6.558 1.00 42.06 210 GLU A CA 1
ATOM 1729 C C . GLU A 1 210 ? 6.270 36.474 -7.867 1.00 42.06 210 GLU A C 1
ATOM 1731 O O . GLU A 1 210 ? 5.605 37.194 -8.600 1.00 42.06 210 GLU A O 1
ATOM 1736 N N . PHE A 1 211 ? 6.443 35.182 -8.172 1.00 40.91 211 PHE A N 1
ATOM 1737 C CA . PHE A 1 211 ? 6.043 34.632 -9.479 1.00 40.91 211 PHE A CA 1
ATOM 1738 C C . PHE A 1 211 ? 4.544 34.298 -9.631 1.00 40.91 211 PHE A C 1
ATOM 1740 O O . PHE A 1 211 ? 4.135 33.827 -10.690 1.00 40.91 211 PHE A O 1
ATOM 1747 N N . ASN A 1 212 ? 3.720 34.531 -8.601 1.00 40.72 212 ASN A N 1
ATOM 1748 C CA . ASN A 1 212 ? 2.272 34.267 -8.639 1.00 40.72 212 ASN A CA 1
ATOM 1749 C C . ASN A 1 212 ? 1.392 35.526 -8.555 1.00 40.72 212 ASN A C 1
ATOM 1751 O O . ASN A 1 212 ? 0.168 35.401 -8.503 1.00 40.72 212 ASN A O 1
ATOM 1755 N N . GLU A 1 213 ? 1.973 36.725 -8.599 1.00 47.25 213 GLU A N 1
ATOM 1756 C CA . GLU A 1 213 ? 1.223 37.965 -8.824 1.00 47.25 213 GLU A CA 1
ATOM 1757 C C . GLU A 1 213 ? 1.383 38.397 -10.282 1.00 47.25 213 GLU A C 1
ATOM 1759 O O . GLU A 1 213 ? 2.178 39.270 -10.576 1.00 47.25 213 GLU A O 1
ATOM 1764 N N . GLU A 1 214 ? 0.674 37.738 -11.204 1.00 47.47 214 GLU A N 1
ATOM 1765 C CA . GLU A 1 214 ? 0.190 38.336 -12.463 1.00 47.47 214 GLU A CA 1
ATOM 1766 C C . GLU A 1 214 ? -0.562 37.279 -13.285 1.00 47.47 214 GLU A C 1
ATOM 1768 O O . GLU A 1 214 ? -0.013 36.596 -14.149 1.00 47.47 214 GLU A O 1
ATOM 1773 N N . ARG A 1 215 ? -1.855 37.123 -12.980 1.00 43.19 215 ARG A N 1
ATOM 1774 C CA . ARG A 1 215 ? -2.931 36.793 -13.936 1.00 43.19 215 ARG A CA 1
ATOM 1775 C C . ARG A 1 215 ? -4.280 36.957 -13.241 1.00 43.19 215 ARG A C 1
ATOM 1777 O O . ARG A 1 215 ? -5.092 36.043 -13.170 1.00 43.19 215 ARG A O 1
ATOM 1784 N N . ASP A 1 216 ? -4.491 38.161 -12.729 1.00 46.38 216 ASP A N 1
ATOM 1785 C CA . ASP A 1 216 ? -5.827 38.697 -12.514 1.00 46.38 216 ASP A CA 1
ATOM 1786 C C . ASP A 1 216 ? -5.898 40.023 -13.270 1.00 46.38 216 ASP A C 1
ATOM 1788 O O . ASP A 1 216 ? -5.453 41.061 -12.794 1.00 46.38 216 ASP A O 1
ATOM 1792 N N . MET A 1 217 ? -6.353 39.949 -14.517 1.00 38.75 217 MET A N 1
ATOM 1793 C CA . MET A 1 217 ? -6.850 41.100 -15.264 1.00 38.75 217 MET A CA 1
ATOM 1794 C C . MET A 1 217 ? -8.144 40.642 -15.919 1.00 38.75 217 MET A C 1
ATOM 1796 O O . MET A 1 217 ? -8.172 40.164 -17.053 1.00 38.75 217 MET A O 1
ATOM 1800 N N . GLY A 1 218 ? -9.222 40.738 -15.146 1.00 40.75 218 GLY A N 1
ATOM 1801 C CA . GLY A 1 218 ? -10.538 40.923 -15.720 1.00 40.75 218 GLY A CA 1
ATOM 1802 C C . GLY A 1 218 ? -10.586 42.274 -16.430 1.00 40.75 218 GLY A C 1
ATOM 1803 O O . GLY A 1 218 ? -10.403 43.310 -15.803 1.00 40.75 218 GLY A O 1
ATOM 1804 N N . GLU A 1 219 ? -10.894 42.261 -17.721 1.00 38.97 219 GLU A N 1
ATOM 1805 C CA . GLU A 1 219 ? -11.528 43.396 -18.384 1.00 38.97 219 GLU A CA 1
ATOM 1806 C C . GLU A 1 219 ? -12.840 42.916 -18.995 1.00 38.97 219 GLU A C 1
ATOM 1808 O O . GLU A 1 219 ? -12.902 42.189 -19.986 1.00 38.97 219 GLU A O 1
ATOM 1813 N N . THR A 1 220 ? -13.917 43.307 -18.325 1.00 40.00 220 THR A N 1
ATOM 1814 C CA . THR A 1 220 ? -15.278 43.267 -18.838 1.00 40.00 220 THR A CA 1
ATOM 1815 C C . THR A 1 220 ? -15.531 44.504 -19.702 1.00 40.00 220 THR A C 1
ATOM 1817 O O . THR A 1 220 ? -15.341 45.620 -19.235 1.00 40.00 220 THR A O 1
ATOM 1820 N N . GLN A 1 221 ? -16.101 44.250 -20.884 1.00 40.34 221 GLN A N 1
ATOM 1821 C CA . GLN A 1 221 ? -17.012 45.092 -21.677 1.00 40.34 221 GLN A CA 1
ATOM 1822 C C . GLN A 1 221 ? -16.449 46.304 -22.440 1.00 40.34 221 GLN A C 1
ATOM 1824 O O . GLN A 1 221 ? -16.245 47.374 -21.883 1.00 40.34 221 GLN A O 1
ATOM 1829 N N . PHE A 1 222 ? -16.468 46.183 -23.771 1.00 31.05 222 PHE A N 1
ATOM 1830 C CA . PHE A 1 222 ? -17.125 47.181 -24.615 1.00 31.05 222 PHE A CA 1
ATOM 1831 C C . PHE A 1 222 ? -18.035 46.466 -25.620 1.00 31.05 222 PHE A C 1
ATOM 1833 O O . PHE A 1 222 ? -17.601 45.602 -26.378 1.00 31.05 222 PHE A O 1
ATOM 1840 N N . ILE A 1 223 ? -19.321 46.797 -25.533 1.00 39.22 223 ILE A N 1
ATOM 1841 C CA . ILE A 1 223 ? -20.358 46.503 -26.517 1.00 39.22 223 ILE A CA 1
ATOM 1842 C C . ILE A 1 223 ? -20.152 47.509 -27.647 1.00 39.22 223 ILE A C 1
ATOM 1844 O O . ILE A 1 223 ? -20.110 48.706 -27.364 1.00 39.22 223 ILE A O 1
ATOM 1848 N N . ASP A 1 224 ? -20.069 47.042 -28.889 1.00 34.59 224 ASP A N 1
ATOM 1849 C CA . ASP A 1 224 ? -20.398 47.885 -30.032 1.00 34.59 224 ASP A CA 1
ATOM 1850 C C . ASP A 1 224 ? -21.403 47.154 -30.920 1.00 34.59 224 ASP A C 1
ATOM 1852 O O . ASP A 1 224 ? -21.252 45.972 -31.237 1.00 34.59 224 ASP A O 1
ATOM 1856 N N . LEU A 1 225 ? -22.485 47.872 -31.195 1.00 48.50 225 LEU A N 1
ATOM 1857 C CA . LEU A 1 225 ? -23.628 47.468 -31.993 1.00 48.50 225 LEU A CA 1
ATOM 1858 C C . LEU A 1 225 ? -23.267 47.671 -33.459 1.00 48.50 225 LEU A C 1
ATOM 1860 O O . LEU A 1 225 ? -22.807 48.745 -33.835 1.00 48.50 225 LEU A O 1
ATOM 1864 N N . THR A 1 226 ? -23.552 46.694 -34.306 1.00 35.97 226 THR A N 1
ATOM 1865 C CA . THR A 1 226 ? -23.957 46.991 -35.681 1.00 35.97 226 THR A CA 1
ATOM 1866 C C . THR A 1 226 ? -24.829 45.862 -36.194 1.00 35.97 226 THR A C 1
ATOM 1868 O O . THR A 1 226 ? -24.458 44.690 -36.151 1.00 35.97 226 THR A O 1
ATOM 1871 N N . ASP A 1 227 ? -26.027 46.277 -36.588 1.00 45.56 227 ASP A N 1
ATOM 1872 C CA . ASP A 1 227 ? -27.019 45.528 -37.332 1.00 45.56 227 ASP A CA 1
ATOM 1873 C C . ASP A 1 227 ? -26.421 45.023 -38.647 1.00 45.56 227 ASP A C 1
ATOM 1875 O O . ASP A 1 227 ? -25.696 45.765 -39.304 1.00 45.56 227 ASP A O 1
ATOM 1879 N N . GLU A 1 228 ? -26.780 43.810 -39.054 1.00 49.25 228 GLU A N 1
ATOM 1880 C CA . GLU A 1 228 ? -27.102 43.528 -40.450 1.00 49.25 228 GLU A CA 1
ATOM 1881 C C . GLU A 1 228 ? -27.983 42.276 -40.527 1.00 49.25 228 GLU A C 1
ATOM 1883 O O . GLU A 1 228 ? -27.807 41.286 -39.813 1.00 49.25 228 GLU A O 1
ATOM 1888 N N . GLU A 1 229 ? -29.020 42.447 -41.331 1.00 48.06 229 GLU A N 1
ATOM 1889 C CA . GLU A 1 229 ? -30.173 41.602 -41.592 1.00 48.06 229 GLU A CA 1
ATOM 1890 C C . GLU A 1 229 ? -29.768 40.296 -42.299 1.00 48.06 229 GLU A C 1
ATOM 1892 O O . GLU A 1 229 ? -28.757 40.262 -42.990 1.00 48.06 229 GLU A O 1
ATOM 1897 N N . GLU A 1 230 ? -30.561 39.229 -42.145 1.00 38.25 230 GLU A N 1
ATOM 1898 C CA . GLU A 1 230 ? -31.219 38.532 -43.271 1.00 38.25 230 GLU A CA 1
ATOM 1899 C C . GLU A 1 230 ? -31.826 37.175 -42.851 1.00 38.25 230 GLU A C 1
ATOM 1901 O O . GLU A 1 230 ? -31.157 36.292 -42.319 1.00 38.25 230 GLU A O 1
ATOM 1906 N N . GLU A 1 231 ? -33.130 37.087 -43.138 1.00 40.06 231 GLU A N 1
ATOM 1907 C CA . GLU A 1 231 ? -33.892 35.955 -43.695 1.00 40.06 231 GLU A CA 1
ATOM 1908 C C . GLU A 1 231 ? -33.968 34.621 -42.923 1.00 40.06 231 GLU A C 1
ATOM 1910 O O . GLU A 1 231 ? -33.000 33.906 -42.692 1.00 40.06 231 GLU A O 1
ATOM 1915 N N . GLU A 1 232 ? -35.138 34.314 -42.353 1.00 37.84 232 GLU A N 1
ATOM 1916 C CA . GLU A 1 232 ? -36.283 33.609 -42.977 1.00 37.84 232 GLU A CA 1
ATOM 1917 C C . GLU A 1 232 ? -36.071 32.093 -43.135 1.00 37.84 232 GLU A C 1
ATOM 1919 O O . GLU A 1 232 ? -35.175 31.612 -43.821 1.00 37.84 232 GLU A O 1
ATOM 1924 N N . GLY A 1 233 ? -36.959 31.324 -42.497 1.00 35.00 233 GLY A N 1
ATOM 1925 C CA . GLY A 1 233 ? -36.993 29.870 -42.606 1.00 35.00 233 GLY A CA 1
ATOM 1926 C C . GLY A 1 233 ? -37.868 29.205 -41.550 1.00 35.00 233 GLY A C 1
ATOM 1927 O O . GLY A 1 233 ? -37.375 28.421 -40.743 1.00 35.00 233 GLY A O 1
ATOM 1928 N N . GLU A 1 234 ? -39.158 29.544 -41.538 1.00 40.62 234 GLU A N 1
ATOM 1929 C CA . GLU A 1 234 ? -40.206 28.743 -40.899 1.00 40.62 234 GLU A CA 1
ATOM 1930 C C . GLU A 1 234 ? -40.254 27.336 -41.524 1.00 40.62 234 GLU A C 1
ATOM 1932 O O . GLU A 1 234 ? -40.202 27.207 -42.742 1.00 40.62 234 GLU A O 1
ATOM 1937 N N . GLU A 1 235 ? -40.426 26.292 -40.711 1.00 42.16 235 GLU A N 1
ATOM 1938 C CA . GLU A 1 235 ? -41.500 25.315 -40.934 1.00 42.16 235 GLU A CA 1
ATOM 1939 C C . GLU A 1 235 ? -41.678 24.415 -39.701 1.00 42.16 235 GLU A C 1
ATOM 1941 O O . GLU A 1 235 ? -40.805 23.646 -39.293 1.00 42.16 235 GLU A O 1
ATOM 1946 N N . GLU A 1 236 ? -42.863 24.534 -39.107 1.00 44.00 236 GLU A N 1
ATOM 1947 C CA . GLU A 1 236 ? -43.441 23.603 -38.148 1.00 44.00 236 GLU A CA 1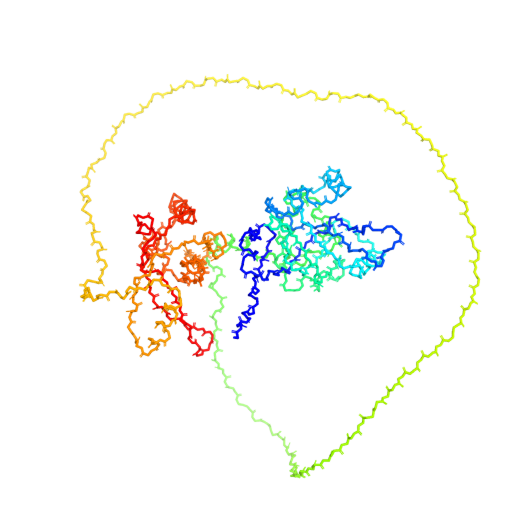
ATOM 1948 C C . GLU A 1 236 ? -43.695 22.235 -38.801 1.00 44.00 236 GLU A C 1
ATOM 1950 O O . GLU A 1 236 ? -44.135 22.162 -39.951 1.00 44.00 236 GLU A O 1
ATOM 1955 N N . LYS A 1 237 ? -43.580 21.147 -38.025 1.00 41.94 237 LYS A N 1
ATOM 1956 C CA . LYS A 1 237 ? -44.635 20.121 -38.025 1.00 41.94 237 LYS A CA 1
ATOM 1957 C C . LYS A 1 237 ? -44.597 19.181 -36.827 1.00 41.94 237 LYS A C 1
ATOM 1959 O O . LYS A 1 237 ? -43.585 18.578 -36.482 1.00 41.94 237 LYS A O 1
ATOM 1964 N N . GLU A 1 238 ? -45.784 19.085 -36.252 1.00 42.38 238 GLU A N 1
ATOM 1965 C CA . GLU A 1 238 ? -46.258 18.234 -35.176 1.00 42.38 238 GLU A CA 1
ATOM 1966 C C . GLU A 1 238 ? -46.324 16.728 -35.503 1.00 42.38 238 GLU A C 1
ATOM 1968 O O . GLU A 1 238 ? -46.444 16.316 -36.655 1.00 42.38 238 GLU A O 1
ATOM 1973 N N . GLU A 1 239 ? -46.374 15.965 -34.401 1.00 39.72 239 GLU A N 1
ATOM 1974 C CA . GLU A 1 239 ? -47.050 14.676 -34.176 1.00 39.72 239 GLU A CA 1
ATOM 1975 C C . GLU A 1 239 ? -46.609 13.413 -34.955 1.00 39.72 239 GLU A C 1
ATOM 1977 O O . GLU A 1 239 ? -46.801 13.277 -36.161 1.00 39.72 239 GLU A O 1
ATOM 1982 N N . LYS A 1 240 ? -46.222 12.358 -34.214 1.00 35.91 240 LYS A N 1
ATOM 1983 C CA . LYS A 1 240 ? -47.153 11.267 -33.838 1.00 35.91 240 LYS A CA 1
ATOM 1984 C C . LYS A 1 240 ? -46.503 10.165 -32.996 1.00 35.91 240 LYS A C 1
ATOM 1986 O O . LYS A 1 240 ? -45.382 9.727 -33.241 1.00 35.91 240 LYS A O 1
ATOM 1991 N N . GLU A 1 241 ? -47.296 9.691 -32.040 1.00 43.06 241 GLU A N 1
ATOM 1992 C CA . GLU A 1 241 ? -47.163 8.422 -31.330 1.00 43.06 241 GLU A CA 1
ATOM 1993 C C . GLU A 1 241 ? -47.158 7.217 -32.286 1.00 43.06 241 GLU A C 1
ATOM 1995 O O . GLU A 1 241 ? -47.798 7.228 -33.341 1.00 43.06 241 GLU A O 1
ATOM 2000 N N . GLY A 1 242 ? -46.494 6.138 -31.870 1.00 32.38 242 GLY A N 1
ATOM 2001 C CA . GLY A 1 242 ? -46.544 4.853 -32.558 1.00 32.38 242 GLY A CA 1
ATOM 2002 C C . GLY A 1 242 ? -45.878 3.741 -31.756 1.00 32.38 242 GLY A C 1
ATOM 2003 O O . GLY A 1 242 ? -44.678 3.509 -31.879 1.00 32.38 242 GLY A O 1
ATOM 2004 N N . GLU A 1 243 ? -46.678 3.044 -30.949 1.00 38.38 243 GLU A N 1
ATOM 2005 C CA . GLU A 1 243 ? -46.396 1.687 -30.476 1.00 38.38 243 GLU A CA 1
ATOM 2006 C C . GLU A 1 243 ? -46.097 0.748 -31.655 1.00 38.38 243 GLU A C 1
ATOM 2008 O O . GLU A 1 243 ? -46.753 0.800 -32.695 1.00 38.38 243 GLU A O 1
ATOM 2013 N N . GLY A 1 244 ? -45.158 -0.181 -31.476 1.00 31.23 244 GLY A N 1
ATOM 2014 C CA . GLY A 1 244 ? -44.923 -1.228 -32.465 1.00 31.23 244 GLY A CA 1
ATOM 2015 C C . GLY A 1 244 ? -43.762 -2.138 -32.106 1.00 31.23 244 GLY A C 1
ATOM 2016 O O . GLY A 1 244 ? -42.605 -1.822 -32.361 1.00 31.23 244 GLY A O 1
ATOM 2017 N N . GLY A 1 245 ? -44.083 -3.288 -31.514 1.00 34.78 245 GLY A N 1
ATOM 2018 C CA . GLY A 1 245 ? -43.126 -4.353 -31.250 1.00 34.78 245 GLY A CA 1
ATOM 2019 C C . GLY A 1 245 ? -42.547 -4.957 -32.532 1.00 34.78 245 GLY A C 1
ATOM 2020 O O . GLY A 1 245 ? -43.212 -5.059 -33.559 1.00 34.78 245 GLY A O 1
ATOM 2021 N N . GLY A 1 246 ? -41.304 -5.424 -32.441 1.00 31.73 246 GLY A N 1
ATOM 2022 C CA . GLY A 1 246 ? -40.636 -6.128 -33.526 1.00 31.73 246 GLY A CA 1
ATOM 2023 C C . GLY A 1 246 ? -39.467 -6.950 -33.006 1.00 31.73 246 GLY A C 1
ATOM 2024 O O . GLY A 1 246 ? -38.395 -6.422 -32.732 1.00 31.73 246 GLY A O 1
ATOM 2025 N N . ARG A 1 247 ? -39.696 -8.260 -32.870 1.00 40.94 247 ARG A N 1
ATOM 2026 C CA . ARG A 1 247 ? -38.662 -9.292 -32.725 1.00 40.94 247 ARG A CA 1
ATOM 2027 C C . ARG A 1 247 ? -37.652 -9.188 -33.879 1.00 40.94 247 ARG A C 1
ATOM 2029 O O . ARG A 1 247 ? -38.067 -9.138 -35.031 1.00 40.94 247 ARG A O 1
ATOM 2036 N N . LYS A 1 248 ? -36.358 -9.261 -33.567 1.00 38.44 248 LYS A N 1
ATOM 2037 C CA . LYS A 1 248 ? -35.272 -9.695 -34.466 1.00 38.44 248 LYS A CA 1
ATOM 2038 C C . LYS A 1 248 ? -34.366 -10.586 -33.619 1.00 38.44 248 LYS A C 1
ATOM 2040 O O . LYS A 1 248 ? -33.840 -10.132 -32.612 1.00 38.44 248 LYS A O 1
ATOM 2045 N N . GLU A 1 249 ? -34.510 -11.901 -33.708 1.00 35.88 249 GLU A N 1
ATOM 2046 C CA . GLU A 1 249 ? -33.965 -12.785 -34.749 1.00 35.88 249 GLU A CA 1
ATOM 2047 C C . GLU A 1 249 ? -32.433 -12.826 -34.691 1.00 35.88 249 GLU A C 1
ATOM 2049 O O . GLU A 1 249 ? -31.731 -11.862 -34.987 1.00 35.88 249 GLU A O 1
ATOM 2054 N N . VAL A 1 250 ? -31.975 -13.970 -34.186 1.00 36.47 250 VAL A N 1
ATOM 2055 C CA . VAL A 1 250 ? -30.596 -14.395 -33.977 1.00 36.47 250 VAL A CA 1
ATOM 2056 C C . VAL A 1 250 ? -30.011 -14.749 -35.338 1.00 36.47 250 VAL A C 1
ATOM 2058 O O . VAL A 1 250 ? -30.552 -15.607 -36.028 1.00 36.47 250 VAL A O 1
ATOM 2061 N N . VAL A 1 251 ? -28.905 -14.109 -35.711 1.00 33.78 251 VAL A N 1
ATOM 2062 C CA . VAL A 1 251 ? -28.082 -14.535 -36.847 1.00 33.78 251 VAL A CA 1
ATOM 2063 C C . VAL A 1 251 ? -26.849 -15.229 -36.279 1.00 33.78 251 VAL A C 1
ATOM 2065 O O . VAL A 1 251 ? -25.919 -14.583 -35.798 1.00 33.78 251 VAL A O 1
ATOM 2068 N N . GLU A 1 252 ? -26.883 -16.560 -36.303 1.00 33.31 252 GLU A N 1
ATOM 2069 C CA . GLU A 1 252 ? -25.709 -17.422 -36.186 1.00 33.31 252 GLU A CA 1
ATOM 2070 C C . GLU A 1 252 ? -24.870 -17.269 -37.461 1.00 33.31 252 GLU A C 1
ATOM 2072 O O . GLU A 1 252 ? -25.328 -17.581 -38.560 1.00 33.31 252 GLU A O 1
ATOM 2077 N N . LEU A 1 253 ? -23.633 -16.788 -37.324 1.00 33.00 253 LEU A N 1
ATOM 2078 C CA . LEU A 1 253 ? -22.631 -16.872 -38.382 1.00 33.00 253 LEU A CA 1
ATOM 2079 C C . LEU A 1 253 ? -21.728 -18.069 -38.104 1.00 33.00 253 LEU A C 1
ATOM 2081 O O . LEU A 1 253 ? -20.799 -18.016 -37.302 1.00 33.00 253 LEU A O 1
ATOM 2085 N N . ASN A 1 254 ? -22.061 -19.151 -38.797 1.00 32.66 254 ASN A N 1
ATOM 2086 C CA . ASN A 1 254 ? -21.247 -20.337 -38.989 1.00 32.66 254 ASN A CA 1
ATOM 2087 C C . ASN A 1 254 ? -20.184 -20.013 -40.054 1.00 32.66 254 ASN A C 1
ATOM 2089 O O . ASN A 1 254 ? -20.536 -19.718 -41.196 1.00 32.66 254 ASN A O 1
ATOM 2093 N N . ILE A 1 255 ? -18.899 -20.056 -39.699 1.00 37.38 255 ILE A N 1
ATOM 2094 C CA . ILE A 1 255 ? -17.795 -20.061 -40.670 1.00 37.38 255 ILE A CA 1
ATOM 2095 C C . ILE A 1 255 ? -16.893 -21.244 -40.324 1.00 37.38 255 ILE A C 1
ATOM 2097 O O . ILE A 1 255 ? -15.970 -21.145 -39.520 1.00 37.38 255 ILE A O 1
ATOM 2101 N N . GLU A 1 256 ? -17.198 -22.381 -40.945 1.00 32.94 256 GLU A N 1
ATOM 2102 C CA . GLU A 1 256 ? -16.227 -23.431 -41.223 1.00 32.94 256 GLU A CA 1
ATOM 2103 C C . GLU A 1 256 ? -15.429 -23.011 -42.463 1.00 32.94 256 GLU A C 1
ATOM 2105 O O . GLU A 1 256 ? -16.004 -22.771 -43.527 1.00 32.94 256 GLU A O 1
ATOM 2110 N N . SER A 1 257 ? -14.101 -22.960 -42.359 1.00 38.88 257 SER A N 1
ATOM 2111 C CA . SER A 1 257 ? -13.234 -23.052 -43.533 1.00 38.88 257 SER A CA 1
ATOM 2112 C C . SER A 1 257 ? -12.141 -24.086 -43.298 1.00 38.88 257 SER A C 1
ATOM 2114 O O . SER A 1 257 ? -11.315 -23.973 -42.394 1.00 38.88 257 SER A O 1
ATOM 2116 N N . GLN A 1 258 ? -12.216 -25.089 -44.161 1.00 33.88 258 GLN A N 1
ATOM 2117 C CA . GLN A 1 258 ? -11.340 -26.223 -44.413 1.00 33.88 258 GLN A CA 1
ATOM 2118 C C . GLN A 1 258 ? -9.856 -25.827 -44.512 1.00 33.88 258 GLN A C 1
ATOM 2120 O O . GLN A 1 258 ? -9.512 -24.769 -45.028 1.00 33.88 258 GLN A O 1
ATOM 2125 N N . ILE A 1 259 ? -8.982 -26.598 -43.859 1.00 34.44 259 ILE A N 1
ATOM 2126 C CA . ILE A 1 259 ? -8.088 -27.614 -44.457 1.00 34.44 259 ILE A CA 1
ATOM 2127 C C . ILE A 1 259 ? -7.188 -27.037 -45.558 1.00 34.44 259 ILE A C 1
ATOM 2129 O O . ILE A 1 259 ? -7.600 -26.839 -46.697 1.00 34.44 259 ILE A O 1
ATOM 2133 N N . GLY A 1 260 ? -5.917 -26.875 -45.198 1.00 31.72 260 GLY A N 1
ATOM 2134 C CA . GLY A 1 260 ? -4.796 -26.692 -46.107 1.00 31.72 260 GLY A CA 1
ATOM 2135 C C . GLY A 1 260 ? -3.567 -27.371 -45.512 1.00 31.72 260 GLY A C 1
ATOM 2136 O O . GLY A 1 260 ? -2.754 -26.727 -44.859 1.00 31.72 260 GLY A O 1
ATOM 2137 N N . GLU A 1 261 ? -3.478 -28.688 -45.694 1.00 36.25 261 GLU A N 1
ATOM 2138 C CA . GLU A 1 261 ? -2.256 -29.465 -45.498 1.00 36.25 261 GLU A CA 1
ATOM 2139 C C . GLU A 1 261 ? -1.234 -29.058 -46.563 1.00 36.25 261 GLU A C 1
ATOM 2141 O O . GLU A 1 261 ? -1.462 -29.281 -47.750 1.00 36.25 261 GLU A O 1
ATOM 2146 N N . LEU A 1 262 ? -0.088 -28.514 -46.153 1.00 36.75 262 LEU A N 1
ATOM 2147 C CA . LEU A 1 262 ? 1.127 -28.573 -46.956 1.00 36.75 262 LEU A CA 1
ATOM 2148 C C . LEU A 1 262 ? 2.331 -28.850 -46.058 1.00 36.75 262 LEU A C 1
ATOM 2150 O O . LEU A 1 262 ? 2.700 -28.067 -45.185 1.00 36.75 262 LEU A O 1
ATOM 2154 N N . ASN A 1 263 ? 2.915 -30.011 -46.333 1.00 33.25 263 ASN A N 1
ATOM 2155 C CA . ASN A 1 263 ? 4.241 -30.458 -45.949 1.00 33.25 263 ASN A CA 1
ATOM 2156 C C . ASN A 1 263 ? 5.287 -29.347 -46.103 1.00 33.25 263 ASN A C 1
ATOM 2158 O O . ASN A 1 263 ? 5.322 -28.688 -47.139 1.00 33.25 263 ASN A O 1
ATOM 2162 N N . ASN A 1 264 ? 6.210 -29.246 -45.147 1.00 37.88 264 ASN A N 1
ATOM 2163 C CA . ASN A 1 264 ? 7.629 -29.131 -45.476 1.00 37.88 264 ASN A CA 1
ATOM 2164 C C . ASN A 1 264 ? 8.500 -29.557 -44.291 1.00 37.88 264 ASN A C 1
ATOM 2166 O O . ASN A 1 264 ? 8.568 -28.910 -43.250 1.00 37.88 264 ASN A O 1
ATOM 2170 N N . SER A 1 265 ? 9.146 -30.695 -44.515 1.00 37.16 265 SER A N 1
ATOM 2171 C CA . SER A 1 265 ? 10.300 -31.235 -43.816 1.00 37.16 265 SER A CA 1
ATOM 2172 C C . SER A 1 265 ? 11.518 -30.336 -44.013 1.00 37.16 265 SER A C 1
ATOM 2174 O O . SER A 1 265 ? 11.917 -30.109 -45.156 1.00 37.16 265 SER A O 1
ATOM 2176 N N . CYS A 1 266 ? 12.150 -29.915 -42.922 1.00 39.06 266 CYS A N 1
ATOM 2177 C CA . CYS A 1 266 ? 13.511 -29.388 -42.940 1.00 39.06 266 CYS A CA 1
ATOM 2178 C C . CYS A 1 266 ? 14.247 -29.909 -41.703 1.00 39.06 266 CYS A C 1
ATOM 2180 O O . CYS A 1 266 ? 14.216 -29.289 -40.642 1.00 39.06 266 CYS A O 1
ATOM 2182 N N . ASP A 1 267 ? 14.880 -31.068 -41.867 1.00 36.59 267 ASP A N 1
ATOM 2183 C CA . ASP A 1 267 ? 15.983 -31.524 -41.031 1.00 36.59 267 ASP A CA 1
ATOM 2184 C C . ASP A 1 267 ? 17.127 -30.509 -41.110 1.00 36.59 267 ASP A C 1
ATOM 2186 O O . ASP A 1 267 ? 17.494 -30.069 -42.203 1.00 36.59 267 ASP A O 1
ATOM 2190 N N . SER A 1 268 ? 17.710 -30.150 -39.970 1.00 49.88 268 SER A N 1
ATOM 2191 C CA . SER A 1 268 ? 19.065 -29.598 -39.885 1.00 49.88 268 SER A CA 1
ATOM 2192 C C . SER A 1 268 ? 19.586 -29.788 -38.467 1.00 49.88 268 SER A C 1
ATOM 2194 O O . SER A 1 268 ? 19.424 -28.932 -37.597 1.00 49.88 268 SER A O 1
ATOM 2196 N N . ASP A 1 269 ? 20.205 -30.947 -38.270 1.00 37.72 269 ASP A N 1
ATOM 2197 C CA . ASP A 1 269 ? 21.205 -31.188 -37.243 1.00 37.72 269 ASP A CA 1
ATOM 2198 C C . ASP A 1 269 ? 22.342 -30.166 -37.376 1.00 37.72 269 ASP A C 1
ATOM 2200 O O . ASP A 1 269 ? 22.918 -29.987 -38.452 1.00 37.72 269 ASP A O 1
ATOM 2204 N N . SER A 1 270 ? 22.722 -29.537 -36.268 1.00 50.28 270 SER A N 1
ATOM 2205 C CA . SER A 1 270 ? 24.084 -29.034 -36.112 1.00 50.28 270 SER A CA 1
ATOM 2206 C C . SER A 1 270 ? 24.482 -29.082 -34.644 1.00 50.28 270 SER A C 1
ATOM 2208 O O . SER A 1 270 ? 24.198 -28.169 -33.864 1.00 50.28 270 SER A O 1
ATOM 2210 N N . ASP A 1 271 ? 25.156 -30.176 -34.305 1.00 37.59 271 ASP A N 1
ATOM 2211 C CA . ASP A 1 271 ? 26.042 -30.295 -33.160 1.00 37.59 271 ASP A CA 1
ATOM 2212 C C . ASP A 1 271 ? 27.104 -29.186 -33.204 1.00 37.59 271 ASP A C 1
ATOM 2214 O O . ASP A 1 271 ? 27.862 -29.069 -34.170 1.00 37.59 271 ASP A O 1
ATOM 2218 N N . ILE A 1 272 ? 27.192 -28.388 -32.140 1.00 41.00 272 ILE A N 1
ATOM 2219 C CA . ILE A 1 272 ? 28.379 -27.581 -31.845 1.00 41.00 272 ILE A CA 1
ATOM 2220 C C . ILE A 1 272 ? 28.769 -27.855 -30.397 1.00 41.00 272 ILE A C 1
ATOM 2222 O O . ILE A 1 272 ? 28.190 -27.320 -29.453 1.00 41.00 272 ILE A O 1
ATOM 2226 N N . ASP A 1 273 ? 29.782 -28.700 -30.263 1.00 37.28 273 ASP A N 1
ATOM 2227 C CA . ASP A 1 273 ? 30.510 -28.999 -29.041 1.00 37.28 273 ASP A CA 1
ATOM 2228 C C . ASP A 1 273 ? 31.969 -28.604 -29.282 1.00 37.28 273 ASP A C 1
ATOM 2230 O O . ASP A 1 273 ? 32.683 -29.333 -29.965 1.00 37.28 273 ASP A O 1
ATOM 2234 N N . VAL A 1 274 ? 32.417 -27.434 -28.803 1.00 39.00 274 VAL A N 1
ATOM 2235 C CA . VAL A 1 274 ? 33.850 -27.085 -28.780 1.00 39.00 274 VAL A CA 1
ATOM 2236 C C . VAL A 1 274 ? 34.189 -26.182 -27.584 1.00 39.00 274 VAL A C 1
ATOM 2238 O O . VAL A 1 274 ? 34.078 -24.960 -27.615 1.00 39.00 274 VAL A O 1
ATOM 2241 N N . SER A 1 275 ? 34.688 -26.866 -26.556 1.00 35.38 275 SER A N 1
ATOM 2242 C CA . SER A 1 275 ? 35.876 -26.561 -25.748 1.00 35.38 275 SER A CA 1
ATOM 2243 C C . SER A 1 275 ? 35.898 -25.390 -24.759 1.00 35.38 275 SER A C 1
ATOM 2245 O O . SER A 1 275 ? 35.877 -24.208 -25.091 1.00 35.38 275 SER A O 1
ATOM 2247 N N . ALA A 1 276 ? 36.161 -25.812 -23.523 1.00 35.75 276 ALA A N 1
ATOM 2248 C CA . ALA A 1 276 ? 36.798 -25.080 -22.450 1.00 35.75 276 ALA A CA 1
ATOM 2249 C C . ALA A 1 276 ? 38.168 -24.496 -22.837 1.00 35.75 276 ALA A C 1
ATOM 2251 O O . ALA A 1 276 ? 39.009 -25.172 -23.430 1.00 35.75 276 ALA A O 1
ATOM 2252 N N . SER A 1 277 ? 38.438 -23.292 -22.342 1.00 39.09 277 SER A N 1
ATOM 2253 C CA . SER A 1 277 ? 39.791 -22.778 -22.152 1.00 39.09 277 SER A CA 1
ATOM 2254 C C . SER A 1 277 ? 39.909 -22.186 -20.751 1.00 39.09 277 SER A C 1
ATOM 2256 O O . SER A 1 277 ? 39.355 -21.129 -20.450 1.00 39.09 277 SER A O 1
ATOM 2258 N N . ASN A 1 278 ? 40.636 -22.914 -19.906 1.00 33.09 278 ASN A N 1
ATOM 2259 C CA . ASN A 1 278 ? 41.246 -22.425 -18.679 1.00 33.09 278 ASN A CA 1
ATOM 2260 C C . ASN A 1 278 ? 42.217 -21.289 -19.014 1.00 33.09 278 ASN A C 1
ATOM 2262 O O . ASN A 1 278 ? 43.123 -21.507 -19.816 1.00 33.09 278 ASN A O 1
ATOM 2266 N N . LEU A 1 279 ? 42.107 -20.151 -18.329 1.00 38.31 279 LEU A N 1
ATOM 2267 C CA . LEU A 1 279 ? 43.261 -19.308 -18.033 1.00 38.31 279 LEU A CA 1
ATOM 2268 C C . LEU A 1 279 ? 43.194 -18.832 -16.578 1.00 38.31 279 LEU A C 1
ATOM 2270 O O . LEU A 1 279 ? 42.164 -18.418 -16.054 1.00 38.31 279 LEU A O 1
ATOM 2274 N N . THR A 1 280 ? 44.346 -19.037 -15.969 1.00 33.59 280 THR A N 1
ATOM 2275 C CA . THR A 1 280 ? 44.835 -18.863 -14.607 1.00 33.59 280 THR A CA 1
ATOM 2276 C C . THR A 1 280 ? 44.874 -17.413 -14.127 1.00 33.59 280 THR A C 1
ATOM 2278 O O . THR A 1 280 ? 44.928 -16.515 -14.954 1.00 33.59 280 THR A O 1
ATOM 2281 N N . GLU A 1 281 ? 44.901 -17.272 -12.789 1.00 33.41 281 GLU A N 1
ATOM 2282 C CA . GLU A 1 281 ? 45.750 -16.371 -11.970 1.00 33.41 281 GLU A CA 1
ATOM 2283 C C . GLU A 1 281 ? 45.905 -14.918 -12.457 1.00 33.41 281 GLU A C 1
ATOM 2285 O O . GLU A 1 281 ? 46.273 -14.649 -13.584 1.00 33.41 281 GLU A O 1
ATOM 2290 N N . SER A 1 282 ? 45.768 -13.859 -11.675 1.00 34.28 282 SER A N 1
ATOM 2291 C CA . SER A 1 282 ? 45.871 -13.617 -10.241 1.00 34.28 282 SER A CA 1
ATOM 2292 C C . SER A 1 282 ? 45.987 -12.096 -10.188 1.00 34.28 282 SER A C 1
ATOM 2294 O O . SER A 1 282 ? 46.854 -11.576 -10.879 1.00 34.28 282 SER A O 1
ATOM 2296 N N . GLU A 1 283 ? 45.199 -11.372 -9.398 1.00 35.94 283 GLU A N 1
ATOM 2297 C CA . GLU A 1 283 ? 45.681 -10.089 -8.876 1.00 35.94 283 GLU A CA 1
ATOM 2298 C C . GLU A 1 283 ? 44.878 -9.669 -7.647 1.00 35.94 283 GLU A C 1
ATOM 2300 O O . GLU A 1 283 ? 43.674 -9.417 -7.663 1.00 35.94 283 GLU A O 1
ATOM 2305 N N . ILE A 1 284 ? 45.605 -9.701 -6.538 1.00 35.59 284 ILE A N 1
ATOM 2306 C CA . ILE A 1 284 ? 45.217 -9.320 -5.194 1.00 35.59 284 ILE A CA 1
ATOM 2307 C C . ILE A 1 284 ? 45.344 -7.798 -5.135 1.00 35.59 284 ILE A C 1
ATOM 2309 O O . ILE A 1 284 ? 46.457 -7.282 -5.127 1.00 35.59 284 ILE A O 1
ATOM 2313 N N . PHE A 1 285 ? 44.226 -7.076 -5.064 1.00 34.62 285 PHE A N 1
ATOM 2314 C CA . PHE A 1 285 ? 44.243 -5.672 -4.652 1.00 34.62 285 PHE A CA 1
ATOM 2315 C C . PHE A 1 285 ? 44.014 -5.587 -3.145 1.00 34.62 285 PHE A C 1
ATOM 2317 O O . PHE A 1 285 ? 42.901 -5.693 -2.630 1.00 34.62 285 PHE A O 1
ATOM 2324 N N . THR A 1 286 ? 45.128 -5.440 -2.436 1.00 35.50 286 THR A N 1
ATOM 2325 C CA . THR A 1 286 ? 45.226 -5.110 -1.019 1.00 35.50 286 THR A CA 1
ATOM 2326 C C . THR A 1 286 ? 44.757 -3.675 -0.772 1.00 35.50 286 THR A C 1
ATOM 2328 O O . THR A 1 286 ? 45.223 -2.726 -1.399 1.00 35.50 286 THR A O 1
ATOM 2331 N N . ALA A 1 287 ? 43.836 -3.523 0.179 1.00 40.28 287 ALA A N 1
ATOM 2332 C CA . ALA A 1 287 ? 43.401 -2.237 0.709 1.00 40.28 287 ALA A CA 1
ATOM 2333 C C . ALA A 1 287 ? 44.531 -1.545 1.504 1.00 40.28 287 ALA A C 1
ATOM 2335 O O . ALA A 1 287 ? 45.301 -2.230 2.186 1.00 40.28 287 ALA A O 1
ATOM 2336 N N . PRO A 1 288 ? 44.627 -0.203 1.477 1.00 48.88 288 PRO A N 1
ATOM 2337 C CA . PRO A 1 288 ? 45.548 0.527 2.338 1.00 48.88 288 PRO A CA 1
ATOM 2338 C C . PRO A 1 288 ? 45.062 0.561 3.809 1.00 48.88 288 PRO A C 1
ATOM 2340 O O . PRO A 1 288 ? 43.856 0.629 4.061 1.00 48.88 288 PRO A O 1
ATOM 2343 N N . PRO A 1 289 ? 45.988 0.517 4.788 1.00 48.38 289 PRO A N 1
ATOM 2344 C CA . PRO A 1 289 ? 45.690 0.532 6.223 1.00 48.38 289 PRO A CA 1
ATOM 2345 C C . PRO A 1 289 ? 45.246 1.918 6.745 1.00 48.38 289 PRO A C 1
ATOM 2347 O O . PRO A 1 289 ? 45.450 2.933 6.075 1.00 48.38 289 PRO A O 1
ATOM 2350 N N . PRO A 1 290 ? 44.642 1.972 7.951 1.00 44.00 290 PRO A N 1
ATOM 2351 C CA . PRO A 1 290 ? 43.996 3.166 8.485 1.00 44.00 290 PRO A CA 1
ATOM 2352 C C . PRO A 1 290 ? 45.014 4.197 8.985 1.00 44.00 290 PRO A C 1
ATOM 2354 O O . PRO A 1 290 ? 45.950 3.867 9.716 1.00 44.00 290 PRO A O 1
ATOM 2357 N N . ASN A 1 291 ? 44.790 5.463 8.628 1.00 40.59 291 ASN A N 1
ATOM 2358 C CA . ASN A 1 291 ? 45.564 6.581 9.149 1.00 40.59 291 ASN A CA 1
ATOM 2359 C C . ASN A 1 291 ? 45.282 6.805 10.639 1.00 40.59 291 ASN A C 1
ATOM 2361 O O . ASN A 1 291 ? 44.142 6.838 11.102 1.00 40.59 291 ASN A O 1
ATOM 2365 N N . SER A 1 292 ? 46.385 6.971 11.354 1.00 37.75 292 SER A N 1
ATOM 2366 C CA . SER A 1 292 ? 46.526 7.223 12.777 1.00 37.75 292 SER A CA 1
ATOM 2367 C C . SER A 1 292 ? 45.810 8.489 13.247 1.00 37.75 292 SER A C 1
ATOM 2369 O O . SER A 1 292 ? 45.978 9.569 12.679 1.00 37.75 292 SER A O 1
ATOM 2371 N N . PHE A 1 293 ? 45.093 8.331 14.360 1.00 36.34 293 PHE A N 1
ATOM 2372 C CA . PHE A 1 293 ? 44.654 9.378 15.276 1.00 36.34 293 PHE A CA 1
ATOM 2373 C C . PHE A 1 293 ? 45.787 10.366 15.593 1.00 36.34 293 PHE A C 1
ATOM 2375 O O . PHE A 1 293 ? 46.849 9.969 16.069 1.00 36.34 293 PHE A O 1
ATOM 2382 N N . VAL A 1 294 ? 45.526 11.658 15.394 1.00 44.50 294 VAL A N 1
ATOM 2383 C CA . VAL A 1 294 ? 46.297 12.751 15.992 1.00 44.50 294 VAL A CA 1
ATOM 2384 C C . VAL A 1 294 ? 45.410 13.404 17.047 1.00 44.50 294 VAL A C 1
ATOM 2386 O O . VAL A 1 294 ? 44.394 14.016 16.727 1.00 44.50 294 VAL A O 1
ATOM 2389 N N . GLU A 1 295 ? 45.802 13.244 18.310 1.00 39.84 295 GLU A N 1
ATOM 2390 C CA . GLU A 1 295 ? 45.277 13.985 19.455 1.00 39.84 295 GLU A CA 1
ATOM 2391 C C . GLU A 1 295 ? 45.518 15.488 19.257 1.00 39.84 295 GLU A C 1
ATOM 2393 O O . GLU A 1 295 ? 46.654 15.965 19.338 1.00 39.84 295 GLU A O 1
ATOM 2398 N N . GLN A 1 296 ? 44.451 16.261 19.044 1.00 40.44 296 GLN A N 1
ATOM 2399 C CA . GLN A 1 296 ? 44.488 17.703 19.265 1.00 40.44 296 GLN A CA 1
ATOM 2400 C C . GLN A 1 296 ? 43.934 18.026 20.650 1.00 40.44 296 GLN A C 1
ATOM 2402 O O . GLN A 1 296 ? 42.808 17.698 21.013 1.00 40.44 296 GLN A O 1
ATOM 2407 N N . ARG A 1 297 ? 44.816 18.657 21.423 1.00 40.66 297 ARG A N 1
ATOM 2408 C CA . ARG A 1 297 ? 44.644 19.102 22.799 1.00 40.66 297 ARG A CA 1
ATOM 2409 C C . ARG A 1 297 ? 43.502 20.108 22.921 1.00 40.66 297 ARG A C 1
ATOM 2411 O O . ARG A 1 297 ? 43.450 21.096 22.194 1.00 40.66 297 ARG A O 1
ATOM 2418 N N . SER A 1 298 ? 42.660 19.873 23.918 1.00 37.91 298 SER A N 1
ATOM 2419 C CA . SER A 1 298 ? 41.605 20.759 24.393 1.00 37.91 298 SER A CA 1
ATOM 2420 C C . SER A 1 298 ? 42.166 22.110 24.855 1.00 37.91 298 SER A C 1
ATOM 2422 O O . SER A 1 298 ? 43.073 22.163 25.689 1.00 37.91 298 SER A O 1
ATOM 2424 N N . ALA A 1 299 ? 41.598 23.201 24.341 1.00 45.84 299 ALA A N 1
ATOM 2425 C CA . ALA A 1 299 ? 41.758 24.547 24.886 1.00 45.84 299 ALA A CA 1
ATOM 2426 C C . ALA A 1 299 ? 40.675 24.814 25.958 1.00 45.84 299 ALA A C 1
ATOM 2428 O O . ALA A 1 299 ? 39.583 24.248 25.872 1.00 45.84 299 ALA A O 1
ATOM 2429 N N . PRO A 1 300 ? 40.962 25.634 26.985 1.00 48.19 300 PRO A N 1
ATOM 2430 C CA . PRO A 1 300 ? 40.098 25.785 28.152 1.00 48.19 300 PRO A CA 1
ATOM 2431 C C . PRO A 1 300 ? 38.842 26.620 27.867 1.00 48.19 300 PRO A C 1
ATOM 2433 O O . PRO A 1 300 ? 38.890 27.637 27.176 1.00 48.19 300 PRO A O 1
ATOM 2436 N N . ALA A 1 301 ? 37.729 26.187 28.463 1.00 44.66 301 ALA A N 1
ATOM 2437 C CA . ALA A 1 301 ? 36.422 26.832 28.415 1.00 44.66 301 ALA A CA 1
ATOM 2438 C C . ALA A 1 301 ? 36.448 28.275 28.971 1.00 44.66 301 ALA A C 1
ATOM 2440 O O . ALA A 1 301 ? 37.023 28.504 30.043 1.00 44.66 301 ALA A O 1
ATOM 2441 N N . PRO A 1 302 ? 35.790 29.249 28.311 1.00 49.28 302 PRO A N 1
ATOM 2442 C CA . PRO A 1 302 ? 35.489 30.538 28.912 1.00 49.28 302 PRO A CA 1
ATOM 2443 C C . PRO A 1 302 ? 34.326 30.418 29.903 1.00 49.28 302 PRO A C 1
ATOM 2445 O O . PRO A 1 302 ? 33.357 29.694 29.686 1.00 49.28 302 PRO A O 1
ATOM 2448 N N . LYS A 1 303 ? 34.473 31.154 31.002 1.00 44.66 303 LYS A N 1
ATOM 2449 C CA . LYS A 1 303 ? 33.602 31.190 32.174 1.00 44.66 303 LYS A CA 1
ATOM 2450 C C . LYS A 1 303 ? 32.190 31.687 31.859 1.00 44.66 303 LYS A C 1
ATOM 2452 O O . LYS A 1 303 ? 32.006 32.614 31.074 1.00 44.66 303 LYS A O 1
ATOM 2457 N N . GLU A 1 304 ? 31.246 31.081 32.571 1.00 39.19 304 GLU A N 1
ATOM 2458 C CA . GLU A 1 304 ? 29.839 31.444 32.713 1.00 39.19 304 GLU A CA 1
ATOM 2459 C C . GLU A 1 304 ? 29.624 32.953 32.895 1.00 39.19 304 GLU A C 1
ATOM 2461 O O . GLU A 1 304 ? 30.201 33.580 33.786 1.00 39.19 304 GLU A O 1
ATOM 2466 N N . ALA A 1 305 ? 28.722 33.509 32.086 1.00 42.97 305 ALA A N 1
ATOM 2467 C CA . ALA A 1 305 ? 28.027 34.751 32.382 1.00 42.97 305 ALA A CA 1
ATOM 2468 C C . ALA A 1 305 ? 26.540 34.417 32.540 1.00 42.97 305 ALA A C 1
ATOM 2470 O O . ALA A 1 305 ? 25.867 34.030 31.587 1.00 42.97 305 ALA A O 1
ATOM 2471 N N . THR A 1 306 ? 26.060 34.518 33.773 1.00 46.91 306 THR A N 1
ATOM 2472 C CA . THR A 1 306 ? 24.675 34.292 34.187 1.00 46.91 306 THR A CA 1
ATOM 2473 C C . THR A 1 306 ? 23.763 35.368 33.581 1.00 46.91 306 THR A C 1
ATOM 2475 O O . THR A 1 306 ? 23.983 36.550 33.859 1.00 46.91 306 THR A O 1
ATOM 2478 N N . PRO A 1 307 ? 22.732 35.025 32.787 1.00 51.69 307 PRO A N 1
ATOM 2479 C CA . PRO A 1 307 ? 21.708 35.988 32.403 1.00 51.69 307 PRO A CA 1
ATOM 2480 C C . PRO A 1 307 ? 20.666 36.168 33.526 1.00 51.69 307 PRO A C 1
ATOM 2482 O O . PRO A 1 307 ? 20.404 35.236 34.292 1.00 51.69 307 PRO A O 1
ATOM 2485 N N . PRO A 1 308 ? 20.071 37.368 33.650 1.00 44.09 308 PRO A N 1
ATOM 2486 C CA . PRO A 1 308 ? 19.129 37.690 34.712 1.00 44.09 308 PRO A CA 1
ATOM 2487 C C . PRO A 1 308 ? 17.796 36.954 34.539 1.00 44.09 308 PRO A C 1
ATOM 2489 O O . PRO A 1 308 ? 17.199 36.921 33.465 1.00 44.09 308 PRO A O 1
ATOM 2492 N N . SER A 1 309 ? 17.323 36.399 35.650 1.00 37.41 309 SER A N 1
ATOM 2493 C CA . SER A 1 309 ? 16.023 35.762 35.835 1.00 37.41 309 SER A CA 1
ATOM 2494 C C . SER A 1 309 ? 14.866 36.716 35.517 1.00 37.41 309 SER A C 1
ATOM 2496 O O . SER A 1 309 ? 14.616 37.666 36.262 1.00 37.41 309 SER A O 1
ATOM 2498 N N . VAL A 1 310 ? 14.137 36.428 34.438 1.00 41.94 310 VAL A N 1
ATOM 2499 C CA . VAL A 1 310 ?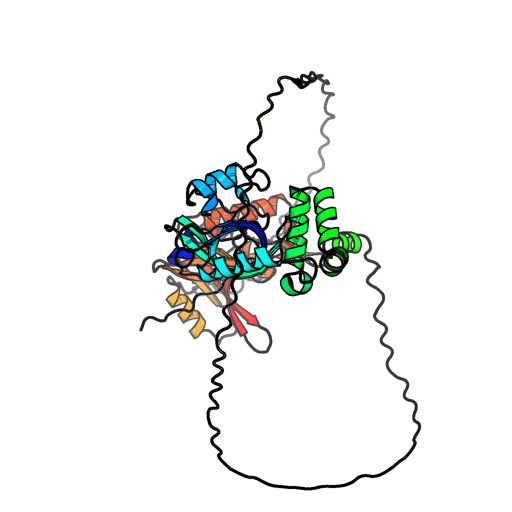 12.823 37.012 34.134 1.00 41.94 310 VAL A CA 1
ATOM 2500 C C . VAL A 1 310 ? 11.749 36.131 34.787 1.00 41.94 310 VAL A C 1
ATOM 2502 O O . VAL A 1 310 ? 11.782 34.916 34.592 1.00 41.94 310 VAL A O 1
ATOM 2505 N N . PRO A 1 311 ? 10.802 36.686 35.563 1.00 37.62 311 PRO A N 1
ATOM 2506 C CA . PRO A 1 311 ? 9.720 35.904 36.145 1.00 37.62 311 PRO A CA 1
ATOM 2507 C C . PRO A 1 311 ? 8.706 35.523 35.059 1.00 37.62 311 PRO A C 1
ATOM 2509 O O . PRO A 1 311 ? 7.910 36.344 34.608 1.00 37.62 311 PRO A O 1
ATOM 2512 N N . THR A 1 312 ? 8.737 34.263 34.635 1.00 36.53 312 THR A N 1
ATOM 2513 C CA . THR A 1 312 ? 7.689 33.630 33.833 1.00 36.53 312 THR A CA 1
ATOM 2514 C C . THR A 1 312 ? 6.556 33.194 34.756 1.00 36.53 312 THR A C 1
ATOM 2516 O O . THR A 1 312 ? 6.596 32.144 35.391 1.00 36.53 312 THR A O 1
ATOM 2519 N N . SER A 1 313 ? 5.524 34.029 34.844 1.00 38.41 313 SER A N 1
ATOM 2520 C CA . SER A 1 313 ? 4.208 33.596 35.312 1.00 38.41 313 SER A CA 1
ATOM 2521 C C . SER A 1 313 ? 3.606 32.657 34.257 1.00 38.41 313 SER A C 1
ATOM 2523 O O . SER A 1 313 ? 3.604 33.024 33.080 1.00 38.41 313 SER A O 1
ATOM 2525 N N . PRO A 1 314 ? 3.080 31.473 34.617 1.00 38.75 314 PRO A N 1
ATOM 2526 C CA . PRO A 1 314 ? 2.396 30.623 33.654 1.00 38.75 314 PRO A CA 1
ATOM 2527 C C . PRO A 1 314 ? 1.082 31.292 33.235 1.00 38.75 314 PRO A C 1
ATOM 2529 O O . PRO A 1 314 ? 0.184 31.511 34.051 1.00 38.75 314 PRO A O 1
ATOM 2532 N N . LEU A 1 315 ? 0.981 31.632 31.950 1.00 35.22 315 LEU A N 1
ATOM 2533 C CA . LEU A 1 315 ? -0.277 31.952 31.284 1.00 35.22 315 LEU A CA 1
ATOM 2534 C C . LEU A 1 315 ? -1.112 30.667 31.223 1.00 35.22 315 LEU A C 1
ATOM 2536 O O . LEU A 1 315 ? -0.952 29.839 30.331 1.00 35.22 315 LEU A O 1
ATOM 2540 N N . ASN A 1 316 ? -1.990 30.496 32.211 1.00 33.22 316 ASN A N 1
ATOM 2541 C CA . ASN A 1 316 ? -3.092 29.544 32.151 1.00 33.22 316 ASN A CA 1
ATOM 2542 C C . ASN A 1 316 ? -4.059 29.985 31.044 1.00 33.22 316 ASN A C 1
ATOM 2544 O O . ASN A 1 316 ? -5.004 30.732 31.295 1.00 33.22 316 ASN A O 1
ATOM 2548 N N . ASN A 1 317 ? -3.842 29.498 29.824 1.00 35.53 317 ASN A N 1
ATOM 2549 C CA . ASN A 1 317 ? -4.873 29.469 28.793 1.00 35.53 317 ASN A CA 1
ATOM 2550 C C . ASN A 1 317 ? -5.820 28.301 29.088 1.00 35.53 317 ASN A C 1
ATOM 2552 O O . ASN A 1 317 ? -5.820 27.273 28.415 1.00 35.53 317 ASN A O 1
ATOM 2556 N N . THR A 1 318 ? -6.628 28.455 30.135 1.00 36.62 318 THR A N 1
ATOM 2557 C CA . THR A 1 318 ? -7.796 27.605 30.348 1.00 36.62 318 THR A CA 1
ATOM 2558 C C . THR A 1 318 ? -8.791 27.950 29.248 1.00 36.62 318 THR A C 1
ATOM 2560 O O . THR A 1 318 ? -9.381 29.031 29.247 1.00 36.62 318 THR A O 1
ATOM 2563 N N . SER A 1 319 ? -8.928 27.057 28.265 1.00 40.47 319 SER A N 1
ATOM 2564 C CA . SER A 1 319 ? -9.910 27.200 27.194 1.00 40.47 319 SER A CA 1
ATOM 2565 C C . SER A 1 319 ? -11.298 27.434 27.793 1.00 40.47 319 SER A C 1
ATOM 2567 O O . SER A 1 319 ? -11.696 26.769 28.754 1.00 40.47 319 SER A O 1
ATOM 2569 N N . VAL A 1 320 ? -12.028 28.379 27.215 1.00 38.50 320 VAL A N 1
ATOM 2570 C CA . VAL A 1 320 ? -13.399 28.750 27.569 1.00 38.50 320 VAL A CA 1
ATOM 2571 C C . VAL A 1 320 ? -14.350 27.592 27.218 1.00 38.50 320 VAL A C 1
ATOM 2573 O O . VAL A 1 320 ? -15.041 27.624 26.209 1.00 38.50 320 VAL A O 1
ATOM 2576 N N . TYR A 1 321 ? -14.373 26.541 28.041 1.00 45.16 321 TYR A N 1
ATOM 2577 C CA . TYR A 1 321 ? -15.335 25.426 27.974 1.00 45.16 321 TYR A CA 1
ATOM 2578 C C . TYR A 1 321 ? -15.952 25.094 29.351 1.00 45.16 321 TYR A C 1
ATOM 2580 O O . TYR A 1 321 ? -16.587 24.056 29.525 1.00 45.16 321 TYR A O 1
ATOM 2588 N N . ASP A 1 322 ? -15.847 26.002 30.325 1.00 38.19 322 ASP A N 1
ATOM 2589 C CA . ASP A 1 322 ? -16.191 25.758 31.738 1.00 38.19 322 ASP A CA 1
ATOM 2590 C C . ASP A 1 322 ? -17.674 25.993 32.115 1.00 38.19 322 ASP A C 1
ATOM 2592 O O . ASP A 1 322 ? -18.025 26.252 33.264 1.00 38.19 322 ASP A O 1
ATOM 2596 N N . GLY A 1 323 ? -18.588 25.896 31.145 1.00 41.81 323 GLY A N 1
ATOM 2597 C CA . GLY A 1 323 ? -20.026 26.127 31.364 1.00 41.81 323 GLY A CA 1
ATOM 2598 C C . GLY A 1 323 ? -20.913 24.880 31.333 1.00 41.81 323 GLY A C 1
ATOM 2599 O O . GLY A 1 323 ? -22.094 24.953 31.683 1.00 41.81 323 GLY A O 1
ATOM 2600 N N . LEU A 1 324 ? -20.395 23.728 30.897 1.00 47.81 324 LEU A N 1
ATOM 2601 C CA . LEU A 1 324 ? -21.190 22.505 30.847 1.00 47.81 324 LEU A CA 1
ATOM 2602 C C . LEU A 1 324 ? -21.152 21.835 32.218 1.00 47.81 324 LEU A C 1
ATOM 2604 O O . LEU A 1 324 ? -20.202 21.140 32.565 1.00 47.81 324 LEU A O 1
ATOM 2608 N N . SER A 1 325 ? -22.232 22.036 32.985 1.00 44.88 325 SER A N 1
ATOM 2609 C CA . SER A 1 325 ? -22.590 21.190 34.130 1.00 44.88 325 SER A CA 1
ATOM 2610 C C . SER A 1 325 ? -22.226 19.735 33.802 1.00 44.88 325 SER A C 1
ATOM 2612 O O . SER A 1 325 ? -22.578 19.314 32.694 1.00 44.88 325 SER A O 1
ATOM 2614 N N . PRO A 1 326 ? -21.545 18.985 34.699 1.00 49.75 326 PRO A N 1
ATOM 2615 C CA . PRO A 1 326 ? -21.129 17.593 34.503 1.00 49.75 326 PRO A CA 1
ATOM 2616 C C . PRO A 1 326 ? -22.355 16.673 34.425 1.00 49.75 326 PRO A C 1
ATOM 2618 O O . PRO A 1 326 ? -22.622 15.822 35.273 1.00 49.75 326 PRO A O 1
ATOM 2621 N N . ARG A 1 327 ? -23.157 16.880 33.385 1.00 50.91 327 ARG A N 1
ATOM 2622 C CA . ARG A 1 327 ? -24.269 16.059 32.967 1.00 50.91 327 ARG A CA 1
ATOM 2623 C C . ARG A 1 327 ? -23.636 14.767 32.496 1.00 50.91 327 ARG A C 1
ATOM 2625 O O . ARG A 1 327 ? -23.077 14.717 31.408 1.00 50.91 327 ARG A O 1
ATOM 2632 N N . LEU A 1 328 ? -23.682 13.783 33.392 1.00 63.78 328 LEU A N 1
ATOM 2633 C CA . LEU A 1 328 ? -23.524 12.346 33.178 1.00 63.78 328 LEU A CA 1
ATOM 2634 C C . LEU A 1 328 ? -23.311 11.992 31.702 1.00 63.78 328 LEU A C 1
ATOM 2636 O O . LEU A 1 328 ? -24.273 11.777 30.965 1.00 63.78 328 LEU A O 1
ATOM 2640 N N . PHE A 1 329 ? -22.048 11.930 31.280 1.00 81.50 329 PHE A N 1
ATOM 2641 C CA . PHE A 1 329 ? -21.706 11.303 30.012 1.00 81.50 329 PHE A CA 1
ATOM 2642 C C . PHE A 1 329 ? -22.280 9.888 30.026 1.00 81.50 329 PHE A C 1
ATOM 2644 O O . PHE A 1 329 ? -22.040 9.118 30.966 1.00 81.50 329 PHE A O 1
ATOM 2651 N N . GLU A 1 330 ? -23.061 9.554 29.004 1.00 89.00 330 GLU A N 1
ATOM 2652 C CA . GLU A 1 330 ? -23.635 8.221 28.899 1.00 89.00 330 GLU A CA 1
ATOM 2653 C C . GLU A 1 330 ? -22.490 7.211 28.782 1.00 89.00 330 GLU A C 1
ATOM 2655 O O . GLU A 1 330 ? -21.578 7.372 27.966 1.00 89.00 330 GLU A O 1
ATOM 2660 N N . LYS A 1 331 ? -22.500 6.196 29.649 1.00 94.00 331 LYS A N 1
ATOM 2661 C CA . LYS A 1 331 ? -21.508 5.122 29.618 1.00 94.00 331 LYS A CA 1
ATOM 2662 C C . LYS A 1 331 ? -21.955 4.072 28.611 1.00 94.00 331 LYS A C 1
ATOM 2664 O O . LYS A 1 331 ? -22.967 3.403 28.818 1.00 94.00 331 LYS A O 1
ATOM 2669 N N . ILE A 1 332 ? -21.181 3.904 27.546 1.00 96.19 332 ILE A N 1
ATOM 2670 C CA . ILE A 1 332 ? -21.418 2.921 26.492 1.00 96.19 332 ILE A CA 1
ATOM 2671 C C . ILE A 1 332 ? -20.249 1.938 26.462 1.00 96.19 332 ILE A C 1
ATOM 2673 O O . ILE A 1 332 ? -19.093 2.328 26.381 1.00 96.19 332 ILE A O 1
ATOM 2677 N N . ASN A 1 333 ? -20.549 0.643 26.516 1.00 96.12 333 ASN A N 1
ATOM 2678 C CA . ASN A 1 333 ? -19.536 -0.404 26.675 1.00 96.12 333 ASN A CA 1
ATOM 2679 C C . ASN A 1 333 ? -19.401 -1.358 25.481 1.00 96.12 333 ASN A C 1
ATOM 2681 O O . ASN A 1 333 ? -18.649 -2.319 25.562 1.00 96.12 333 ASN A O 1
ATOM 2685 N N . THR A 1 334 ? -20.155 -1.142 24.401 1.00 97.19 334 THR A N 1
ATOM 2686 C CA . THR A 1 334 ? -20.106 -1.992 23.197 1.00 97.19 334 THR A CA 1
ATOM 2687 C C . THR A 1 334 ? -20.272 -1.144 21.945 1.00 97.19 334 THR A C 1
ATOM 2689 O O . THR A 1 334 ? -21.000 -0.143 21.964 1.00 97.19 334 THR A O 1
ATOM 2692 N N . VAL A 1 335 ? -19.639 -1.554 20.848 1.00 96.44 335 VAL A N 1
ATOM 2693 C CA . VAL A 1 335 ? -19.707 -0.870 19.548 1.00 96.44 335 VAL A CA 1
ATOM 2694 C C . VAL A 1 335 ? -21.142 -0.835 19.024 1.00 96.44 335 VAL A C 1
ATOM 2696 O O . VAL A 1 335 ? -21.602 0.196 18.534 1.00 96.44 335 VAL A O 1
ATOM 2699 N N . ASN A 1 336 ? -21.899 -1.924 19.180 1.00 95.62 336 ASN A N 1
ATOM 2700 C CA . ASN A 1 336 ? -23.291 -1.974 18.733 1.00 95.62 336 ASN A CA 1
ATOM 2701 C C . ASN A 1 336 ? -24.165 -0.924 19.447 1.00 95.62 336 ASN A C 1
ATOM 2703 O O . ASN A 1 336 ? -24.906 -0.189 18.793 1.00 95.62 336 ASN A O 1
ATOM 2707 N N . LYS A 1 337 ? -24.033 -0.773 20.774 1.00 96.38 337 LYS A N 1
ATOM 2708 C CA . LYS A 1 337 ? -24.751 0.281 21.512 1.00 96.38 337 LYS A CA 1
ATOM 2709 C C . LYS A 1 337 ? -24.325 1.677 21.066 1.00 96.38 337 LYS A C 1
ATOM 2711 O O . LYS A 1 337 ? -25.190 2.532 20.911 1.00 96.38 337 LYS A O 1
ATOM 2716 N N . LEU A 1 338 ? -23.034 1.892 20.808 1.00 95.62 338 LEU A N 1
ATOM 2717 C CA . LEU A 1 338 ? -22.517 3.173 20.320 1.00 95.62 338 LEU A CA 1
ATOM 2718 C C . LEU A 1 338 ? -23.116 3.538 18.948 1.00 95.62 338 LEU A C 1
ATOM 2720 O O . LEU A 1 338 ? -23.576 4.659 18.739 1.00 95.62 338 LEU A O 1
ATOM 2724 N N . ASN A 1 339 ? -23.214 2.563 18.041 1.00 93.19 339 ASN A N 1
ATOM 2725 C CA . ASN A 1 339 ? -23.839 2.731 16.726 1.00 93.19 339 ASN A CA 1
ATOM 2726 C C . ASN A 1 339 ? -25.362 2.924 16.796 1.00 93.19 339 ASN A C 1
ATOM 2728 O O . ASN A 1 339 ? -25.948 3.619 15.968 1.00 93.19 339 ASN A O 1
ATOM 2732 N N . GLN A 1 340 ? -26.040 2.302 17.762 1.00 93.50 340 GLN A N 1
ATOM 2733 C CA . GLN A 1 340 ? -27.465 2.558 17.998 1.00 93.50 340 GLN A CA 1
ATOM 2734 C C . GLN A 1 340 ? -27.690 3.948 18.592 1.00 93.50 340 GLN A C 1
ATOM 2736 O O . GLN A 1 340 ? -28.678 4.607 18.265 1.00 93.50 340 GLN A O 1
ATOM 2741 N N . TRP A 1 341 ? -26.775 4.393 19.449 1.00 92.62 341 TRP A N 1
ATOM 2742 C CA . TRP A 1 341 ? -26.822 5.706 20.068 1.00 92.62 341 TRP A CA 1
ATOM 2743 C C . TRP A 1 341 ? -26.698 6.822 19.030 1.00 92.62 341 TRP A C 1
ATOM 2745 O O . TRP A 1 341 ? -27.543 7.718 19.009 1.00 92.62 341 TRP A O 1
ATOM 2755 N N . SER A 1 342 ? -25.741 6.715 18.098 1.00 90.75 342 SER A N 1
ATOM 2756 C CA . SER A 1 342 ? -25.573 7.706 17.024 1.00 90.75 342 SER A CA 1
ATOM 2757 C C . SER A 1 342 ? -26.822 7.828 16.146 1.00 90.75 342 SER A C 1
ATOM 2759 O O . SER A 1 342 ? -27.248 8.937 15.836 1.00 90.75 342 SER A O 1
ATOM 2761 N N . LYS A 1 343 ? -27.484 6.707 15.825 1.00 89.44 343 LYS A N 1
ATOM 2762 C CA . LYS A 1 343 ? -28.735 6.694 15.042 1.00 89.44 343 LYS A CA 1
ATOM 2763 C C . LYS A 1 343 ? -29.901 7.394 15.738 1.00 89.44 343 LYS A C 1
ATOM 2765 O O . LYS A 1 343 ? -30.722 8.008 15.069 1.00 89.44 343 LYS A O 1
ATOM 2770 N N . LYS A 1 344 ? -29.999 7.298 17.068 1.00 87.94 344 LYS A N 1
ATOM 2771 C CA . LYS A 1 344 ? -31.088 7.925 17.841 1.00 87.94 344 LYS A CA 1
ATOM 2772 C C . LYS A 1 344 ? -30.938 9.440 17.961 1.00 87.94 344 LYS A C 1
ATOM 2774 O O . LYS A 1 344 ? -31.914 10.126 18.253 1.00 87.94 344 LYS A O 1
ATOM 2779 N N . LYS A 1 345 ? -29.722 9.954 17.795 1.00 80.44 345 LYS A N 1
ATOM 2780 C CA . LYS A 1 345 ? -29.364 11.331 18.134 1.00 80.44 345 LYS A CA 1
ATOM 2781 C C . LYS A 1 345 ? -29.141 12.252 16.931 1.00 80.44 345 LYS A C 1
ATOM 2783 O O . LYS A 1 345 ? -28.807 13.419 17.127 1.00 80.44 345 LYS A O 1
ATOM 2788 N N . THR A 1 346 ? -29.405 11.779 15.715 1.00 65.56 346 THR A N 1
ATOM 2789 C CA . THR A 1 346 ? -29.271 12.553 14.466 1.00 65.56 346 THR A CA 1
ATOM 2790 C C . THR A 1 346 ? -30.170 13.798 14.383 1.00 65.56 346 THR A C 1
ATOM 2792 O O . THR A 1 346 ? -30.009 14.599 13.472 1.00 65.56 346 THR A O 1
ATOM 2795 N N . SER A 1 347 ? -31.091 14.007 15.334 1.00 63.38 347 SER A N 1
ATOM 2796 C CA . SER A 1 347 ? -32.037 15.132 15.350 1.00 63.38 347 SER A CA 1
ATOM 2797 C C . SER A 1 347 ? -31.652 16.326 16.237 1.00 63.38 347 SER A C 1
ATOM 2799 O O . SER A 1 347 ? -32.378 17.316 16.230 1.00 63.38 347 SER A O 1
ATOM 2801 N N . HIS A 1 348 ? -30.557 16.273 17.011 1.00 60.91 348 HIS A N 1
ATOM 2802 C CA . HIS A 1 348 ? -30.219 17.333 17.978 1.00 60.91 348 HIS A CA 1
ATOM 2803 C C . HIS A 1 348 ? -28.833 17.945 17.718 1.00 60.91 348 HIS A C 1
ATOM 2805 O O . HIS A 1 348 ? -27.818 17.257 17.804 1.00 60.91 348 HIS A O 1
ATOM 2811 N N . THR A 1 349 ? -28.794 19.261 17.490 1.00 58.78 349 THR A N 1
ATOM 2812 C CA . THR A 1 349 ? -27.628 20.100 17.133 1.00 58.78 349 THR A CA 1
ATOM 2813 C C . THR A 1 349 ? -26.623 20.363 18.272 1.00 58.78 349 THR A C 1
ATOM 2815 O O . THR A 1 349 ? -25.872 21.332 18.229 1.00 58.78 349 THR A O 1
ATOM 2818 N N . GLY A 1 350 ? -26.582 19.521 19.308 1.00 68.62 350 GLY A N 1
ATOM 2819 C CA . GLY A 1 350 ? -25.662 19.683 20.442 1.00 68.62 350 GLY A CA 1
ATOM 2820 C C . GLY A 1 350 ? -24.381 18.856 20.314 1.00 68.62 350 GLY A C 1
ATOM 2821 O O . GLY A 1 350 ? -24.390 17.788 19.703 1.00 68.62 350 GLY A O 1
ATOM 2822 N N . HIS A 1 351 ? -23.295 19.303 20.957 1.00 70.88 351 HIS A N 1
ATOM 2823 C CA . HIS A 1 351 ? -22.097 18.482 21.152 1.00 70.88 351 HIS A CA 1
ATOM 2824 C C . HIS A 1 351 ? -22.450 17.221 21.945 1.00 70.88 351 HIS A C 1
ATOM 2826 O O . HIS A 1 351 ? -22.911 17.272 23.085 1.00 70.88 351 HIS A O 1
ATOM 2832 N N . GLN A 1 352 ? -22.251 16.080 21.304 1.00 88.31 352 GLN A N 1
ATOM 2833 C CA . GLN A 1 352 ? -22.695 14.782 21.776 1.00 88.31 352 GLN A CA 1
ATOM 2834 C C . GLN A 1 352 ? -21.487 13.979 22.251 1.00 88.31 352 GLN A C 1
ATOM 2836 O O . GLN A 1 352 ? -20.728 13.455 21.438 1.00 88.31 352 GLN A O 1
ATOM 2841 N N . LEU A 1 353 ? -21.302 13.940 23.571 1.00 93.31 353 LEU A N 1
ATOM 2842 C CA . LEU A 1 353 ? -20.162 13.312 24.235 1.00 93.31 353 LEU A CA 1
ATOM 2843 C C . LEU A 1 353 ? -20.571 12.005 24.923 1.00 93.31 353 LEU A C 1
ATOM 2845 O O . LEU A 1 353 ? -21.629 11.927 25.551 1.00 93.31 353 LEU A O 1
ATOM 2849 N N . VAL A 1 354 ? -19.716 10.990 24.817 1.00 95.50 354 VAL A N 1
ATOM 2850 C CA . VAL A 1 354 ? -19.951 9.638 25.342 1.00 95.50 354 VAL A CA 1
ATOM 2851 C C . VAL A 1 354 ? -18.687 9.108 26.014 1.00 95.50 354 VAL A C 1
ATOM 2853 O O . VAL A 1 354 ? -17.589 9.253 25.478 1.00 95.50 354 VAL A O 1
ATOM 2856 N N . ASN A 1 355 ? -18.855 8.427 27.150 1.00 96.44 355 ASN A N 1
ATOM 2857 C CA . ASN A 1 355 ? -17.801 7.615 27.757 1.00 96.44 355 ASN A CA 1
ATOM 2858 C C . ASN A 1 355 ? -17.864 6.203 27.164 1.00 96.44 355 ASN A C 1
ATOM 2860 O O . ASN A 1 355 ? -18.787 5.445 27.471 1.00 96.44 355 ASN A O 1
ATOM 2864 N N . PHE A 1 356 ? -16.904 5.855 26.310 1.00 97.25 356 PHE A N 1
ATOM 2865 C CA . PHE A 1 356 ? -16.844 4.593 25.583 1.00 97.25 356 PHE A CA 1
ATOM 2866 C C . PHE A 1 356 ? -15.730 3.681 26.104 1.00 97.25 356 PHE A C 1
ATOM 2868 O O . PHE A 1 356 ? -14.563 4.059 26.118 1.00 97.25 356 PHE A O 1
ATOM 2875 N N . GLY A 1 357 ? -16.069 2.461 26.511 1.00 94.44 357 GLY A N 1
ATOM 2876 C CA . GLY A 1 357 ? -15.087 1.467 26.946 1.00 94.44 357 GLY A CA 1
ATOM 2877 C C . GLY A 1 357 ? -15.608 0.515 28.023 1.00 94.44 357 GLY A C 1
ATOM 2878 O O . GLY A 1 357 ? -16.746 0.660 28.482 1.00 94.44 357 GLY A O 1
ATOM 2879 N N . PRO A 1 358 ? -14.790 -0.460 28.451 1.00 96.25 358 PRO A N 1
ATOM 2880 C CA . PRO A 1 358 ? -13.393 -0.676 28.055 1.00 96.25 358 PRO A CA 1
ATOM 2881 C C . PRO A 1 358 ? -13.253 -1.226 26.620 1.00 96.25 358 PRO A C 1
ATOM 2883 O O . PRO A 1 358 ? -14.001 -2.116 26.234 1.00 96.25 358 PRO A O 1
ATOM 2886 N N . VAL A 1 359 ? -12.292 -0.718 25.839 1.00 97.12 359 VAL A N 1
ATOM 2887 C CA . VAL A 1 359 ? -11.997 -1.184 24.464 1.00 97.12 359 VAL A CA 1
ATOM 2888 C C . VAL A 1 359 ? -10.503 -1.344 24.215 1.00 97.12 359 VAL A C 1
ATOM 2890 O O . VAL A 1 359 ? -9.686 -0.684 24.853 1.00 97.12 359 VAL A O 1
ATOM 2893 N N . LYS A 1 360 ? -10.137 -2.217 23.275 1.00 96.69 360 LYS A N 1
ATOM 2894 C CA . LYS A 1 360 ? -8.762 -2.406 22.810 1.00 96.69 360 LYS A CA 1
ATOM 2895 C C . LYS A 1 360 ? -8.510 -1.585 21.547 1.00 96.69 360 LYS A C 1
ATOM 2897 O O . LYS A 1 360 ? -9.344 -1.562 20.649 1.00 96.69 360 LYS A O 1
ATOM 2902 N N . LEU A 1 361 ? -7.340 -0.965 21.443 1.00 95.44 361 LEU A N 1
ATOM 2903 C CA . LEU A 1 361 ? -6.879 -0.368 20.192 1.00 95.44 361 LEU A CA 1
ATOM 2904 C C . LEU A 1 361 ? -6.198 -1.458 19.367 1.00 95.44 361 LEU A C 1
ATOM 2906 O O . LEU A 1 361 ? -5.285 -2.125 19.848 1.00 95.44 361 LEU A O 1
ATOM 2910 N N . VAL A 1 362 ? -6.682 -1.694 18.149 1.00 93.62 362 VAL A N 1
ATOM 2911 C CA . VAL A 1 362 ? -6.193 -2.806 17.309 1.00 93.62 362 VAL A CA 1
ATOM 2912 C C . VAL A 1 362 ? -5.343 -2.344 16.136 1.00 93.62 362 VAL A C 1
ATOM 2914 O O . VAL A 1 362 ? -4.573 -3.133 15.588 1.00 93.62 362 VAL A O 1
ATOM 2917 N N . GLY A 1 363 ? -5.447 -1.076 15.753 1.00 91.94 363 GLY A N 1
ATOM 2918 C CA . GLY A 1 363 ? -4.649 -0.518 14.675 1.00 91.94 363 GLY A CA 1
ATOM 2919 C C . GLY A 1 363 ? -5.076 0.890 14.308 1.00 91.94 363 GLY A C 1
ATOM 2920 O O . GLY A 1 363 ? -5.906 1.505 14.979 1.00 91.94 363 GLY A O 1
ATOM 2921 N N . MET A 1 364 ? -4.522 1.375 13.204 1.00 93.25 364 MET A N 1
ATOM 2922 C CA . MET A 1 364 ? -4.848 2.677 12.649 1.00 93.25 364 MET A CA 1
ATOM 2923 C C . MET A 1 364 ? -4.747 2.697 11.124 1.00 93.25 364 MET A C 1
ATOM 2925 O O . MET A 1 364 ? -4.135 1.810 10.529 1.00 93.25 364 MET A O 1
ATOM 2929 N N . LEU A 1 365 ? -5.369 3.702 10.509 1.00 85.94 365 LEU A N 1
ATOM 2930 C CA . LEU A 1 365 ? -5.346 3.966 9.074 1.00 85.94 365 LEU A CA 1
ATOM 2931 C C . LEU A 1 365 ? -5.038 5.453 8.818 1.00 85.94 365 LEU A C 1
ATOM 2933 O O . LEU A 1 365 ? -5.741 6.286 9.384 1.00 85.94 365 LEU A O 1
ATOM 2937 N N . PRO A 1 366 ? -4.083 5.797 7.937 1.00 85.44 366 PRO A N 1
ATOM 2938 C CA . PRO A 1 366 ? -3.124 4.880 7.315 1.00 85.44 366 PRO A CA 1
ATOM 2939 C C . PRO A 1 366 ? -2.249 4.184 8.375 1.00 85.44 366 PRO A C 1
ATOM 2941 O O . PRO A 1 366 ? -2.211 4.601 9.525 1.00 85.44 366 PRO A O 1
ATOM 2944 N N . PHE A 1 367 ? -1.573 3.087 8.018 1.00 73.12 367 PHE A N 1
ATOM 2945 C CA . PHE A 1 367 ? -0.760 2.320 8.982 1.00 73.12 367 PHE A CA 1
ATOM 2946 C C . PHE A 1 367 ? 0.462 3.093 9.503 1.00 73.12 367 PHE A C 1
ATOM 2948 O O . PHE A 1 367 ? 1.062 2.695 10.498 1.00 73.12 367 PHE A O 1
ATOM 2955 N N . LYS A 1 368 ? 0.823 4.197 8.839 1.00 73.88 368 LYS A N 1
ATOM 2956 C CA . LYS A 1 368 ? 1.763 5.190 9.357 1.00 73.88 368 LYS A CA 1
ATOM 2957 C C . LYS A 1 368 ? 0.987 6.213 10.198 1.00 73.88 368 LYS A C 1
ATOM 2959 O O . LYS A 1 368 ? 0.001 6.736 9.681 1.00 73.88 368 LYS A O 1
ATOM 2964 N N . PRO A 1 369 ? 1.438 6.524 11.430 1.00 61.78 369 PRO A N 1
ATOM 2965 C CA . PRO A 1 369 ? 0.726 7.354 12.396 1.00 61.78 369 PRO A CA 1
ATOM 2966 C C . PRO A 1 369 ? 0.007 8.577 11.848 1.00 61.78 369 PRO A C 1
ATOM 2968 O O . PRO A 1 369 ? -1.170 8.789 12.120 1.00 61.78 369 PRO A O 1
ATOM 2971 N N . PHE A 1 370 ? 0.693 9.367 11.044 1.00 72.12 370 PHE A N 1
ATOM 2972 C CA . PHE A 1 370 ? 0.101 10.503 10.362 1.00 72.12 370 PHE A CA 1
ATOM 2973 C C . PHE A 1 370 ? 1.081 10.953 9.285 1.00 72.12 370 PHE A C 1
ATOM 2975 O O . PHE A 1 370 ? 2.293 10.806 9.425 1.00 72.12 370 PHE A O 1
ATOM 2982 N N . THR A 1 371 ? 0.566 11.472 8.174 1.00 77.19 371 THR A N 1
ATOM 2983 C CA . THR A 1 371 ? 1.413 12.088 7.146 1.00 77.19 371 THR A CA 1
ATOM 2984 C C . THR A 1 371 ? 1.315 13.592 7.308 1.00 77.19 371 THR A C 1
ATOM 2986 O O . THR A 1 371 ? 0.231 14.144 7.147 1.00 77.19 371 THR A O 1
ATOM 2989 N N . ILE A 1 372 ? 2.435 14.239 7.611 1.00 81.88 372 ILE A N 1
ATOM 2990 C CA . ILE A 1 372 ? 2.531 15.697 7.633 1.00 81.88 372 ILE A CA 1
ATOM 2991 C C . ILE A 1 372 ? 2.959 16.129 6.234 1.00 81.88 372 ILE A C 1
ATOM 2993 O O . ILE A 1 372 ? 3.981 15.661 5.727 1.00 81.88 372 ILE A O 1
ATOM 2997 N N . ARG A 1 373 ? 2.157 16.971 5.582 1.00 78.75 373 ARG A N 1
ATOM 2998 C CA . ARG A 1 373 ? 2.465 17.517 4.255 1.00 78.75 373 ARG A CA 1
ATOM 2999 C C . ARG A 1 373 ? 2.586 19.037 4.336 1.00 78.75 373 ARG A C 1
ATOM 3001 O O . ARG A 1 373 ? 1.819 19.651 5.075 1.00 78.75 373 ARG A O 1
ATOM 3008 N N . PRO A 1 374 ? 3.488 19.653 3.560 1.00 72.62 374 PRO A N 1
ATOM 3009 C CA . PRO A 1 374 ? 3.440 21.092 3.340 1.00 72.62 374 PRO A CA 1
ATOM 3010 C C . PRO A 1 374 ? 2.088 21.488 2.733 1.00 72.62 374 PRO A C 1
ATOM 3012 O O . PRO A 1 374 ? 1.624 20.852 1.783 1.00 72.62 374 PRO A O 1
ATOM 3015 N N . TYR A 1 375 ? 1.466 22.536 3.265 1.00 74.25 375 TYR A N 1
ATOM 3016 C CA . TYR A 1 375 ? 0.236 23.126 2.747 1.00 74.25 375 TYR A CA 1
ATOM 3017 C C . TYR A 1 375 ? 0.372 24.649 2.727 1.00 74.25 375 TYR A C 1
ATOM 3019 O O . TYR A 1 375 ? 0.196 25.335 3.730 1.00 74.25 375 TYR A O 1
ATOM 3027 N N . ARG A 1 376 ? 0.699 25.204 1.555 1.00 79.00 376 ARG A N 1
ATOM 3028 C CA . ARG A 1 376 ? 1.039 26.630 1.404 1.00 79.00 376 ARG A CA 1
ATOM 3029 C C . ARG A 1 376 ? 2.190 27.018 2.348 1.00 79.00 376 ARG A C 1
ATOM 3031 O O . ARG A 1 376 ? 3.291 26.509 2.185 1.00 79.00 376 ARG A O 1
ATOM 3038 N N . ARG A 1 377 ? 1.937 27.920 3.304 1.00 72.38 377 ARG A N 1
ATOM 3039 C CA . ARG A 1 377 ? 2.895 28.388 4.319 1.00 72.38 377 ARG A CA 1
ATOM 3040 C C . ARG A 1 377 ? 2.791 27.619 5.646 1.00 72.38 377 ARG A C 1
ATOM 3042 O O . ARG A 1 377 ? 3.506 27.963 6.578 1.00 72.38 377 ARG A O 1
ATOM 3049 N N . THR A 1 378 ? 1.906 26.625 5.743 1.00 77.56 378 THR A N 1
ATOM 3050 C CA . THR A 1 378 ? 1.667 25.834 6.960 1.00 77.56 378 THR A CA 1
ATOM 3051 C C . THR A 1 378 ? 1.881 24.341 6.697 1.00 77.56 378 THR A C 1
ATOM 3053 O O . THR A 1 378 ? 2.238 23.920 5.591 1.00 77.56 378 THR A O 1
ATOM 3056 N N . LEU A 1 379 ? 1.704 23.523 7.732 1.00 76.06 379 LEU A N 1
ATOM 3057 C CA . LEU A 1 379 ? 1.676 22.069 7.631 1.00 76.06 379 LEU A CA 1
ATOM 3058 C C . LEU A 1 379 ? 0.232 21.587 7.731 1.00 76.06 379 LEU A C 1
ATOM 3060 O O . LEU A 1 379 ? -0.575 22.163 8.452 1.00 76.06 379 LEU A O 1
ATOM 3064 N N . GLN A 1 380 ? -0.079 20.509 7.022 1.00 83.62 380 GLN A N 1
ATOM 3065 C CA . GLN A 1 380 ? -1.371 19.849 7.107 1.00 83.62 380 GLN A CA 1
ATOM 3066 C C . GLN A 1 380 ? -1.176 18.385 7.476 1.00 83.62 380 GLN A C 1
ATOM 3068 O O . GLN A 1 380 ? -0.398 17.657 6.846 1.00 83.62 380 GLN A O 1
ATOM 3073 N N . PHE A 1 381 ? -1.917 17.946 8.487 1.00 88.00 381 PHE A N 1
ATOM 3074 C CA . PHE A 1 381 ? -1.997 16.538 8.837 1.00 88.00 381 PHE A CA 1
ATOM 3075 C C . PHE A 1 381 ? -2.997 15.852 7.917 1.00 88.00 381 PHE A C 1
ATOM 3077 O O . PHE A 1 381 ? -4.146 16.270 7.777 1.00 88.00 381 PHE A O 1
ATOM 3084 N N . ALA A 1 382 ? -2.566 14.760 7.291 1.00 87.06 382 ALA A N 1
ATOM 3085 C CA . ALA A 1 382 ? -3.494 13.877 6.610 1.00 87.06 382 ALA A CA 1
ATOM 3086 C C . ALA A 1 382 ? -4.473 13.278 7.639 1.00 87.06 382 ALA A C 1
ATOM 3088 O O . ALA A 1 382 ? -4.018 12.793 8.681 1.00 87.06 382 ALA A O 1
ATOM 3089 N N . PRO A 1 383 ? -5.786 13.251 7.345 1.00 90.94 383 PRO A N 1
ATOM 3090 C CA . PRO A 1 383 ? -6.765 12.590 8.194 1.00 90.94 383 PRO A CA 1
ATOM 3091 C C . PRO A 1 383 ? -6.366 11.148 8.504 1.00 90.94 383 PRO A C 1
ATOM 3093 O O . PRO A 1 383 ? -5.946 10.403 7.613 1.00 90.94 383 PRO A O 1
ATOM 3096 N N . PHE A 1 384 ? -6.551 10.734 9.753 1.00 93.69 384 PHE A N 1
ATOM 3097 C CA . PHE A 1 384 ? -6.264 9.370 10.183 1.00 93.69 384 PHE A CA 1
ATOM 3098 C C . PHE A 1 384 ? -7.367 8.822 11.087 1.00 93.69 384 PHE A C 1
ATOM 3100 O O . PHE A 1 384 ? -8.226 9.538 11.604 1.00 93.69 384 PHE A O 1
ATOM 3107 N N . ARG A 1 385 ? -7.399 7.497 11.220 1.00 95.00 385 ARG A N 1
ATOM 3108 C CA . ARG A 1 385 ? -8.422 6.757 11.959 1.00 95.00 385 ARG A CA 1
ATOM 3109 C C . ARG A 1 385 ? -7.770 5.759 12.888 1.00 95.00 385 ARG A C 1
ATOM 3111 O O . ARG A 1 385 ? -6.908 5.003 12.457 1.00 95.00 385 ARG A O 1
ATOM 3118 N N . ILE A 1 386 ? -8.250 5.686 14.120 1.00 95.69 386 ILE A N 1
ATOM 3119 C CA . ILE A 1 386 ? -7.890 4.640 15.077 1.00 95.69 386 ILE A CA 1
ATOM 3120 C C . ILE A 1 386 ? -9.008 3.598 15.094 1.00 95.69 386 ILE A C 1
ATOM 3122 O O . ILE A 1 386 ? -10.196 3.932 15.080 1.00 95.69 386 ILE A O 1
ATOM 3126 N N . ILE A 1 387 ? -8.621 2.325 15.082 1.00 96.00 387 ILE A N 1
ATOM 3127 C CA . ILE A 1 387 ? -9.533 1.185 15.106 1.00 96.00 387 ILE A CA 1
ATOM 3128 C C . ILE A 1 387 ? -9.641 0.697 16.546 1.00 96.00 387 ILE A C 1
ATOM 3130 O O . ILE A 1 387 ? -8.649 0.275 17.148 1.00 96.00 387 ILE A O 1
ATOM 3134 N N . LEU A 1 388 ? -10.857 0.739 17.078 1.00 97.19 388 LEU A N 1
ATOM 3135 C CA . LEU A 1 388 ? -11.192 0.238 18.405 1.00 97.19 388 LEU A CA 1
ATOM 3136 C C . LEU A 1 388 ? -11.933 -1.090 18.271 1.00 97.19 388 LEU A C 1
ATOM 3138 O O . LEU A 1 388 ? -12.784 -1.217 17.397 1.00 97.19 388 LEU A O 1
ATOM 3142 N N . GLU A 1 389 ? -11.637 -2.043 19.145 1.00 97.31 389 GLU A N 1
ATOM 3143 C CA . GLU A 1 389 ? -12.289 -3.349 19.253 1.00 97.31 389 GLU A CA 1
ATOM 3144 C C . GLU A 1 389 ? -12.871 -3.503 20.664 1.00 97.31 389 GLU A C 1
ATOM 3146 O O . GLU A 1 389 ? -12.165 -3.301 21.657 1.00 97.31 389 GLU A O 1
ATOM 3151 N N . ASP A 1 390 ? -14.156 -3.844 20.766 1.00 97.12 390 ASP A N 1
ATOM 3152 C CA . ASP A 1 390 ? -14.785 -4.164 22.050 1.00 97.12 390 ASP A CA 1
ATOM 3153 C C . ASP A 1 390 ? -14.637 -5.650 22.430 1.00 97.12 390 ASP A C 1
ATOM 3155 O O . ASP A 1 390 ? -13.990 -6.453 21.753 1.00 97.12 390 ASP A O 1
ATOM 3159 N N . ASP A 1 391 ? -15.251 -6.037 23.546 1.00 96.81 391 ASP A N 1
ATOM 3160 C CA . ASP A 1 391 ? -15.182 -7.406 24.069 1.00 96.81 391 ASP A CA 1
ATOM 3161 C C . ASP A 1 391 ? -15.855 -8.443 23.162 1.00 96.81 391 ASP A C 1
ATOM 3163 O O . ASP A 1 391 ? -15.497 -9.621 23.214 1.00 96.81 391 ASP A O 1
ATOM 3167 N N . ASN A 1 392 ? -16.780 -8.008 22.301 1.00 95.81 392 ASN A N 1
ATOM 3168 C CA . ASN A 1 392 ? -17.471 -8.860 21.337 1.00 95.81 392 ASN A CA 1
ATOM 3169 C C . ASN A 1 392 ? -16.703 -8.997 20.019 1.00 95.81 392 ASN A C 1
ATOM 3171 O O . ASN A 1 392 ? -17.197 -9.662 19.111 1.00 95.81 392 ASN A O 1
ATOM 3175 N N . LYS A 1 393 ? -15.505 -8.402 19.909 1.00 94.44 393 LYS A N 1
ATOM 3176 C CA . LYS A 1 393 ? -14.727 -8.314 18.662 1.00 94.44 393 LYS A CA 1
ATOM 3177 C C . LYS A 1 393 ? -15.388 -7.462 17.583 1.00 94.44 393 LYS A C 1
ATOM 3179 O O . LYS A 1 393 ? -14.973 -7.513 16.427 1.00 94.44 393 LYS A O 1
ATOM 3184 N N . ASP A 1 394 ? -16.367 -6.643 17.960 1.00 94.75 394 ASP A N 1
ATOM 3185 C CA . ASP A 1 394 ? -16.908 -5.634 17.065 1.00 94.7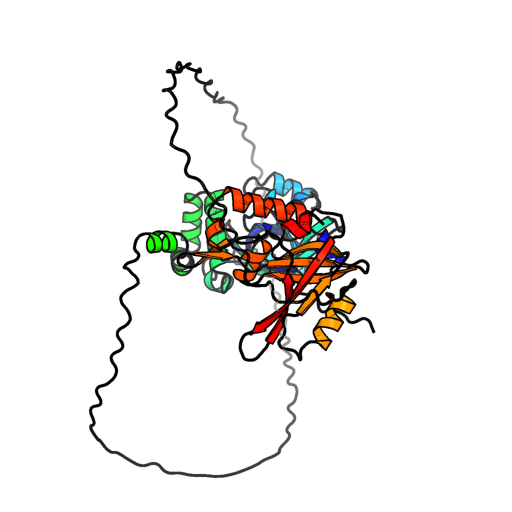5 394 ASP A CA 1
ATOM 3186 C C . ASP A 1 394 ? -15.926 -4.462 16.995 1.00 94.75 394 ASP A C 1
ATOM 3188 O O . ASP A 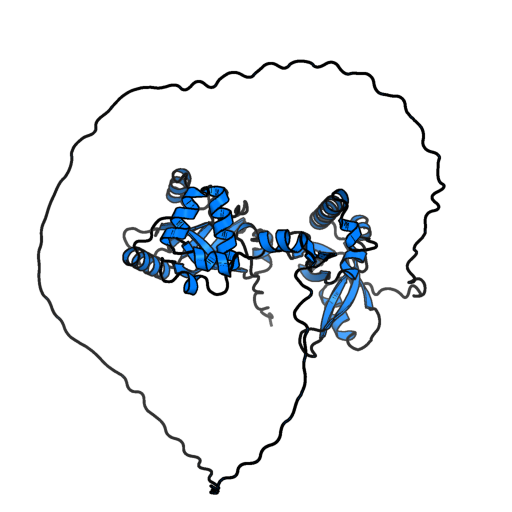1 394 ? -15.392 -4.011 18.014 1.00 94.75 394 ASP A O 1
ATOM 3192 N N . THR A 1 395 ? -15.699 -3.947 15.786 1.00 96.38 395 THR A N 1
ATOM 3193 C CA . THR A 1 395 ? -14.757 -2.846 15.556 1.00 96.38 395 THR A CA 1
ATOM 3194 C C . THR A 1 395 ? -15.456 -1.548 15.178 1.00 96.38 395 THR A C 1
ATOM 3196 O O . THR A 1 395 ? -16.424 -1.562 14.414 1.00 96.38 395 THR A O 1
ATOM 3199 N N . ILE A 1 396 ? -14.918 -0.413 15.624 1.00 97.31 396 ILE A N 1
ATOM 3200 C CA . ILE A 1 396 ? -15.342 0.925 15.194 1.00 97.31 396 ILE A CA 1
ATOM 3201 C C . ILE A 1 396 ? -14.140 1.794 14.821 1.00 97.31 396 ILE A C 1
ATOM 3203 O O . ILE A 1 396 ? -13.047 1.633 15.361 1.00 97.31 396 ILE A O 1
ATOM 3207 N N . PHE A 1 397 ? -14.356 2.724 13.891 1.00 96.56 397 PHE A N 1
ATOM 3208 C CA . PHE A 1 397 ? -13.378 3.743 13.526 1.00 96.56 397 PHE A CA 1
ATOM 3209 C C . PHE A 1 397 ? -13.658 5.038 14.283 1.00 96.56 397 PHE A C 1
ATOM 3211 O O . PHE A 1 397 ? -14.782 5.543 14.251 1.00 96.56 397 PHE A O 1
ATOM 3218 N N . VAL A 1 398 ? -12.616 5.587 14.900 1.00 97.50 398 VAL A N 1
ATOM 3219 C CA . VAL A 1 398 ? -12.602 6.954 15.425 1.00 97.50 398 VAL A CA 1
ATOM 3220 C C . VAL A 1 398 ? -11.668 7.767 14.542 1.00 97.50 398 VAL A C 1
ATOM 3222 O O . VAL A 1 398 ? -10.511 7.398 14.362 1.00 97.50 398 VAL A O 1
ATOM 3225 N N . GLU A 1 399 ? -12.200 8.810 13.919 1.00 96.19 399 GLU A N 1
ATOM 3226 C CA . GLU A 1 399 ? -11.555 9.604 12.877 1.00 96.19 399 GLU A CA 1
ATOM 3227 C C . GLU A 1 399 ? -11.122 10.968 13.426 1.00 96.19 399 GLU A C 1
ATOM 3229 O O . GLU A 1 399 ? -11.876 11.634 14.137 1.00 96.19 399 GLU A O 1
ATOM 3234 N N . ILE A 1 400 ? -9.902 11.363 13.074 1.00 96.12 400 ILE A N 1
ATOM 3235 C CA . ILE A 1 400 ? -9.330 12.692 13.289 1.00 96.12 400 ILE A CA 1
ATOM 3236 C C . ILE A 1 400 ? -9.123 13.279 11.895 1.00 96.12 400 ILE A C 1
ATOM 3238 O O . ILE A 1 400 ? -8.370 12.733 11.086 1.00 96.12 400 ILE A O 1
ATOM 3242 N N . SER A 1 401 ? -9.886 14.320 11.582 1.00 93.50 401 SER A N 1
ATOM 3243 C CA . SER A 1 401 ? -10.154 14.748 10.206 1.00 93.50 401 SER A CA 1
ATOM 3244 C C . SER A 1 401 ? -9.745 16.177 9.878 1.00 93.50 401 SER A C 1
ATOM 3246 O O . SER A 1 401 ? -9.635 16.504 8.699 1.00 93.50 401 SER A O 1
ATOM 3248 N N . ASN A 1 402 ? -9.545 17.019 10.887 1.00 93.00 402 ASN A N 1
ATOM 3249 C CA . ASN A 1 402 ? -9.211 18.430 10.727 1.00 93.00 402 ASN A CA 1
ATOM 3250 C C . ASN A 1 402 ? -8.172 18.866 11.767 1.00 93.00 402 ASN A C 1
ATOM 3252 O O . ASN A 1 402 ? -7.928 18.152 12.740 1.00 93.00 402 ASN A O 1
ATOM 3256 N N . ASP A 1 403 ? -7.579 20.039 11.552 1.00 92.31 403 ASP A N 1
ATOM 3257 C CA . ASP A 1 403 ? -6.463 20.528 12.364 1.00 92.31 403 ASP A CA 1
ATOM 3258 C C . ASP A 1 403 ? -6.868 20.777 13.827 1.00 92.31 403 ASP A C 1
ATOM 3260 O O . ASP A 1 403 ? -6.094 20.468 14.724 1.00 92.31 403 ASP A O 1
ATOM 3264 N N . GLU A 1 404 ? -8.103 21.219 14.099 1.00 94.44 404 GLU A N 1
ATOM 3265 C CA . GLU A 1 404 ? -8.612 21.386 15.473 1.00 94.44 404 GLU A CA 1
ATOM 3266 C C . GLU A 1 404 ? -8.644 20.045 16.225 1.00 94.44 404 GLU A C 1
ATOM 3268 O O . GLU A 1 404 ? -8.206 19.950 17.371 1.00 94.44 404 GLU A O 1
ATOM 3273 N N . GLU A 1 405 ? -9.117 18.981 15.570 1.00 95.62 405 GLU A N 1
ATOM 3274 C CA . GLU A 1 405 ? -9.134 17.629 16.135 1.00 95.62 405 GLU A CA 1
ATOM 3275 C C . GLU A 1 405 ? -7.717 17.077 16.344 1.00 95.62 405 GLU A C 1
ATOM 3277 O O . GLU A 1 405 ? -7.474 16.391 17.337 1.00 95.62 405 GLU A O 1
ATOM 3282 N N . VAL A 1 406 ? -6.781 17.378 15.437 1.00 94.69 406 VAL A N 1
ATOM 3283 C CA . VAL A 1 406 ? -5.365 16.996 15.567 1.00 94.69 406 VAL A CA 1
ATOM 3284 C C . VAL A 1 406 ? -4.735 17.707 16.759 1.00 94.69 406 VAL A C 1
ATOM 3286 O O . VAL A 1 406 ? -4.156 17.043 17.621 1.00 94.69 406 VAL A O 1
ATOM 3289 N N . CYS A 1 407 ? -4.890 19.030 16.840 1.00 94.25 407 CYS A N 1
ATOM 3290 C CA . CYS A 1 407 ? -4.361 19.831 17.935 1.00 94.25 407 CYS A CA 1
ATOM 3291 C C . CYS A 1 407 ? -4.926 19.362 19.274 1.00 94.25 407 CYS A C 1
ATOM 3293 O O . CYS A 1 407 ? -4.166 19.073 20.194 1.00 94.25 407 CYS A O 1
ATOM 3295 N N . HIS A 1 408 ? -6.242 19.159 19.361 1.00 96.38 408 HIS A N 1
ATOM 3296 C CA . HIS A 1 408 ? -6.876 18.634 20.569 1.00 96.38 408 HIS A CA 1
ATOM 3297 C C . HIS A 1 408 ? -6.328 17.257 20.958 1.00 96.38 408 HIS A C 1
ATOM 3299 O O . HIS A 1 408 ? -5.963 17.021 22.110 1.00 96.38 408 HIS A O 1
ATOM 3305 N N . PHE A 1 409 ? -6.238 16.331 20.003 1.00 96.44 409 PHE A N 1
ATOM 3306 C CA . PHE A 1 409 ? -5.798 14.967 20.280 1.00 96.44 409 PHE A CA 1
ATOM 3307 C C . PHE A 1 409 ? -4.341 14.900 20.752 1.00 96.44 409 PHE A C 1
ATOM 3309 O O . PHE A 1 409 ? -4.043 14.171 21.698 1.00 96.44 409 PHE A O 1
ATOM 3316 N N . PHE A 1 410 ? -3.443 15.677 20.145 1.00 94.69 410 PHE A N 1
ATOM 3317 C CA . PHE A 1 410 ? -2.027 15.722 20.523 1.00 94.69 410 PHE A CA 1
ATOM 3318 C C . PHE A 1 410 ? -1.696 16.759 21.602 1.00 94.69 410 PHE A C 1
ATOM 3320 O O . PHE A 1 410 ? -0.535 16.862 21.994 1.00 94.69 410 PHE A O 1
ATOM 3327 N N . ASN A 1 411 ? -2.701 17.475 22.113 1.00 95.00 411 ASN A N 1
ATOM 3328 C CA . ASN A 1 411 ? -2.538 18.561 23.077 1.00 95.00 411 ASN A CA 1
ATOM 3329 C C . ASN A 1 411 ? -1.593 19.672 22.567 1.00 95.00 411 ASN A C 1
ATOM 3331 O O . ASN A 1 411 ? -0.675 20.103 23.266 1.00 95.00 411 ASN A O 1
ATOM 3335 N N . LEU A 1 412 ? -1.804 20.093 21.319 1.00 93.19 412 LEU A N 1
ATOM 3336 C CA . LEU A 1 412 ? -1.128 21.218 20.671 1.00 93.19 412 LEU A CA 1
ATOM 3337 C C . LEU A 1 412 ? -2.009 22.467 20.764 1.00 93.19 412 LEU A C 1
ATOM 3339 O O . LEU A 1 412 ? -3.238 22.360 20.751 1.00 93.19 412 LEU A O 1
ATOM 3343 N N . ILE A 1 413 ? -1.387 23.643 20.842 1.00 91.62 413 ILE A N 1
ATOM 3344 C CA . ILE A 1 413 ? -2.109 24.919 20.806 1.00 91.62 413 ILE A CA 1
ATOM 3345 C C . ILE A 1 413 ? -2.460 25.233 19.352 1.00 91.62 413 ILE A C 1
ATOM 3347 O O . ILE A 1 413 ? -3.605 25.562 19.043 1.00 91.62 413 ILE A O 1
ATOM 3351 N N . GLU A 1 414 ? -1.486 25.060 18.463 1.00 89.81 414 GLU A N 1
ATOM 3352 C CA . GLU A 1 414 ? -1.613 25.268 17.024 1.00 89.81 414 GLU A CA 1
ATOM 3353 C C . GLU A 1 414 ? -0.850 24.198 16.234 1.00 89.81 414 GLU A C 1
ATOM 3355 O O . GLU A 1 414 ? -0.045 23.443 16.785 1.00 89.81 414 GLU A O 1
ATOM 3360 N N . ILE A 1 415 ? -1.134 24.082 14.935 1.00 87.38 415 ILE A N 1
ATOM 3361 C CA . ILE A 1 415 ? -0.542 23.020 14.109 1.00 87.38 415 ILE A CA 1
ATOM 3362 C C . ILE A 1 415 ? 0.948 23.282 13.845 1.00 87.38 415 ILE A C 1
ATOM 3364 O O . ILE A 1 415 ? 1.724 22.360 13.595 1.00 87.38 415 ILE A O 1
ATOM 3368 N N . GLU A 1 416 ? 1.353 24.544 13.948 1.00 83.94 416 GLU A N 1
ATOM 3369 C CA . GLU A 1 416 ? 2.716 25.040 13.836 1.00 83.94 416 GLU A CA 1
ATOM 3370 C C . GLU A 1 416 ? 3.590 24.621 15.028 1.00 83.94 416 GLU A C 1
ATOM 3372 O O . GLU A 1 416 ? 4.799 24.469 14.869 1.00 83.94 416 GLU A O 1
ATOM 3377 N N . ASP A 1 417 ? 3.010 24.289 16.187 1.00 78.44 417 ASP A N 1
ATOM 3378 C CA . ASP A 1 417 ? 3.770 23.775 17.340 1.00 78.44 417 ASP A CA 1
ATOM 3379 C C . ASP A 1 417 ? 4.550 22.484 17.016 1.00 78.44 417 ASP A C 1
ATOM 3381 O O . ASP A 1 417 ? 5.411 22.049 17.777 1.00 78.44 417 ASP A O 1
ATOM 3385 N N . VAL A 1 418 ? 4.255 21.847 15.882 1.00 78.31 418 VAL A N 1
ATOM 3386 C CA . VAL A 1 418 ? 4.886 20.617 15.399 1.00 78.31 418 VAL A CA 1
ATOM 3387 C C . VAL A 1 418 ? 6.308 20.848 14.852 1.00 78.31 418 VAL A C 1
ATOM 3389 O O . VAL A 1 418 ? 7.040 19.879 14.663 1.00 78.31 418 VAL A O 1
ATOM 3392 N N . PHE A 1 419 ? 6.750 22.095 14.627 1.00 69.00 419 PHE A N 1
ATOM 3393 C CA . PHE A 1 419 ? 8.088 22.393 14.074 1.00 69.00 419 PHE A CA 1
ATOM 3394 C C . PHE A 1 419 ? 9.268 21.974 14.969 1.00 69.00 419 PHE A C 1
ATOM 3396 O O . PHE A 1 419 ? 10.400 21.874 14.492 1.00 69.00 419 PHE A O 1
ATOM 3403 N N . GLU A 1 420 ? 9.031 21.686 16.246 1.00 75.50 420 GLU A N 1
ATOM 3404 C CA . GLU A 1 420 ? 10.042 21.093 17.118 1.00 75.50 420 GLU A CA 1
ATOM 3405 C C . GLU A 1 420 ? 10.214 19.608 16.752 1.00 75.50 420 GLU A C 1
ATOM 3407 O O . GLU A 1 420 ? 9.336 18.789 17.021 1.00 75.50 420 GLU A O 1
ATOM 3412 N N . GLN A 1 421 ? 11.346 19.241 16.135 1.00 71.25 421 GLN A N 1
ATOM 3413 C CA . GLN A 1 421 ? 11.621 17.866 15.678 1.00 71.25 421 GLN A CA 1
ATOM 3414 C C . GLN A 1 421 ? 11.382 16.815 16.784 1.00 71.25 421 GLN A C 1
ATOM 3416 O O . GLN A 1 421 ? 10.802 15.757 16.524 1.00 71.25 421 GLN A O 1
ATOM 3421 N N . ASP A 1 422 ? 11.725 17.157 18.028 1.00 84.44 422 ASP A N 1
ATOM 3422 C CA . ASP A 1 422 ? 11.517 16.322 19.215 1.00 84.44 422 ASP A CA 1
ATOM 3423 C C . ASP A 1 422 ? 10.030 16.038 19.497 1.00 84.44 422 ASP A C 1
ATOM 3425 O O . ASP A 1 422 ? 9.675 14.971 20.009 1.00 84.44 422 ASP A O 1
ATOM 3429 N N . ARG A 1 423 ? 9.124 16.961 19.144 1.00 85.00 423 ARG A N 1
ATOM 3430 C CA . ARG A 1 423 ? 7.678 16.774 19.329 1.00 85.00 423 ARG A CA 1
ATOM 3431 C C . ARG A 1 423 ? 7.100 15.781 18.344 1.00 85.00 423 ARG A C 1
ATOM 3433 O O . ARG A 1 423 ? 6.311 14.935 18.757 1.00 85.00 423 ARG A O 1
ATOM 3440 N N . VAL A 1 424 ? 7.504 15.841 17.075 1.00 85.12 424 VAL A N 1
ATOM 3441 C CA . VAL A 1 424 ? 7.064 14.864 16.068 1.00 85.12 424 VAL A CA 1
ATOM 3442 C C . VAL A 1 424 ? 7.460 13.462 16.515 1.00 85.12 424 VAL A C 1
ATOM 3444 O O . VAL A 1 424 ? 6.612 12.572 16.575 1.00 85.12 424 VAL A O 1
ATOM 3447 N N . GLU A 1 425 ? 8.724 13.271 16.896 1.00 85.88 425 GLU A N 1
ATOM 3448 C CA . GLU A 1 425 ? 9.214 11.976 17.370 1.00 85.88 425 GLU A CA 1
ATOM 3449 C C . GLU A 1 425 ? 8.459 11.502 18.620 1.00 85.88 425 GLU A C 1
ATOM 3451 O O . GLU A 1 425 ? 8.024 10.348 18.685 1.00 85.88 425 GLU A O 1
ATOM 3456 N N . LYS A 1 426 ? 8.208 12.401 19.580 1.00 91.44 426 LYS A N 1
ATOM 3457 C CA . LYS A 1 426 ? 7.380 12.103 20.754 1.00 91.44 426 LYS A CA 1
ATOM 3458 C C . LYS A 1 426 ? 5.970 11.653 20.362 1.00 91.44 426 LYS A C 1
ATOM 3460 O O . LYS A 1 426 ? 5.518 10.623 20.854 1.00 91.44 426 LYS A O 1
ATOM 3465 N N . MET A 1 427 ? 5.295 12.357 19.452 1.00 91.56 427 MET A N 1
ATOM 3466 C CA . MET A 1 427 ? 3.958 11.986 18.968 1.00 91.56 427 MET A CA 1
ATOM 3467 C C . MET A 1 427 ? 3.960 10.598 18.313 1.00 91.56 427 MET A C 1
ATOM 3469 O O . MET A 1 427 ? 3.074 9.787 18.582 1.00 91.56 427 MET A O 1
ATOM 3473 N N . TYR A 1 428 ? 4.968 10.292 17.489 1.00 89.94 428 TYR A N 1
ATOM 3474 C CA . TYR A 1 428 ? 5.139 8.965 16.887 1.00 89.94 428 TYR A CA 1
ATOM 3475 C C . TYR A 1 428 ? 5.313 7.874 17.949 1.00 89.94 428 TYR A C 1
ATOM 3477 O O . TYR A 1 428 ? 4.658 6.827 17.880 1.00 89.94 428 TYR A O 1
ATOM 3485 N N . ASN A 1 429 ? 6.162 8.123 18.945 1.00 91.38 429 ASN A N 1
ATOM 3486 C CA . ASN A 1 429 ? 6.408 7.193 20.042 1.00 91.38 429 ASN A CA 1
ATOM 3487 C C . ASN A 1 429 ? 5.152 6.979 20.889 1.00 91.38 429 ASN A C 1
ATOM 3489 O O . ASN A 1 429 ? 4.813 5.839 21.202 1.00 91.38 429 ASN A O 1
ATOM 3493 N N . ASP A 1 430 ? 4.417 8.040 21.207 1.00 94.56 430 ASP A N 1
ATOM 3494 C CA . ASP A 1 430 ? 3.197 7.967 22.008 1.00 94.56 430 ASP A CA 1
ATOM 3495 C C . ASP A 1 430 ? 2.066 7.237 21.268 1.00 94.56 430 ASP A C 1
ATOM 3497 O O . ASP A 1 430 ? 1.386 6.403 21.869 1.00 94.56 430 ASP A O 1
ATOM 3501 N N . ILE A 1 431 ? 1.917 7.433 19.951 1.00 93.38 431 ILE A N 1
ATOM 3502 C CA . ILE A 1 431 ? 0.974 6.650 19.133 1.00 93.38 431 ILE A CA 1
ATOM 3503 C C . ILE A 1 431 ? 1.385 5.182 19.058 1.00 93.38 431 ILE A C 1
ATOM 3505 O O . ILE A 1 431 ? 0.543 4.297 19.202 1.00 93.38 431 ILE A O 1
ATOM 3509 N N . THR A 1 432 ? 2.673 4.900 18.876 1.00 91.19 432 THR A N 1
ATOM 3510 C CA . THR A 1 432 ? 3.171 3.518 18.829 1.00 91.19 432 THR A CA 1
ATOM 3511 C C . THR A 1 432 ? 2.919 2.814 20.161 1.00 91.19 432 THR A C 1
ATOM 3513 O O . THR A 1 432 ? 2.336 1.732 20.191 1.00 91.19 432 THR A O 1
ATOM 3516 N N . ARG A 1 433 ? 3.233 3.476 21.282 1.00 93.69 433 ARG A N 1
ATOM 3517 C CA . ARG A 1 433 ? 2.928 2.989 22.636 1.00 93.69 433 ARG A CA 1
ATOM 3518 C C . ARG A 1 433 ? 1.437 2.764 22.840 1.00 93.69 433 ARG A C 1
ATOM 3520 O O . ARG A 1 433 ? 1.057 1.780 23.469 1.00 93.69 433 ARG A O 1
ATOM 3527 N N . LEU A 1 434 ? 0.603 3.659 22.316 1.00 93.25 434 LEU A N 1
ATOM 3528 C CA . LEU A 1 434 ? -0.846 3.539 22.382 1.00 93.25 434 LEU A CA 1
ATOM 3529 C C . LEU A 1 434 ? -1.351 2.301 21.614 1.00 93.25 434 LEU A C 1
ATOM 3531 O O . LEU A 1 434 ? -2.227 1.598 22.112 1.00 93.25 434 LEU A O 1
ATOM 3535 N N . LEU A 1 435 ? -0.798 2.010 20.434 1.00 91.31 435 LEU A N 1
ATOM 3536 C CA . LEU A 1 435 ? -1.177 0.852 19.612 1.00 91.31 435 LEU A CA 1
ATOM 3537 C C . LEU A 1 435 ? -0.631 -0.481 20.140 1.00 91.31 435 LEU A C 1
ATOM 3539 O O . LEU A 1 435 ? -1.284 -1.514 19.987 1.00 91.31 435 LEU A O 1
ATOM 3543 N N . ASP A 1 436 ? 0.539 -0.462 20.776 1.00 90.62 436 ASP A N 1
ATOM 3544 C CA . ASP A 1 436 ? 1.147 -1.641 21.403 1.00 90.62 436 ASP A CA 1
ATOM 3545 C C . ASP A 1 436 ? 0.549 -1.948 22.786 1.00 90.62 436 ASP A C 1
ATOM 3547 O O . ASP A 1 436 ? 0.770 -3.024 23.359 1.00 90.62 436 ASP A O 1
ATOM 3551 N N . LYS A 1 437 ? -0.257 -1.027 23.327 1.00 88.69 437 LYS A N 1
ATOM 3552 C CA . LYS A 1 437 ? -0.957 -1.191 24.598 1.00 88.69 437 LYS A CA 1
ATOM 3553 C C . LYS A 1 437 ? -1.965 -2.339 24.495 1.00 88.69 437 LYS A C 1
ATOM 3555 O O . LYS A 1 437 ? -3.027 -2.242 23.888 1.00 88.69 437 LYS A O 1
ATOM 3560 N N . ASN A 1 438 ? -1.637 -3.459 25.139 1.00 87.75 438 ASN A N 1
ATOM 3561 C CA . ASN A 1 438 ? -2.519 -4.628 25.198 1.00 87.75 438 ASN A CA 1
ATOM 3562 C C . ASN A 1 438 ? -3.675 -4.482 26.199 1.00 87.75 438 ASN A C 1
ATOM 3564 O O . ASN A 1 438 ? -4.577 -5.325 26.199 1.00 87.75 438 ASN A O 1
ATOM 3568 N N . SER A 1 439 ? -3.655 -3.456 27.055 1.00 92.31 439 SER A N 1
ATOM 3569 C CA . SER A 1 439 ? -4.735 -3.195 28.001 1.00 92.31 439 SER A CA 1
ATOM 3570 C C . SER A 1 439 ? -5.920 -2.519 27.314 1.00 92.31 439 SER A C 1
ATOM 3572 O O . SER A 1 439 ? -5.779 -1.811 26.318 1.00 92.31 439 SER A O 1
ATOM 3574 N N . LYS A 1 440 ? -7.116 -2.756 27.856 1.00 95.56 440 LYS A N 1
ATOM 3575 C CA . LYS A 1 440 ? -8.309 -2.033 27.425 1.00 95.56 440 LYS A CA 1
ATOM 3576 C C . LYS A 1 440 ? -8.324 -0.655 28.078 1.00 95.56 440 LYS A C 1
ATOM 3578 O O . LYS A 1 440 ? -7.984 -0.542 29.253 1.00 95.56 440 LYS A O 1
ATOM 3583 N N . VAL A 1 441 ? -8.762 0.353 27.338 1.00 96.06 441 VAL A N 1
ATOM 3584 C CA . VAL A 1 441 ? -8.842 1.749 27.785 1.00 96.06 441 VAL A CA 1
ATOM 3585 C C . VAL A 1 441 ? -10.290 2.236 27.787 1.00 96.06 441 VAL A C 1
ATOM 3587 O O . VAL A 1 441 ? -11.145 1.688 27.083 1.00 96.06 441 VAL A O 1
ATOM 3590 N N . GLN A 1 442 ? -10.574 3.257 28.594 1.00 95.88 442 GLN A N 1
ATOM 3591 C CA . GLN A 1 442 ? -11.821 4.018 28.519 1.00 95.88 442 GLN A CA 1
ATOM 3592 C C . GLN A 1 442 ? -11.551 5.335 27.800 1.00 95.88 442 GLN A C 1
ATOM 3594 O O . GLN A 1 442 ? -10.573 6.016 28.081 1.00 95.88 442 GLN A O 1
ATOM 3599 N N . LEU A 1 443 ? -12.427 5.684 26.868 1.00 96.62 443 LEU A N 1
ATOM 3600 C CA . LEU A 1 443 ? -12.262 6.808 25.960 1.00 96.62 443 LEU A CA 1
ATOM 3601 C C . LEU A 1 443 ? -13.442 7.760 26.094 1.00 96.62 443 LEU A C 1
ATOM 3603 O O . LEU A 1 443 ? -14.579 7.331 26.289 1.00 96.62 443 LEU A O 1
ATOM 3607 N N . ARG A 1 444 ? -13.192 9.053 25.909 1.00 96.94 444 ARG A N 1
ATOM 3608 C CA . ARG A 1 444 ? -14.256 10.031 25.675 1.00 96.94 444 ARG A CA 1
ATOM 3609 C C . ARG A 1 444 ? -14.343 10.303 24.188 1.00 96.94 444 ARG A C 1
ATOM 3611 O O . ARG A 1 444 ? -13.363 10.732 23.581 1.00 96.94 444 ARG A O 1
ATOM 3618 N N . LEU A 1 445 ? -15.506 10.033 23.605 1.00 97.06 445 LEU A N 1
ATOM 3619 C CA . LEU A 1 445 ? -15.765 10.228 22.182 1.00 97.06 445 LEU A CA 1
ATOM 3620 C C . LEU A 1 445 ? -16.778 11.348 21.968 1.00 97.06 445 LEU A C 1
ATOM 3622 O O . LEU A 1 445 ? -17.699 11.529 22.766 1.00 97.06 445 LEU A O 1
ATOM 3626 N N . LYS A 1 446 ? -16.616 12.065 20.858 1.00 95.62 446 LYS A N 1
ATOM 3627 C CA . LYS A 1 446 ? -17.519 13.113 20.382 1.00 95.62 446 LYS A CA 1
ATOM 3628 C C . LYS A 1 446 ? -18.102 12.695 19.037 1.00 95.62 446 LYS A C 1
ATOM 3630 O O . LYS A 1 446 ? -1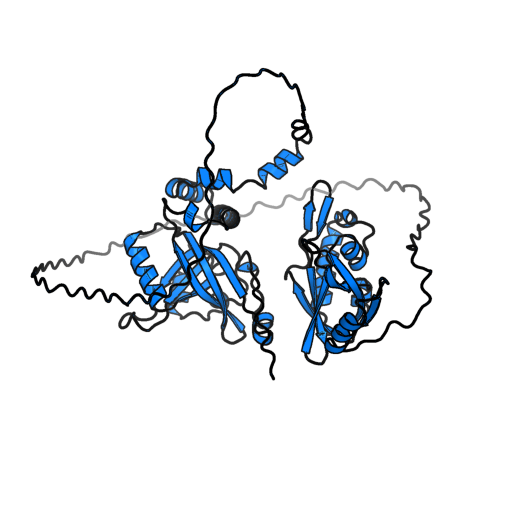7.353 12.312 18.139 1.00 95.62 446 LYS A O 1
ATOM 3635 N N . LEU A 1 447 ? -19.424 12.759 18.891 1.00 94.94 447 LEU A N 1
ATOM 3636 C CA . LEU A 1 447 ? -20.070 12.588 17.589 1.00 94.94 447 LEU A CA 1
ATOM 3637 C C . LEU A 1 447 ? -19.994 13.911 16.824 1.00 94.94 447 LEU A C 1
ATOM 3639 O O . LEU A 1 447 ? -20.467 14.938 17.312 1.00 94.94 447 LEU A O 1
ATOM 3643 N N . GLN A 1 448 ? -19.410 13.871 15.634 1.00 93.75 448 GLN A N 1
ATOM 3644 C CA . GLN A 1 448 ? -19.273 15.006 14.731 1.00 93.75 448 GLN A CA 1
ATOM 3645 C C . GLN A 1 448 ? -20.005 14.740 13.418 1.00 93.75 448 GLN A C 1
ATOM 3647 O O . GLN A 1 448 ? -20.322 13.599 13.072 1.00 93.75 448 GLN A O 1
ATOM 3652 N N . THR A 1 449 ? -20.287 15.814 12.684 1.00 91.75 449 THR A N 1
ATOM 3653 C CA . THR A 1 449 ? -20.907 15.751 11.357 1.00 91.75 449 THR A CA 1
ATOM 3654 C C . THR A 1 449 ? -20.057 16.542 10.385 1.00 91.75 449 THR A C 1
ATOM 3656 O O . THR A 1 449 ? -19.779 17.711 10.634 1.00 91.75 449 THR A O 1
ATOM 3659 N N . ARG A 1 450 ? -19.681 15.928 9.264 1.00 90.06 450 ARG A N 1
ATOM 3660 C CA . ARG A 1 450 ? -19.044 16.629 8.145 1.00 90.06 450 ARG A CA 1
ATOM 3661 C C . ARG A 1 450 ? -19.971 16.672 6.943 1.00 90.06 450 ARG A C 1
ATOM 3663 O O . ARG A 1 450 ? -20.720 15.722 6.696 1.00 90.06 450 ARG A O 1
ATOM 3670 N N . GLN A 1 451 ? -19.895 17.760 6.186 1.00 88.88 451 GLN A N 1
ATOM 3671 C CA . GLN A 1 451 ? -20.511 17.822 4.867 1.00 88.88 451 GLN A CA 1
ATOM 3672 C C . GLN A 1 451 ? -19.616 17.093 3.864 1.00 88.88 451 GLN A C 1
ATOM 3674 O O . GLN A 1 451 ? -18.404 17.294 3.835 1.00 88.88 451 GLN A O 1
ATOM 3679 N N . LEU A 1 452 ? -20.219 16.206 3.082 1.00 85.56 452 LEU A N 1
ATOM 3680 C CA . LEU A 1 452 ? -19.603 15.608 1.904 1.00 85.56 452 LEU A CA 1
ATOM 3681 C C . LEU A 1 452 ? -19.991 16.428 0.666 1.00 85.56 452 LEU A C 1
ATOM 3683 O O . LEU A 1 452 ? -20.801 17.348 0.752 1.00 85.56 452 LEU A O 1
ATOM 3687 N N . ILE A 1 453 ? -19.433 16.079 -0.495 1.00 76.06 453 ILE A N 1
ATOM 3688 C CA . ILE A 1 453 ? -19.777 16.720 -1.770 1.00 76.06 453 ILE A CA 1
ATOM 3689 C C . ILE A 1 453 ? -21.304 16.694 -1.972 1.00 76.06 453 ILE A C 1
ATOM 3691 O O . ILE A 1 453 ? -21.943 15.642 -1.876 1.00 76.06 453 ILE A O 1
ATOM 3695 N N . GLY A 1 454 ? -21.887 17.865 -2.242 1.00 84.69 454 GLY A N 1
ATOM 3696 C CA . GLY A 1 454 ? -23.332 18.059 -2.378 1.00 84.69 454 GLY A CA 1
ATOM 3697 C C . GLY A 1 454 ? -24.020 18.418 -1.055 1.00 84.69 454 GLY A C 1
ATOM 3698 O O . GLY A 1 454 ? -23.515 19.218 -0.277 1.00 84.69 454 GLY A O 1
ATOM 3699 N N . ARG A 1 455 ? -25.216 17.858 -0.817 1.00 87.38 455 ARG A N 1
ATOM 3700 C CA . ARG A 1 455 ? -26.015 18.077 0.412 1.00 87.38 455 ARG A CA 1
ATOM 3701 C C . ARG A 1 455 ? -25.942 16.903 1.396 1.00 87.38 455 ARG A C 1
ATOM 3703 O O . ARG A 1 455 ? -26.750 16.816 2.319 1.00 87.38 455 ARG A O 1
ATOM 3710 N N . TYR A 1 456 ? -25.013 15.973 1.185 1.00 85.88 456 TYR A N 1
ATOM 3711 C CA . TYR A 1 456 ? -24.877 14.789 2.026 1.00 85.88 456 TYR A CA 1
ATOM 3712 C C . TYR A 1 456 ? -24.092 15.115 3.295 1.00 85.88 456 TYR A C 1
ATOM 3714 O O . TYR A 1 456 ? -23.021 15.714 3.246 1.00 85.88 456 TYR A O 1
ATOM 3722 N N . GLN A 1 457 ? -24.616 14.685 4.439 1.00 88.19 457 GLN A N 1
ATOM 3723 C CA . GLN A 1 457 ? -23.941 14.788 5.727 1.00 88.19 457 GLN A CA 1
ATOM 3724 C C . GLN A 1 457 ? -23.524 13.398 6.196 1.00 88.19 457 GLN A C 1
ATOM 3726 O O . GLN A 1 457 ? -24.291 12.439 6.097 1.00 88.19 457 GLN A O 1
ATOM 3731 N N . MET A 1 458 ? -22.302 13.292 6.710 1.00 90.19 458 MET A N 1
ATOM 3732 C CA . MET A 1 458 ? -21.771 12.063 7.285 1.00 90.19 458 MET A CA 1
ATOM 3733 C C . MET A 1 458 ? -21.441 12.290 8.754 1.00 90.19 458 MET A C 1
ATOM 3735 O O . MET A 1 458 ? -20.652 13.174 9.091 1.00 90.19 458 MET A O 1
ATOM 3739 N N . HIS A 1 459 ? -22.007 11.450 9.617 1.00 92.50 459 HIS A N 1
ATOM 3740 C CA . HIS A 1 459 ? -21.624 11.396 11.020 1.00 92.50 459 HIS A CA 1
ATOM 3741 C C . HIS A 1 459 ? -20.367 10.542 11.202 1.00 92.50 459 HIS A C 1
ATOM 3743 O O . HIS A 1 459 ? -20.240 9.478 10.591 1.00 92.50 459 HIS A O 1
ATOM 3749 N N . TYR A 1 460 ? -19.461 10.990 12.063 1.00 94.88 460 TYR A N 1
ATOM 3750 C CA . TYR A 1 460 ? -18.268 10.246 12.453 1.00 94.88 460 TYR A CA 1
ATOM 3751 C C . TYR A 1 460 ? -17.961 10.470 13.934 1.00 94.88 460 TYR A C 1
ATOM 3753 O O . TYR A 1 460 ? -18.366 11.467 14.529 1.00 94.88 460 TYR A O 1
ATOM 3761 N N . TRP A 1 461 ? -17.270 9.511 14.541 1.00 97.25 461 TRP A N 1
ATOM 3762 C CA . TRP A 1 461 ? -16.776 9.636 15.907 1.00 97.25 461 TRP A CA 1
ATOM 3763 C C . TRP A 1 461 ? -15.370 10.216 15.884 1.00 97.25 461 TRP A C 1
ATOM 3765 O O . TRP A 1 461 ? -14.545 9.743 15.109 1.00 97.25 461 TRP A O 1
ATOM 3775 N N . THR A 1 462 ? -15.093 11.177 16.759 1.00 97.56 462 THR A N 1
ATOM 3776 C CA . THR A 1 462 ? -13.745 11.697 17.017 1.00 97.56 462 THR A CA 1
ATOM 3777 C C . THR A 1 462 ? -13.413 11.620 18.508 1.00 97.56 462 THR A C 1
ATOM 3779 O O . THR A 1 462 ? -14.287 11.342 19.341 1.00 97.56 462 THR A O 1
ATOM 3782 N N . PHE A 1 463 ? -12.148 11.833 18.858 1.00 97.25 463 PHE A N 1
ATOM 3783 C CA . PHE A 1 463 ? -11.701 11.834 20.244 1.00 97.25 463 PHE A CA 1
ATOM 3784 C C . PHE A 1 463 ? -12.065 13.149 20.932 1.00 97.25 463 PHE A C 1
ATOM 3786 O O . PHE A 1 463 ? -11.845 14.235 20.410 1.00 97.25 463 PHE A O 1
ATOM 3793 N N . HIS A 1 464 ? -12.619 13.035 22.135 1.00 96.69 464 HIS A N 1
ATOM 3794 C CA . HIS A 1 464 ? -12.681 14.137 23.090 1.00 96.69 464 HIS A CA 1
ATOM 3795 C C . HIS A 1 464 ? -11.579 14.031 24.151 1.00 96.69 464 HIS A C 1
ATOM 3797 O O . HIS A 1 464 ? -11.244 15.027 24.779 1.00 96.69 464 HIS A O 1
ATOM 3803 N N . SER A 1 465 ? -10.998 12.848 24.348 1.00 96.88 465 SER A N 1
ATOM 3804 C CA . SER A 1 465 ? -9.791 12.687 25.163 1.00 96.88 465 SER A CA 1
ATOM 3805 C C . SER A 1 465 ? -8.522 13.000 24.376 1.00 96.88 465 SER A C 1
ATOM 3807 O O . SER A 1 465 ? -8.462 12.732 23.176 1.00 96.88 465 SER A O 1
ATOM 3809 N N . THR A 1 466 ? -7.507 13.519 25.063 1.00 97.69 466 THR A N 1
ATOM 3810 C CA . THR A 1 466 ? -6.161 13.694 24.495 1.00 97.69 466 THR A CA 1
ATOM 3811 C C . THR A 1 466 ? -5.396 12.368 24.501 1.00 97.69 466 THR A C 1
ATOM 3813 O O . THR A 1 466 ? -5.736 11.434 25.233 1.00 97.69 466 THR A O 1
ATOM 3816 N N . LEU A 1 467 ? -4.334 12.267 23.704 1.00 96.25 467 LEU A N 1
ATOM 3817 C CA . LEU A 1 467 ? -3.456 11.097 23.652 1.00 96.25 467 LEU A CA 1
ATOM 3818 C C . LEU A 1 467 ? -2.853 10.771 25.030 1.00 96.25 467 LEU A C 1
ATOM 3820 O O . LEU A 1 467 ? -2.808 9.608 25.430 1.00 96.25 467 LEU A O 1
ATOM 3824 N N . GLU A 1 468 ? -2.455 11.796 25.781 1.00 96.44 468 GLU A N 1
ATOM 3825 C CA . GLU A 1 468 ? -1.887 11.662 27.126 1.00 96.44 468 GLU A CA 1
ATOM 3826 C C . GLU A 1 468 ? -2.896 11.086 28.136 1.00 96.44 468 GLU A C 1
ATOM 3828 O O . GLU A 1 468 ? -2.567 10.181 28.910 1.00 96.44 468 GLU A O 1
ATOM 3833 N N . GLU A 1 469 ? -4.155 11.533 28.090 1.00 96.25 469 GLU A N 1
ATOM 3834 C CA . GLU A 1 469 ? -5.231 10.973 28.919 1.00 96.25 469 GLU A CA 1
ATOM 3835 C C . GLU A 1 469 ? -5.466 9.484 28.627 1.00 96.25 469 GLU A C 1
ATOM 3837 O O . GLU A 1 469 ? -5.681 8.682 29.535 1.00 96.25 469 GLU A O 1
ATOM 3842 N N . ILE A 1 470 ? -5.401 9.085 27.355 1.00 96.44 470 ILE A N 1
ATOM 3843 C CA . ILE A 1 470 ? -5.622 7.688 26.958 1.00 96.44 470 ILE A CA 1
ATOM 3844 C C . ILE A 1 470 ? -4.438 6.810 27.389 1.00 96.44 470 ILE A C 1
ATOM 3846 O O . ILE A 1 470 ? -4.609 5.670 27.842 1.00 96.44 470 ILE A O 1
ATOM 3850 N N . LEU A 1 471 ? -3.216 7.331 27.269 1.00 95.19 471 LEU A N 1
ATOM 3851 C CA . LEU A 1 471 ? -2.007 6.631 27.692 1.00 95.19 471 LEU A CA 1
ATOM 3852 C C . LEU A 1 471 ? -1.946 6.437 29.211 1.00 95.19 471 LEU A C 1
ATOM 3854 O O . LEU A 1 471 ? -1.467 5.385 29.644 1.00 95.19 471 LEU A O 1
ATOM 3858 N N . SER A 1 472 ? -2.468 7.390 29.986 1.00 94.38 472 SER A N 1
ATOM 3859 C CA . SER A 1 472 ? -2.519 7.338 31.455 1.00 94.38 472 SER A CA 1
ATOM 3860 C C . SER A 1 472 ? -3.674 6.506 32.032 1.00 94.38 472 SER A C 1
ATOM 3862 O O . SER A 1 472 ? -3.567 6.068 33.177 1.00 94.38 472 SER A O 1
ATOM 3864 N N . SER A 1 473 ? -4.739 6.252 31.256 1.00 87.75 473 SER A N 1
ATOM 3865 C CA . SER A 1 473 ? -5.846 5.343 31.630 1.00 87.75 473 SER A CA 1
ATOM 3866 C C . SER A 1 473 ? -5.446 3.871 31.667 1.00 87.75 473 SER A C 1
ATOM 3868 O O . SER A 1 473 ? -5.965 3.135 32.533 1.00 87.75 473 SER A O 1
#